Protein AF-A0A0S3U009-F1 (afdb_monomer)

Solvent-accessible surface area (backbone atoms only — not comparable to full-atom values): 26428 Å² total; per-residue (Å²): 134,87,83,77,84,79,81,79,83,76,97,66,89,86,75,82,87,77,79,82,76,87,77,80,81,80,85,79,81,77,74,77,79,78,82,78,74,92,72,88,78,72,97,74,86,83,85,81,88,83,88,76,89,86,84,87,89,85,85,80,85,89,81,85,87,78,87,85,90,81,85,90,81,88,86,85,88,81,83,88,85,88,85,87,84,80,87,86,87,86,85,85,79,84,82,89,85,89,83,80,90,87,85,83,89,84,86,86,88,87,89,86,79,88,84,84,87,82,93,73,82,87,76,81,77,76,80,77,74,74,77,80,78,70,78,81,72,78,80,79,57,70,73,49,73,48,79,48,74,48,66,45,74,34,73,54,71,53,97,80,60,32,34,39,38,35,42,38,38,40,41,38,39,39,39,36,46,79,48,38,40,40,39,39,34,36,27,44,38,38,27,38,25,40,33,56,38,66,56,98,84,41,79,77,48,77,44,54,16,51,46,76,45,39,31,33,35,39,36,36,41,33,42,42,52,75,94,51,94,52,40,39,32,41,37,38,36,34,36,41,60,68,19,52,31,54,35,51,79,47,32,55,51,28,52,55,56,68,92,70,34,91,75,56,69,46,27,54,29,50,29,40,30,48,28,44,34,38,43,41,66,80,47,102,41,31,36,39,36,40,34,43,34,43,34,45,47,30,59,36,47,55,39,74,80,47,88,72,53,38,34,30,51,31,38,34,40,41,39,40,42,35,41,35,42,50,61,96,52,37,36,40,40,39,37,41,38,40,37,44,50,34,63,20,23,46,62,85,39,80,51,38,23,59,30,43,33,46,38,41,39,39,34,43,37,37,39,93,49,91,69,34,39,40,35,42,36,40,38,40,39,41,40,45,49,32,33,37,53,32,92,87,76,68,46,77,36,69,48,94,61,64,86,70,51,69,52,57,44,53,40,60,42,65,49,70,68,67,87,73,94,65,93,80,76,71,80,57,81,64,79,63,132

Mean predicted aligned error: 17.47 Å

Foldseek 3Di:
DDDDPPPDDDDDPDDDDDDDDDDDDDWDWDWDFDDDDDDPDDDDDDDDDDDDDDDDDDPPPPPDDDDDDDDDDDDDDDDDDDDDDDDDDDDDDDDDDDDDDDDDDDDDDDDDDDDDDDDDDDDDDDDDDDPPPDPPDPPFDDKDKDKGWTWTKFWDDDPQGKIKIKIKIKIKIWIDGDFKIKIKIKIWMKFWIKGFDDDVSDGPGIAIAIDTWMAWMKIKIKGWDPDDLKIKMKIKIKTHFRWDQADEDRNLVSQDDCVRDVDRGGYFFIKMKIKMKIWHDPDPFKIKIWMKIKIQFGWDAHYPVDPQFIKTFFIKMKIKIWMWGDDDFKIKIKMKIKMAGGFMDGSNAGAKTWAIKIKIKMWMWGDPDPQKIKIKIKMKMDGAFMWGQDPVPRDTDTDPDRPGDMFMWIWIFMGHRDPDDDDDGDTDTDGDD

pLDDT: mean 71.02, std 30.74, range [20.52, 98.62]

Nearest PDB structures (foldseek):
  4rl8-assembly2_B  TM=5.376E-01  e=9.181E-06  Pseudomonas putida F1
  5o68-assembly3_I  TM=6.155E-01  e=2.902E-05  Pseudomonas sp. UK4
  4d65-assembly1_C  TM=3.825E-01  e=1.792E-02  Providencia stuartii
  4epa-assembly1_A  TM=2.982E-01  e=1.479E-02  Yersinia pestis

Radius of gyration: 32.59 Å; Cα contacts (8 Å, |Δi|>4): 782; chains: 1; bounding box: 104×73×107 Å

Sequence (433 aa):
MNSVENCRSRPSRGGVTQCRKFQYLSAVSILLFGTFGQTTVANSTPTVDLTVPIESSLEQASRKMSSEKVPAILSQPSSPESLATVRMRWSHQNSSAALLAQKPEPSPSIAQSAPETAQLSPVTPGTPEPPKVSPIQPSVTPATQSLTVEQYYYDWSDELGNRGSQYIAPITFTYQKGNVDLGIRTAYINSVFHGVFLLDGVKI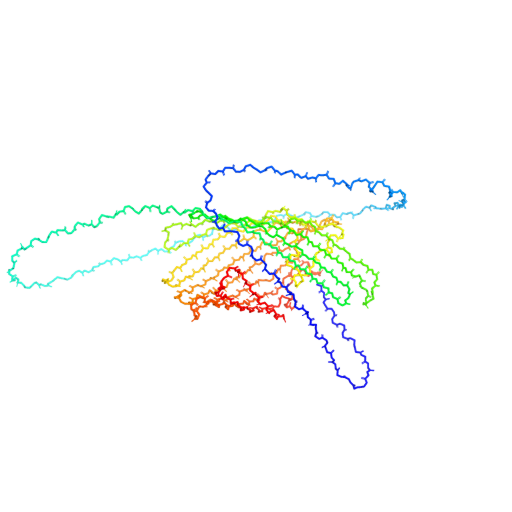GDRKGSVSTLSDTSVSLSYTLGQSRIPIRFNLDANVPTGQATLFGNQKNAIMDGALVQQTRFGEGWNFAPGISVSYPISPKDVLGLGVSHIMRGKFDPNGDVSNDVINPGNETVATLQYQHRDRNWLLIGGLIYTHYGTTRRDGQDYYRSGDRLDANATLVFSPFQGHRVQLSGRYFTQARNDVVNFFTGDFAKESANSNGRSILVSIGGLQPIVNSAELCIYWQIGCM

Structure (mmCIF, N/CA/C/O backbone):
data_AF-A0A0S3U009-F1
#
_entry.id   AF-A0A0S3U009-F1
#
loop_
_atom_site.group_PDB
_atom_site.id
_atom_site.type_symbol
_atom_site.label_atom_id
_atom_site.label_alt_id
_atom_site.label_comp_id
_atom_site.label_asym_id
_atom_site.label_entity_id
_atom_site.label_seq_id
_atom_site.pdbx_PDB_ins_code
_atom_site.Cartn_x
_atom_site.Cartn_y
_atom_site.Cartn_z
_atom_site.occupancy
_atom_site.B_iso_or_equiv
_atom_site.auth_seq_id
_atom_site.auth_comp_id
_atom_site.auth_asym_id
_atom_site.auth_atom_id
_atom_site.pdbx_PDB_model_num
ATOM 1 N N . MET A 1 1 ? 18.024 -6.706 -11.080 1.00 29.38 1 MET A N 1
ATOM 2 C CA . MET A 1 1 ? 19.285 -6.333 -11.764 1.00 29.38 1 MET A CA 1
ATOM 3 C C . MET A 1 1 ? 20.423 -6.560 -10.787 1.00 29.38 1 MET A C 1
ATOM 5 O O . MET A 1 1 ? 20.249 -6.237 -9.621 1.00 29.38 1 MET A O 1
ATOM 9 N N . ASN A 1 2 ? 21.532 -7.152 -11.229 1.00 23.81 2 ASN A N 1
ATOM 10 C CA . ASN A 1 2 ? 22.628 -7.541 -10.336 1.00 23.81 2 ASN A CA 1
ATOM 11 C C . ASN A 1 2 ? 23.441 -6.314 -9.902 1.00 23.81 2 ASN A C 1
ATOM 13 O O . ASN A 1 2 ? 23.952 -5.597 -10.762 1.00 23.81 2 ASN A O 1
ATOM 17 N N . SER A 1 3 ? 23.636 -6.112 -8.597 1.00 22.36 3 SER A N 1
ATOM 18 C CA . SER A 1 3 ? 24.724 -5.265 -8.105 1.00 22.36 3 SER A CA 1
ATOM 19 C C . SER A 1 3 ? 26.031 -6.053 -8.195 1.00 22.36 3 SER A C 1
ATOM 21 O O . SER A 1 3 ? 26.243 -7.006 -7.447 1.00 22.36 3 SER A O 1
ATOM 23 N N . VAL A 1 4 ? 26.908 -5.666 -9.119 1.00 25.30 4 VAL A N 1
ATOM 24 C CA . VAL A 1 4 ? 28.290 -6.159 -9.149 1.00 25.30 4 VAL A CA 1
ATOM 25 C C . VAL A 1 4 ? 29.112 -5.272 -8.217 1.00 25.30 4 VAL A C 1
ATOM 27 O O . VAL A 1 4 ? 29.384 -4.115 -8.542 1.00 25.30 4 VAL A O 1
ATOM 30 N N . GLU A 1 5 ? 29.498 -5.798 -7.054 1.00 28.56 5 GLU A N 1
ATOM 31 C CA . GLU A 1 5 ? 30.401 -5.111 -6.126 1.00 28.56 5 GLU A CA 1
ATOM 32 C C . GLU A 1 5 ? 31.811 -5.019 -6.725 1.00 28.56 5 GLU A C 1
ATOM 34 O O . GLU A 1 5 ? 32.644 -5.916 -6.598 1.00 28.56 5 GLU A O 1
ATOM 39 N N . ASN A 1 6 ? 32.092 -3.907 -7.403 1.00 26.31 6 ASN A N 1
ATOM 40 C CA . ASN A 1 6 ? 33.394 -3.644 -8.008 1.00 26.31 6 ASN A CA 1
ATOM 41 C C . ASN A 1 6 ? 34.382 -3.069 -6.972 1.00 26.31 6 ASN A C 1
ATOM 43 O O . ASN A 1 6 ? 34.744 -1.888 -6.997 1.00 26.31 6 ASN A O 1
ATOM 47 N N . CYS A 1 7 ? 34.843 -3.913 -6.046 1.00 27.61 7 CYS A N 1
ATOM 48 C CA . CYS A 1 7 ? 35.918 -3.571 -5.112 1.00 27.61 7 CYS A CA 1
ATOM 49 C C . CYS A 1 7 ? 37.269 -3.435 -5.841 1.00 27.61 7 CYS A C 1
ATOM 51 O O . CYS A 1 7 ? 38.040 -4.389 -5.949 1.00 27.61 7 CYS A O 1
ATOM 53 N N . ARG A 1 8 ? 37.600 -2.225 -6.313 1.00 30.92 8 ARG A N 1
ATOM 54 C CA . ARG A 1 8 ? 38.943 -1.915 -6.833 1.00 30.92 8 ARG A CA 1
ATOM 55 C C . ARG A 1 8 ? 39.964 -1.822 -5.697 1.00 30.92 8 ARG A C 1
ATOM 57 O O . ARG A 1 8 ? 40.007 -0.826 -4.976 1.00 30.92 8 ARG A O 1
ATOM 64 N N . SER A 1 9 ? 40.857 -2.802 -5.601 1.00 28.20 9 SER A N 1
ATOM 65 C CA . SER A 1 9 ? 42.095 -2.668 -4.834 1.00 28.20 9 SER A CA 1
ATOM 66 C C . SER A 1 9 ? 43.113 -1.811 -5.604 1.00 28.20 9 SER A C 1
ATOM 68 O O . SER A 1 9 ? 43.409 -2.054 -6.773 1.00 28.20 9 SER A O 1
ATOM 70 N N . ARG A 1 10 ? 43.680 -0.792 -4.945 1.00 32.34 10 ARG A N 1
ATOM 71 C CA . ARG A 1 10 ? 44.935 -0.149 -5.372 1.00 32.34 10 ARG A CA 1
ATOM 72 C C . ARG A 1 10 ? 46.049 -0.570 -4.410 1.00 32.34 10 ARG A C 1
ATOM 74 O O . ARG A 1 10 ? 45.838 -0.491 -3.200 1.00 32.34 10 ARG A O 1
ATOM 81 N N . PRO A 1 11 ? 47.231 -0.981 -4.900 1.00 34.75 11 PRO A N 1
ATOM 82 C CA . PRO A 1 11 ? 48.345 -1.329 -4.033 1.00 34.75 11 PRO A CA 1
ATOM 83 C C . PRO A 1 11 ? 49.090 -0.063 -3.585 1.00 34.75 11 PRO A C 1
ATOM 85 O O . PRO A 1 11 ? 49.918 0.478 -4.313 1.00 34.75 11 PRO A O 1
ATOM 88 N N . SER A 1 12 ? 48.838 0.389 -2.359 1.00 34.72 12 SER A N 1
ATOM 89 C CA . SER A 1 12 ? 49.708 1.344 -1.659 1.00 34.72 12 SER A CA 1
ATOM 90 C C . SER A 1 12 ? 49.884 0.917 -0.205 1.00 34.72 12 SER A C 1
ATOM 92 O O . SER A 1 12 ? 48.907 0.628 0.485 1.00 34.72 12 SER A O 1
ATOM 94 N N . ARG A 1 13 ? 51.139 0.848 0.252 1.00 36.09 13 ARG A N 1
ATOM 95 C CA . ARG A 1 13 ? 51.508 0.394 1.602 1.00 36.09 13 ARG A CA 1
ATOM 96 C C . ARG A 1 13 ? 50.876 1.291 2.673 1.00 36.09 13 ARG A C 1
ATOM 98 O O . ARG A 1 13 ? 51.126 2.488 2.665 1.00 36.09 13 ARG A O 1
ATOM 105 N N . GLY A 1 14 ? 50.152 0.686 3.617 1.00 42.34 14 GLY A N 1
ATOM 106 C CA . GLY A 1 14 ? 49.681 1.338 4.845 1.00 42.34 14 GLY A CA 1
ATOM 107 C C . GLY A 1 14 ? 48.539 2.339 4.642 1.00 42.34 14 GLY A C 1
ATOM 108 O O . GLY A 1 14 ? 48.767 3.541 4.593 1.00 42.34 14 GLY A O 1
ATOM 109 N N . GLY A 1 15 ? 47.297 1.853 4.596 1.00 28.88 15 GLY A N 1
ATOM 110 C CA . GLY A 1 15 ? 46.104 2.703 4.576 1.00 28.88 15 GLY A CA 1
ATOM 111 C C . GLY A 1 15 ? 44.841 1.906 4.892 1.00 28.88 15 GLY A C 1
ATOM 112 O O . GLY A 1 15 ? 44.624 0.840 4.322 1.00 28.88 15 GLY A O 1
ATOM 113 N N . VAL A 1 16 ? 44.027 2.406 5.825 1.00 32.38 16 VAL A N 1
ATOM 114 C CA . VAL A 1 16 ? 42.788 1.755 6.282 1.00 32.38 16 VAL A CA 1
ATOM 115 C C . VAL A 1 16 ? 41.758 1.697 5.153 1.00 32.38 16 VAL A C 1
ATOM 117 O O . VAL A 1 16 ? 41.471 2.710 4.515 1.00 32.38 16 VAL A O 1
ATOM 120 N N . THR A 1 17 ? 41.147 0.530 4.944 1.00 28.88 17 THR A N 1
ATOM 121 C CA . THR A 1 17 ? 40.023 0.348 4.016 1.00 28.88 17 THR A CA 1
ATOM 122 C C . THR A 1 17 ? 38.780 1.084 4.526 1.00 28.88 17 THR A C 1
ATOM 124 O O . THR A 1 17 ? 38.005 0.544 5.314 1.00 28.88 17 THR A O 1
ATOM 127 N N . GLN A 1 18 ? 38.561 2.322 4.078 1.00 27.25 18 GLN A N 1
ATOM 128 C CA . GLN A 1 18 ? 37.301 3.027 4.325 1.00 27.25 18 GLN A CA 1
ATOM 129 C C . GLN A 1 18 ? 36.203 2.533 3.375 1.00 27.25 18 GLN A C 1
ATOM 131 O O . GLN A 1 18 ? 36.137 2.935 2.214 1.00 27.25 18 GLN A O 1
ATOM 136 N N . CYS A 1 19 ? 35.285 1.720 3.897 1.00 24.59 19 CYS A N 1
ATOM 137 C CA . CYS A 1 19 ? 33.974 1.558 3.277 1.00 24.59 19 CYS A CA 1
ATOM 138 C C . CYS A 1 19 ? 33.189 2.865 3.470 1.00 24.59 19 CYS A C 1
ATOM 140 O O . CYS A 1 19 ? 32.872 3.232 4.605 1.00 24.59 19 CYS A O 1
ATOM 142 N N . ARG A 1 20 ? 32.878 3.586 2.385 1.00 25.12 20 ARG A N 1
ATOM 143 C CA . ARG A 1 20 ? 31.996 4.759 2.465 1.00 25.12 20 ARG A CA 1
ATOM 144 C C . ARG A 1 20 ? 30.573 4.297 2.764 1.00 25.12 20 ARG A C 1
ATOM 146 O O . ARG A 1 20 ? 29.934 3.652 1.939 1.00 25.12 20 ARG A O 1
ATOM 153 N N . LYS A 1 21 ? 30.083 4.653 3.949 1.00 22.78 21 LYS A N 1
ATOM 154 C CA . LYS A 1 21 ? 28.672 4.540 4.316 1.00 22.78 21 LYS A CA 1
ATOM 155 C C . LYS A 1 21 ? 27.905 5.607 3.530 1.00 22.78 21 LYS A C 1
ATOM 157 O O . LYS A 1 21 ? 28.232 6.784 3.659 1.00 22.78 21 LYS A O 1
ATOM 162 N N . PHE A 1 22 ? 26.904 5.219 2.742 1.00 25.94 22 PHE A N 1
ATOM 163 C CA . PHE A 1 22 ? 25.965 6.188 2.177 1.00 25.94 22 PHE A CA 1
ATOM 164 C C . PHE A 1 22 ? 25.169 6.818 3.328 1.00 25.94 22 PHE A C 1
ATOM 166 O O . PHE A 1 22 ? 24.484 6.115 4.071 1.00 25.94 22 PHE A O 1
ATOM 173 N N . GLN A 1 23 ? 25.294 8.133 3.501 1.00 22.31 23 GLN A N 1
ATOM 174 C CA . GLN A 1 23 ? 24.424 8.916 4.373 1.00 22.31 23 GLN A CA 1
ATOM 175 C C . GLN A 1 23 ? 23.404 9.629 3.492 1.00 22.31 23 GLN A C 1
ATOM 177 O O . GLN A 1 23 ? 23.743 10.580 2.796 1.00 22.31 23 GLN A O 1
ATOM 182 N N . TYR A 1 24 ? 22.155 9.174 3.529 1.00 30.23 24 TYR A N 1
ATOM 183 C CA . TYR A 1 24 ? 21.049 9.944 2.974 1.00 30.23 24 TYR A CA 1
ATOM 184 C C . TYR A 1 24 ? 20.742 11.102 3.926 1.00 30.23 24 TYR A C 1
ATOM 186 O O . TYR A 1 24 ? 20.501 10.871 5.115 1.00 30.23 24 TYR A O 1
ATOM 194 N N . LEU A 1 25 ? 20.751 12.343 3.426 1.00 24.09 25 LEU A N 1
ATOM 195 C CA . LEU A 1 25 ? 20.143 13.443 4.170 1.00 24.09 25 LEU A CA 1
ATOM 196 C C . LEU A 1 25 ? 18.628 13.219 4.237 1.00 24.09 25 LEU A C 1
ATOM 198 O O . LEU A 1 25 ? 17.993 12.796 3.274 1.00 24.09 25 LEU A O 1
ATOM 202 N N . SER A 1 26 ? 18.069 13.486 5.411 1.00 24.06 26 SER A N 1
ATOM 203 C CA . SER A 1 26 ? 16.672 13.242 5.759 1.00 24.06 26 SER A CA 1
ATOM 204 C C . SER A 1 26 ? 15.687 14.017 4.881 1.00 24.06 26 SER A C 1
ATOM 206 O O . SER A 1 26 ? 15.781 15.240 4.779 1.00 24.06 26 SER A O 1
ATOM 208 N N . ALA A 1 27 ? 14.675 13.322 4.357 1.00 26.75 27 ALA A N 1
ATOM 209 C CA . ALA A 1 27 ? 13.502 13.952 3.762 1.00 26.75 27 ALA A CA 1
ATOM 210 C C . ALA A 1 27 ? 12.693 14.701 4.838 1.00 26.75 27 ALA A C 1
ATOM 212 O O . ALA A 1 27 ? 12.256 14.107 5.826 1.00 26.75 27 ALA A O 1
ATOM 213 N N . VAL A 1 28 ? 12.470 16.003 4.642 1.00 27.47 28 VAL A N 1
ATOM 214 C CA . VAL A 1 28 ? 11.620 16.824 5.515 1.00 27.47 28 VAL A CA 1
ATOM 215 C C . VAL A 1 28 ? 10.213 16.866 4.925 1.00 27.47 28 VAL A C 1
ATOM 217 O O . VAL A 1 28 ? 9.974 17.542 3.930 1.00 27.47 28 VAL A O 1
ATOM 220 N N . SER A 1 29 ? 9.272 16.147 5.538 1.00 27.27 29 SER A N 1
ATOM 221 C CA . SER A 1 29 ? 7.851 16.226 5.179 1.00 27.27 29 SER A CA 1
ATOM 222 C C . SER A 1 29 ? 7.157 17.302 6.014 1.00 27.27 29 SER A C 1
ATOM 224 O O . SER A 1 29 ? 6.999 17.137 7.223 1.00 27.27 29 SER A O 1
ATOM 226 N N . ILE A 1 30 ? 6.724 18.394 5.379 1.00 27.19 30 ILE A N 1
ATOM 227 C CA . ILE A 1 30 ? 5.883 19.417 6.017 1.00 27.19 30 ILE A CA 1
ATOM 228 C C . ILE A 1 30 ? 4.417 19.067 5.743 1.00 27.19 30 ILE A C 1
ATOM 230 O O . ILE A 1 30 ? 3.941 19.202 4.620 1.00 27.19 30 ILE A O 1
ATOM 234 N N . LEU A 1 31 ? 3.706 18.616 6.777 1.00 27.09 31 LEU A N 1
ATOM 235 C CA . LEU A 1 31 ? 2.267 18.349 6.736 1.00 27.09 31 LEU A CA 1
ATOM 236 C C . LEU A 1 31 ? 1.494 19.586 7.209 1.00 27.09 31 LEU A C 1
ATOM 238 O O . LEU A 1 31 ? 1.510 19.916 8.394 1.00 27.09 31 LEU A O 1
ATOM 242 N N . LEU A 1 32 ? 0.793 20.248 6.288 1.00 23.41 32 LEU A N 1
ATOM 243 C CA . LEU A 1 32 ? -0.172 21.304 6.601 1.00 23.41 32 LEU A CA 1
ATOM 244 C C . LEU A 1 32 ? -1.587 20.712 6.590 1.00 23.41 32 LEU A C 1
ATOM 246 O O . LEU A 1 32 ? -2.155 20.466 5.528 1.00 23.41 32 LEU A O 1
ATOM 250 N N . PHE A 1 33 ? -2.164 20.494 7.772 1.00 25.69 33 PHE A N 1
ATOM 251 C CA . PHE A 1 33 ? -3.559 20.071 7.903 1.00 25.69 33 PHE A CA 1
ATOM 252 C C . PHE A 1 33 ? -4.486 21.291 7.922 1.00 25.69 33 PHE A C 1
ATOM 254 O O . PHE A 1 33 ? -4.496 22.062 8.878 1.00 25.69 33 PHE A O 1
ATOM 261 N N . GLY A 1 34 ? -5.286 21.451 6.866 1.00 22.38 34 GLY A N 1
ATOM 262 C CA . GLY A 1 34 ? -6.393 22.405 6.815 1.00 22.38 34 GLY A CA 1
ATOM 263 C C . GLY A 1 34 ? -7.727 21.713 7.082 1.00 22.38 34 GLY A C 1
ATOM 264 O O . GLY A 1 34 ? -8.388 21.265 6.147 1.00 22.38 34 GLY A O 1
ATOM 265 N N . THR A 1 35 ? -8.145 21.624 8.344 1.00 23.97 35 THR A N 1
ATOM 266 C CA . THR A 1 35 ? -9.473 21.120 8.723 1.00 23.97 35 THR A CA 1
ATOM 267 C C . THR A 1 35 ? -10.531 22.214 8.560 1.00 23.97 35 THR A C 1
ATOM 269 O O . THR A 1 35 ? -10.822 22.976 9.480 1.00 23.97 35 THR A O 1
ATOM 272 N N . PHE A 1 36 ? -11.162 22.284 7.384 1.00 26.97 36 PHE A N 1
ATOM 273 C CA . PHE A 1 36 ? -12.422 23.021 7.257 1.00 26.97 36 PHE A CA 1
ATOM 274 C C . PHE A 1 36 ? -13.514 22.282 8.043 1.00 26.97 36 PHE A C 1
ATOM 276 O O . PHE A 1 36 ? -13.703 21.076 7.887 1.00 26.97 36 PHE A O 1
ATOM 283 N N . GLY A 1 37 ? -14.177 23.005 8.949 1.00 25.42 37 GLY A N 1
ATOM 284 C CA . GLY A 1 37 ? -15.051 22.417 9.964 1.00 25.42 37 GLY A CA 1
ATOM 285 C C . GLY A 1 37 ? -16.244 21.646 9.395 1.00 25.42 37 GLY A C 1
ATOM 286 O O . GLY A 1 37 ? -16.757 21.960 8.322 1.00 25.42 37 GLY A O 1
ATOM 287 N N . GLN A 1 38 ? -16.719 20.659 10.162 1.00 26.02 38 GLN A N 1
ATOM 288 C CA . GLN A 1 38 ? -17.944 19.918 9.860 1.00 26.02 38 GLN A CA 1
ATOM 289 C C . GLN A 1 38 ? -19.134 20.875 9.707 1.00 26.02 38 GLN A C 1
ATOM 291 O O . GLN A 1 38 ? -19.647 21.407 10.690 1.00 26.02 38 GLN A O 1
ATOM 296 N N . THR A 1 39 ? -19.615 21.049 8.480 1.00 25.52 39 THR A N 1
ATOM 297 C CA . THR A 1 39 ? -20.884 21.717 8.197 1.00 25.52 39 THR A CA 1
ATOM 298 C C . THR A 1 39 ? -21.982 20.677 8.004 1.00 25.52 39 THR A C 1
ATOM 300 O O . THR A 1 39 ? -22.049 19.974 6.996 1.00 25.52 39 THR A O 1
ATOM 303 N N . THR A 1 40 ? -22.900 20.601 8.968 1.00 27.36 40 THR A N 1
ATOM 304 C CA . THR A 1 40 ? -24.219 19.991 8.759 1.00 27.36 40 THR A CA 1
ATOM 305 C C . THR A 1 40 ? -25.017 20.873 7.801 1.00 27.36 40 THR A C 1
ATOM 307 O O . THR A 1 40 ? -25.712 21.796 8.227 1.00 27.36 40 THR A O 1
ATOM 310 N N . VAL A 1 41 ? -24.883 20.619 6.500 1.00 26.95 41 VAL A N 1
ATOM 311 C CA . VAL A 1 41 ? -25.625 21.337 5.458 1.00 26.95 41 VAL A CA 1
ATOM 312 C C . VAL A 1 41 ? -27.052 20.790 5.387 1.00 26.95 41 VAL A C 1
ATOM 314 O O . VAL A 1 41 ? -27.276 19.650 4.984 1.00 26.95 41 VAL A O 1
ATOM 317 N N . ALA A 1 42 ? -28.023 21.612 5.784 1.00 26.58 42 ALA A N 1
ATOM 318 C CA . ALA A 1 42 ? -29.432 21.373 5.490 1.00 26.58 42 ALA A CA 1
ATOM 319 C C . ALA A 1 42 ? -29.715 21.643 4.000 1.00 26.58 42 ALA A C 1
ATOM 321 O O . ALA A 1 42 ? -29.089 22.517 3.408 1.00 26.58 42 ALA A O 1
ATOM 322 N N . ASN A 1 43 ? -30.663 20.901 3.417 1.00 33.19 43 ASN A N 1
ATOM 323 C CA . ASN A 1 43 ? -30.993 20.907 1.986 1.00 33.19 43 ASN A CA 1
ATOM 324 C C . ASN A 1 43 ? -31.030 22.305 1.335 1.00 33.19 43 ASN A C 1
ATOM 326 O O . ASN A 1 43 ? -32.021 23.027 1.446 1.00 33.19 43 ASN A O 1
ATOM 330 N N . SER A 1 44 ? -30.011 22.615 0.537 1.00 26.70 44 SER A N 1
ATOM 331 C CA . SER A 1 44 ? -30.088 23.574 -0.564 1.00 26.70 44 SER A CA 1
ATOM 332 C C . SER A 1 44 ? -29.087 23.176 -1.649 1.00 26.70 44 SER A C 1
ATOM 334 O O . SER A 1 44 ? -27.994 22.693 -1.357 1.00 26.70 44 SER A O 1
ATOM 336 N N . THR A 1 45 ? -29.487 23.310 -2.913 1.00 26.33 45 THR A N 1
ATOM 337 C CA . THR A 1 45 ? -28.677 22.922 -4.074 1.00 26.33 45 THR A CA 1
ATOM 338 C C . THR A 1 45 ? -27.835 24.117 -4.531 1.00 26.33 45 THR A C 1
ATOM 340 O O . THR A 1 45 ? -28.423 25.103 -4.980 1.00 26.33 45 THR A O 1
ATOM 343 N N . PRO A 1 46 ? -26.492 24.076 -4.468 1.00 25.03 46 PRO A N 1
ATOM 344 C CA . PRO A 1 46 ? -25.662 25.109 -5.067 1.00 25.03 46 PRO A CA 1
ATOM 345 C C . PRO A 1 46 ? -25.366 24.760 -6.531 1.00 25.03 46 PRO A C 1
ATOM 347 O O . PRO A 1 46 ? -24.748 23.739 -6.829 1.00 25.03 46 PRO A O 1
ATOM 350 N N . THR A 1 47 ? -25.780 25.635 -7.445 1.00 22.50 47 THR A N 1
ATOM 351 C CA . THR A 1 47 ? -25.241 25.652 -8.814 1.00 22.50 47 THR A CA 1
ATOM 352 C C . THR A 1 47 ? -23.911 26.401 -8.767 1.00 22.50 47 THR A C 1
ATOM 354 O O . THR A 1 47 ? -23.853 27.476 -8.171 1.00 22.50 47 THR A O 1
ATOM 357 N N . VAL A 1 48 ? -22.849 25.849 -9.356 1.00 24.34 48 VAL A N 1
ATOM 358 C CA . VAL A 1 48 ? -21.531 26.498 -9.423 1.00 24.34 48 VAL A CA 1
ATOM 359 C C . VAL A 1 48 ? -21.132 26.637 -10.886 1.00 24.34 48 VAL A C 1
ATOM 361 O O . VAL A 1 48 ? -20.751 25.655 -11.520 1.00 24.34 48 VAL A O 1
ATOM 364 N N . ASP A 1 49 ? -21.211 27.860 -11.408 1.00 21.06 49 ASP A N 1
ATOM 365 C CA . ASP A 1 49 ? -20.651 28.206 -12.713 1.00 21.06 49 ASP A CA 1
ATOM 366 C C . ASP A 1 49 ? -19.127 28.355 -12.608 1.00 21.06 49 ASP A C 1
ATOM 368 O O . ASP A 1 49 ? -18.610 29.134 -11.804 1.00 21.06 49 ASP A O 1
ATOM 372 N N . LEU A 1 50 ? -18.400 27.611 -13.444 1.00 22.62 50 LEU A N 1
ATOM 373 C CA . LEU A 1 50 ? -16.944 27.681 -13.569 1.00 22.62 50 LEU A CA 1
ATOM 374 C C . LEU A 1 50 ? -16.559 28.394 -14.868 1.00 22.62 50 LEU A C 1
ATOM 376 O O . LEU A 1 50 ? -16.375 27.769 -15.912 1.00 22.62 50 LEU A O 1
ATOM 380 N N . THR A 1 51 ? -16.392 29.713 -14.792 1.00 21.69 51 THR A N 1
ATOM 381 C CA . THR A 1 51 ? -15.806 30.502 -15.883 1.00 21.69 51 THR A CA 1
ATOM 382 C C . THR A 1 51 ? -14.286 30.346 -15.871 1.00 21.69 51 THR A C 1
ATOM 384 O O . THR A 1 51 ? -13.614 30.839 -14.965 1.00 21.69 51 THR A O 1
ATOM 387 N N . VAL A 1 52 ? -13.730 29.682 -16.886 1.00 24.67 52 VAL A N 1
ATOM 388 C CA . VAL A 1 52 ? -12.277 29.539 -17.081 1.00 24.67 52 VAL A CA 1
ATOM 389 C C . VAL A 1 52 ? -11.800 30.558 -18.126 1.00 24.67 52 VAL A C 1
ATOM 391 O O . VAL A 1 52 ? -12.343 30.563 -19.232 1.00 24.67 52 VAL A O 1
ATOM 394 N N . PRO A 1 53 ? -10.795 31.408 -17.837 1.00 23.64 53 PRO A N 1
ATOM 395 C CA . PRO A 1 53 ? -10.212 32.287 -18.846 1.00 23.64 53 PRO A CA 1
ATOM 396 C C . PRO A 1 53 ? -9.328 31.485 -19.814 1.00 23.64 53 PRO A C 1
ATOM 398 O O . PRO A 1 53 ? -8.431 30.757 -19.388 1.00 23.64 53 PRO A O 1
ATOM 401 N N . ILE A 1 54 ? -9.569 31.634 -21.120 1.00 25.50 54 ILE A N 1
ATOM 402 C CA . ILE A 1 54 ? -8.754 31.037 -22.188 1.00 25.50 54 ILE A CA 1
ATOM 403 C C . ILE A 1 54 ? -8.008 32.149 -22.933 1.00 25.50 54 ILE A C 1
ATOM 405 O O . ILE A 1 54 ? -8.573 32.802 -23.802 1.00 25.50 54 ILE A O 1
ATOM 409 N N . GLU A 1 55 ? -6.720 32.291 -22.639 1.00 26.75 55 GLU A N 1
ATOM 410 C CA . GLU A 1 55 ? -5.718 32.991 -23.452 1.00 26.75 55 GLU A CA 1
ATOM 411 C C . GLU A 1 55 ? -4.379 32.266 -23.245 1.00 26.75 55 GLU A C 1
ATOM 413 O O . GLU A 1 55 ? -4.075 31.826 -22.142 1.00 26.75 55 GLU A O 1
ATOM 418 N N . SER A 1 56 ? -3.461 32.100 -24.189 1.00 27.52 56 SER A N 1
ATOM 419 C CA . SER A 1 56 ? -3.440 32.180 -25.650 1.00 27.52 56 SER A CA 1
ATOM 420 C C . SER A 1 56 ? -1.978 31.867 -26.013 1.00 27.52 56 SER A C 1
ATOM 422 O O . SER A 1 56 ? -1.121 32.749 -26.004 1.00 27.52 56 SER A O 1
ATOM 424 N N . SER A 1 57 ? -1.640 30.596 -26.243 1.00 27.02 57 SER A N 1
ATOM 425 C CA . SER A 1 57 ? -0.247 30.166 -26.478 1.00 27.02 57 SER A CA 1
ATOM 426 C C . SER A 1 57 ? -0.144 29.034 -27.508 1.00 27.02 57 SER A C 1
ATOM 428 O O . SER A 1 57 ? 0.535 28.031 -27.306 1.00 27.02 57 SER A O 1
ATOM 430 N N . LEU A 1 58 ? -0.814 29.216 -28.652 1.00 28.20 58 LEU A N 1
ATOM 431 C CA . LEU A 1 58 ? -0.881 28.233 -29.746 1.00 28.20 58 LEU A CA 1
ATOM 432 C C . LEU A 1 58 ? -0.292 28.716 -31.090 1.00 28.20 58 LEU A C 1
ATOM 434 O O . LEU A 1 58 ? -0.522 28.086 -32.117 1.00 28.20 58 LEU A O 1
ATOM 438 N N . GLU A 1 59 ? 0.511 29.789 -31.101 1.00 31.53 59 GLU A N 1
ATOM 439 C CA . GLU A 1 59 ? 0.996 30.421 -32.348 1.00 31.53 59 GLU A CA 1
ATOM 440 C C . GLU A 1 59 ? 2.530 30.425 -32.562 1.00 31.53 59 GLU A C 1
ATOM 442 O O . GLU A 1 59 ? 3.045 31.177 -33.384 1.00 31.53 59 GLU A O 1
ATOM 447 N N . GLN A 1 60 ? 3.300 29.568 -31.873 1.00 28.39 60 GLN A N 1
ATOM 448 C CA . GLN A 1 60 ? 4.765 29.470 -32.088 1.00 28.39 60 GLN A CA 1
ATOM 449 C C . GLN A 1 60 ? 5.319 28.071 -32.422 1.00 28.39 60 GLN A C 1
ATOM 451 O O . GLN A 1 60 ? 6.520 27.930 -32.639 1.00 28.39 60 GLN A O 1
ATOM 456 N N . ALA A 1 61 ? 4.472 27.046 -32.573 1.00 28.94 61 ALA A N 1
ATOM 457 C CA . ALA A 1 61 ? 4.908 25.678 -32.900 1.00 28.94 61 ALA A CA 1
ATOM 458 C C . ALA A 1 61 ? 4.748 25.271 -34.387 1.00 28.94 61 ALA A C 1
ATOM 460 O O . ALA A 1 61 ? 4.984 24.119 -34.734 1.00 28.94 61 ALA A O 1
ATOM 461 N N . SER A 1 62 ? 4.380 26.198 -35.285 1.00 28.17 62 SER A N 1
ATOM 462 C CA . SER A 1 62 ? 4.091 25.905 -36.711 1.00 28.17 62 SER A CA 1
ATOM 463 C C . SER A 1 62 ? 5.219 26.296 -37.694 1.00 28.17 62 SER A C 1
ATOM 465 O O . SER A 1 62 ? 5.053 26.253 -38.911 1.00 28.17 62 SER A O 1
ATOM 467 N N . ARG A 1 63 ? 6.402 26.705 -37.204 1.00 29.88 63 ARG A N 1
ATOM 468 C CA . ARG A 1 63 ? 7.536 27.117 -38.063 1.00 29.88 63 ARG A CA 1
ATOM 469 C C . ARG A 1 63 ? 8.901 26.622 -37.574 1.00 29.88 63 ARG A C 1
ATOM 471 O O . ARG A 1 63 ? 9.754 27.439 -37.237 1.00 29.88 63 ARG A O 1
ATOM 478 N N . LYS A 1 64 ? 9.117 25.299 -37.584 1.00 30.11 64 LYS A N 1
ATOM 479 C CA . LYS A 1 64 ? 10.432 24.637 -37.786 1.00 30.11 64 LYS A CA 1
ATOM 480 C C . LYS A 1 64 ? 10.304 23.109 -37.709 1.00 30.11 64 LYS A C 1
ATOM 482 O O . LYS A 1 64 ? 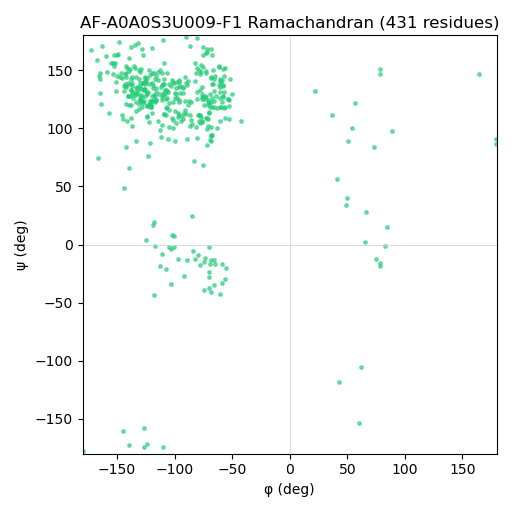10.532 22.526 -36.661 1.00 30.11 64 LYS A O 1
ATOM 487 N N . MET A 1 65 ? 9.977 22.475 -38.835 1.00 26.81 65 MET A N 1
ATOM 488 C CA . MET A 1 65 ? 10.357 21.087 -39.150 1.00 26.81 65 MET A CA 1
ATOM 489 C C . MET A 1 65 ? 10.105 20.831 -40.642 1.00 26.81 65 MET A C 1
ATOM 491 O O . MET A 1 65 ? 9.138 20.194 -41.046 1.00 26.81 65 MET A O 1
ATOM 495 N N . SER A 1 66 ? 10.980 21.385 -41.482 1.00 24.83 66 SER A N 1
ATOM 496 C CA . SER A 1 66 ? 11.140 20.930 -42.863 1.00 24.83 66 SER A CA 1
ATOM 497 C C . SER A 1 66 ? 12.390 20.064 -42.956 1.00 24.83 66 SER A C 1
ATOM 499 O O . SER A 1 66 ? 13.412 20.413 -42.373 1.00 24.83 66 SER A O 1
ATOM 501 N N . SER A 1 67 ? 12.299 19.006 -43.762 1.00 27.52 67 SER A N 1
ATOM 502 C CA . SER A 1 67 ? 13.416 18.227 -44.311 1.00 27.52 67 SER A CA 1
ATOM 503 C C . SER A 1 67 ? 14.447 17.665 -43.325 1.00 27.52 67 SER A C 1
ATOM 505 O O . SER A 1 67 ? 15.471 18.293 -43.075 1.00 27.52 67 SER A O 1
ATOM 507 N N . GLU A 1 68 ? 14.306 16.379 -43.003 1.00 27.30 68 GLU A N 1
ATOM 508 C CA . GLU A 1 68 ? 15.447 15.475 -43.166 1.00 27.30 68 GLU A CA 1
ATOM 509 C C . GLU A 1 68 ? 14.982 14.112 -43.703 1.00 27.30 68 GLU A C 1
ATOM 511 O O . GLU A 1 68 ? 13.900 13.630 -43.368 1.00 27.30 68 GLU A O 1
ATOM 516 N N . LYS A 1 69 ? 15.752 13.540 -44.637 1.00 27.69 69 LYS A N 1
ATOM 517 C CA . LYS A 1 69 ? 15.446 12.265 -45.306 1.00 27.69 69 LYS A CA 1
ATOM 518 C C . LYS A 1 69 ? 16.176 11.134 -44.588 1.00 27.69 69 LYS A C 1
ATOM 520 O O . LYS A 1 69 ? 17.379 11.243 -44.381 1.00 27.69 69 LYS A O 1
ATOM 525 N N . VAL A 1 70 ? 15.502 10.009 -44.359 1.00 28.84 70 VAL A N 1
ATOM 526 C CA . VAL A 1 70 ? 16.146 8.735 -43.995 1.00 28.84 70 VAL A CA 1
ATOM 527 C C . VAL A 1 70 ? 15.716 7.666 -45.010 1.00 28.84 70 VAL A C 1
ATOM 529 O O . VAL A 1 70 ? 14.520 7.569 -45.294 1.00 28.84 70 VAL A O 1
ATOM 532 N N . PRO A 1 71 ? 16.647 6.907 -45.622 1.00 32.75 71 PRO A N 1
ATOM 533 C CA . PRO A 1 71 ? 16.314 5.896 -46.621 1.00 32.75 71 PRO A CA 1
ATOM 534 C C . PRO A 1 71 ? 15.831 4.583 -45.987 1.00 32.75 71 PRO A C 1
ATOM 536 O O . PRO A 1 71 ? 16.234 4.211 -44.888 1.00 32.75 71 PRO A O 1
ATOM 539 N N . ALA A 1 72 ? 14.986 3.860 -46.723 1.00 26.86 72 ALA A N 1
ATOM 540 C CA . ALA A 1 72 ? 14.467 2.554 -46.332 1.00 26.86 72 ALA A CA 1
ATOM 541 C C . ALA A 1 72 ? 15.479 1.420 -46.573 1.00 26.86 72 ALA A C 1
ATOM 543 O O . ALA A 1 72 ? 16.224 1.445 -47.553 1.00 26.86 72 ALA A O 1
ATOM 544 N N . ILE A 1 73 ? 15.413 0.372 -45.746 1.00 27.14 73 ILE A N 1
ATOM 545 C CA . ILE A 1 73 ? 15.963 -0.957 -46.048 1.00 27.14 73 ILE A CA 1
ATOM 546 C C . ILE A 1 73 ? 14.870 -1.997 -45.772 1.00 27.14 73 ILE A C 1
ATOM 548 O O . ILE A 1 73 ? 14.300 -2.036 -44.684 1.00 27.14 73 ILE A O 1
ATOM 552 N N . LEU A 1 74 ? 14.574 -2.826 -46.776 1.00 26.55 74 LEU A N 1
ATOM 553 C CA . LEU A 1 74 ? 13.694 -3.990 -46.657 1.00 26.55 74 LEU A CA 1
ATOM 554 C C . LEU A 1 74 ? 14.454 -5.181 -46.058 1.00 26.55 74 LEU A C 1
ATOM 556 O O . LEU A 1 74 ? 15.601 -5.430 -46.422 1.00 26.55 74 LEU A O 1
ATOM 560 N N . SER A 1 75 ? 13.763 -6.026 -45.297 1.00 27.00 75 SER A N 1
ATOM 561 C CA . SER A 1 75 ? 13.647 -7.463 -45.621 1.00 27.00 75 SER A CA 1
ATOM 562 C C . SER A 1 75 ? 12.566 -8.133 -44.764 1.00 27.00 75 SER A C 1
ATOM 564 O O . SER A 1 75 ? 12.121 -7.585 -43.758 1.00 27.00 75 SER A O 1
ATOM 566 N N . GLN A 1 76 ? 12.066 -9.270 -45.248 1.00 29.27 76 GLN A N 1
ATOM 567 C CA . GLN A 1 76 ? 10.842 -9.942 -44.791 1.00 29.27 76 GLN A CA 1
ATOM 568 C C . GLN A 1 76 ? 11.158 -11.410 -44.360 1.00 29.27 76 GLN A C 1
ATOM 570 O O . GLN A 1 76 ? 12.340 -11.707 -44.185 1.00 29.27 76 GLN A O 1
ATOM 575 N N . PRO A 1 77 ? 10.195 -12.308 -44.047 1.00 37.75 77 PRO A N 1
ATOM 576 C CA . PRO A 1 77 ? 10.267 -13.114 -42.825 1.00 37.75 77 PRO A CA 1
ATOM 577 C C . PRO A 1 77 ? 10.546 -14.614 -43.054 1.00 37.75 77 PRO A C 1
ATOM 579 O O . PRO A 1 77 ? 10.494 -15.105 -44.179 1.00 37.75 77 PRO A O 1
ATOM 582 N N . SER A 1 78 ? 10.697 -15.373 -41.961 1.00 27.42 78 SER A N 1
ATOM 583 C CA . SER A 1 78 ? 10.562 -16.839 -41.976 1.00 27.42 78 SER A CA 1
ATOM 584 C C . SER A 1 78 ? 9.935 -17.403 -40.691 1.00 27.42 78 SER A C 1
ATOM 586 O O . SER A 1 78 ? 10.583 -17.472 -39.649 1.00 27.42 78 SER A O 1
ATOM 588 N N . SER A 1 79 ? 8.684 -17.858 -40.801 1.00 26.95 79 SER A N 1
ATOM 589 C CA . SER A 1 79 ? 8.194 -19.079 -40.131 1.00 26.95 79 SER A CA 1
ATOM 590 C C . SER A 1 79 ? 8.509 -20.286 -41.060 1.00 26.95 79 SER A C 1
ATOM 592 O O . SER A 1 79 ? 8.983 -20.026 -42.173 1.00 26.95 79 SER A O 1
ATOM 594 N N . PRO A 1 80 ? 8.362 -21.579 -40.681 1.00 35.81 80 PRO A N 1
ATOM 595 C CA . PRO A 1 80 ? 7.211 -22.228 -40.027 1.00 35.81 80 PRO A CA 1
ATOM 596 C C . PRO A 1 80 ? 7.671 -22.966 -38.728 1.00 35.81 80 PRO A C 1
ATOM 598 O O . PRO A 1 80 ? 8.658 -22.528 -38.150 1.00 35.81 80 PRO A O 1
ATOM 601 N N . GLU A 1 81 ? 7.044 -23.976 -38.103 1.00 25.98 81 GLU A N 1
ATOM 602 C CA . GLU A 1 81 ? 5.898 -24.863 -38.399 1.00 25.98 81 GLU A CA 1
ATOM 603 C C . GLU A 1 81 ? 4.935 -25.024 -37.200 1.00 25.98 81 GLU A C 1
ATOM 605 O O . GLU A 1 81 ? 5.206 -24.604 -36.077 1.00 25.98 81 GLU A O 1
ATOM 610 N N . SER A 1 82 ? 3.793 -25.670 -37.452 1.00 22.80 82 SER A N 1
ATOM 611 C CA . SER A 1 82 ? 2.807 -26.127 -36.466 1.00 22.80 82 SER A CA 1
ATOM 612 C C . SER A 1 82 ? 3.008 -27.596 -36.075 1.00 22.80 82 SER A C 1
ATOM 614 O O . SER A 1 82 ? 3.152 -28.434 -36.962 1.00 22.80 82 SER A O 1
ATOM 616 N N . LEU A 1 83 ? 2.812 -27.950 -34.800 1.00 23.97 83 LEU A N 1
ATOM 617 C CA . LEU A 1 83 ? 2.459 -29.320 -34.408 1.00 23.97 83 LEU A CA 1
ATOM 618 C C . LEU A 1 83 ? 1.262 -29.320 -33.454 1.00 23.97 83 LEU A C 1
ATOM 620 O O . LEU A 1 83 ? 1.324 -28.811 -32.338 1.00 23.97 83 LEU A O 1
ATOM 624 N N . ALA A 1 84 ? 0.162 -29.917 -33.908 1.00 21.83 84 ALA A N 1
ATOM 625 C CA . ALA A 1 84 ? -0.992 -30.219 -33.076 1.00 21.83 84 ALA A CA 1
ATOM 626 C C . ALA A 1 84 ? -0.819 -31.601 -32.427 1.00 21.83 84 ALA A C 1
ATOM 628 O O . ALA A 1 84 ? -0.380 -32.549 -33.074 1.00 21.83 84 ALA A O 1
ATOM 629 N N . THR A 1 85 ? -1.221 -31.759 -31.166 1.00 22.73 85 THR A N 1
ATOM 630 C CA . THR A 1 85 ? -1.441 -33.080 -30.554 1.00 22.73 85 THR A CA 1
ATOM 631 C C . THR A 1 85 ? -2.644 -33.025 -29.614 1.00 22.73 85 THR A C 1
ATOM 633 O O . THR A 1 85 ? -2.983 -31.989 -29.046 1.00 22.73 85 THR A O 1
ATOM 636 N N . VAL A 1 86 ? -3.365 -34.142 -29.552 1.00 20.52 86 VAL A N 1
ATOM 637 C CA . VAL A 1 86 ? -4.760 -34.238 -29.114 1.00 20.52 86 VAL A CA 1
ATOM 638 C C . VAL A 1 86 ? -4.875 -34.749 -27.672 1.00 20.52 86 VAL A C 1
ATOM 640 O O . VAL A 1 86 ? -4.181 -35.681 -27.292 1.00 20.52 86 VAL A O 1
ATOM 643 N N . ARG A 1 87 ? -5.815 -34.150 -26.921 1.00 21.12 87 ARG A N 1
ATOM 644 C CA . ARG A 1 87 ? -6.521 -34.623 -25.702 1.00 21.12 87 ARG A CA 1
ATOM 645 C C . ARG A 1 87 ? -5.873 -35.736 -24.853 1.00 21.12 87 ARG A C 1
ATOM 647 O O . ARG A 1 87 ? -5.831 -36.883 -25.281 1.00 21.12 87 ARG A O 1
ATOM 654 N N . MET A 1 88 ? -5.833 -35.494 -23.539 1.00 20.53 88 MET A N 1
ATOM 655 C CA . MET A 1 88 ? -6.489 -36.407 -22.586 1.00 20.53 88 MET A CA 1
ATOM 656 C C . MET A 1 88 ? -7.325 -35.626 -21.563 1.00 20.53 88 MET A C 1
ATOM 658 O O . MET A 1 88 ? -6.894 -34.602 -21.040 1.00 20.53 88 MET A O 1
ATOM 662 N N . ARG A 1 89 ? -8.547 -36.106 -21.294 1.00 20.52 89 ARG A N 1
ATOM 663 C CA . ARG A 1 89 ? -9.364 -35.701 -20.138 1.00 20.52 89 ARG A CA 1
ATOM 664 C C . ARG A 1 89 ? -9.026 -36.635 -18.983 1.00 20.52 89 ARG A C 1
ATOM 666 O O . ARG A 1 89 ? -9.031 -37.842 -19.198 1.00 20.52 89 ARG A O 1
ATOM 673 N N . TRP A 1 90 ? -8.911 -36.099 -17.774 1.00 21.34 90 TRP A N 1
ATOM 674 C CA . TRP A 1 90 ? -9.189 -36.860 -16.558 1.00 21.34 90 TRP A CA 1
ATOM 675 C C . TRP A 1 90 ? -10.190 -36.096 -15.701 1.00 21.34 90 TRP A C 1
ATOM 677 O O . TRP A 1 90 ? -9.982 -34.940 -15.342 1.00 21.34 90 TRP A O 1
ATOM 687 N N . SER A 1 91 ? -11.307 -36.754 -15.418 1.00 21.75 91 SER A N 1
ATOM 688 C CA . SER A 1 91 ? -12.315 -36.316 -14.462 1.00 21.75 91 SER A CA 1
ATOM 689 C C . SER A 1 91 ? -12.238 -37.225 -13.247 1.00 21.75 91 SER A C 1
ATOM 691 O O . SER A 1 91 ? -12.299 -38.440 -13.419 1.00 21.75 91 SER A O 1
ATOM 693 N N . HIS A 1 92 ? -12.235 -36.659 -12.044 1.00 24.61 92 HIS A N 1
ATOM 694 C CA . HIS A 1 92 ? -12.713 -37.387 -10.875 1.00 24.61 92 HIS A CA 1
ATOM 695 C C . HIS A 1 92 ? -13.822 -36.601 -10.186 1.00 24.61 92 HIS A C 1
ATOM 697 O O . HIS A 1 92 ? -13.612 -35.543 -9.600 1.00 24.61 92 HIS A O 1
ATOM 703 N N . GLN A 1 93 ? -15.026 -37.148 -10.318 1.00 21.66 93 GLN A N 1
ATOM 704 C CA . GLN A 1 93 ? -16.172 -36.835 -9.482 1.00 21.66 93 GLN A CA 1
ATOM 705 C C . GLN A 1 93 ? -16.038 -37.537 -8.127 1.00 21.66 93 GLN A C 1
ATOM 707 O O . GLN A 1 93 ? -15.480 -38.627 -8.051 1.00 21.66 93 GLN A O 1
ATOM 712 N N . ASN A 1 94 ? -16.688 -36.936 -7.130 1.00 23.56 94 ASN A N 1
ATOM 713 C CA . ASN A 1 94 ? -17.314 -37.568 -5.967 1.00 23.56 94 ASN A CA 1
ATOM 714 C C . ASN A 1 94 ? -16.456 -38.455 -5.047 1.00 23.56 94 ASN A C 1
ATOM 716 O O . ASN A 1 94 ? -16.134 -39.590 -5.377 1.00 23.56 94 ASN A O 1
ATOM 720 N N . SER A 1 95 ? -16.424 -38.064 -3.772 1.00 25.80 95 SER A N 1
ATOM 721 C CA . SER A 1 95 ? -17.174 -38.843 -2.775 1.00 25.80 95 SER A CA 1
ATOM 722 C C . SER A 1 95 ? -17.503 -38.003 -1.540 1.00 25.80 95 SER A C 1
ATOM 724 O O . SER A 1 95 ? -16.616 -37.635 -0.772 1.00 25.80 95 SER A O 1
ATOM 726 N N . SER A 1 96 ? -18.790 -37.730 -1.335 1.00 25.58 96 SER A N 1
ATOM 727 C CA . SER A 1 96 ? -19.322 -37.263 -0.054 1.00 25.58 96 SER A CA 1
ATOM 728 C C . SER A 1 96 ? -19.232 -38.379 0.989 1.00 25.58 96 SER A C 1
ATOM 730 O O . SER A 1 96 ? -19.532 -39.528 0.672 1.00 25.58 96 SER A O 1
ATOM 732 N N . ALA A 1 97 ? -18.932 -38.042 2.243 1.00 27.06 97 ALA A N 1
ATOM 733 C CA . ALA A 1 97 ? -19.140 -38.936 3.380 1.00 27.06 97 ALA A CA 1
ATOM 734 C C . ALA A 1 97 ? -19.746 -38.143 4.545 1.00 27.06 97 ALA A C 1
ATOM 736 O O . ALA A 1 97 ? -19.055 -37.398 5.236 1.00 27.06 97 ALA A O 1
ATOM 737 N N . ALA A 1 98 ? -21.057 -38.290 4.732 1.00 26.98 98 ALA A N 1
ATOM 738 C CA . ALA A 1 98 ? -21.781 -37.785 5.892 1.00 26.98 98 ALA A CA 1
ATOM 739 C C . ALA A 1 98 ? -22.122 -38.963 6.812 1.00 26.98 98 ALA A C 1
ATOM 741 O O . ALA A 1 98 ? -22.792 -39.897 6.382 1.00 26.98 98 ALA A O 1
ATOM 742 N N . LEU A 1 99 ? -21.670 -38.912 8.063 1.00 27.92 99 LEU A N 1
ATOM 743 C CA . LEU A 1 99 ? -21.998 -39.847 9.144 1.00 27.92 99 LEU A CA 1
ATOM 744 C C . LEU A 1 99 ? -21.562 -39.186 10.465 1.00 27.92 99 LEU A C 1
ATOM 746 O O . LEU A 1 99 ? -20.509 -38.561 10.499 1.00 27.92 99 LEU A O 1
ATOM 750 N N . LEU A 1 100 ? -22.262 -39.300 11.591 1.00 27.64 100 LEU A N 1
ATOM 751 C CA . LEU A 1 100 ? -23.688 -39.548 11.842 1.00 27.64 100 LEU A CA 1
ATOM 752 C C . LEU A 1 100 ? -23.944 -39.032 13.275 1.00 27.64 100 LEU A C 1
ATOM 754 O O . LEU A 1 100 ? -23.044 -39.070 14.113 1.00 27.64 100 LEU A O 1
ATOM 758 N N . ALA A 1 101 ? -25.139 -38.527 13.575 1.00 29.62 101 ALA A N 1
ATOM 759 C CA . ALA A 1 101 ? -25.469 -38.081 14.928 1.00 29.62 101 ALA A CA 1
ATOM 760 C C . ALA A 1 101 ? -25.662 -39.269 15.884 1.00 29.62 101 ALA A C 1
ATOM 762 O O . ALA A 1 101 ? -26.213 -40.291 15.477 1.00 29.62 101 ALA A O 1
ATOM 763 N N . GLN A 1 102 ? -25.345 -39.093 17.172 1.00 29.56 102 GLN A N 1
ATOM 764 C CA . GLN A 1 102 ? -26.000 -39.855 18.239 1.00 29.56 102 GLN A CA 1
ATOM 765 C C . GLN A 1 102 ? -26.049 -39.084 19.566 1.00 29.56 102 GLN A C 1
ATOM 767 O O . GLN A 1 102 ? -25.066 -38.506 20.022 1.00 29.56 102 GLN A O 1
ATOM 772 N N . LYS A 1 103 ? -27.244 -39.088 20.162 1.00 34.66 103 LYS A N 1
ATOM 773 C CA . LYS A 1 103 ? -27.626 -38.506 21.453 1.00 34.66 103 LYS A CA 1
ATOM 774 C C . LYS A 1 103 ? -28.543 -39.523 22.144 1.00 34.66 103 LYS A C 1
ATOM 776 O O . LYS A 1 103 ? -29.503 -39.949 21.508 1.00 34.66 103 LYS A O 1
ATOM 781 N N . PRO A 1 104 ? -28.316 -39.832 23.425 1.00 35.16 104 PRO A N 1
ATOM 782 C CA . PRO A 1 104 ? -29.366 -40.198 24.381 1.00 35.16 104 PRO A CA 1
ATOM 783 C C . PRO A 1 104 ? -29.397 -39.151 25.520 1.00 35.16 104 PRO A C 1
ATOM 785 O O . PRO A 1 104 ? -28.352 -38.668 25.941 1.00 35.16 104 PRO A O 1
ATOM 788 N N . GLU A 1 105 ? -30.518 -38.535 25.904 1.00 33.75 105 GLU A N 1
ATOM 789 C CA . GLU A 1 105 ? -31.738 -39.065 26.561 1.00 33.75 105 GLU A CA 1
ATOM 790 C C . GLU A 1 105 ? -31.588 -39.316 28.086 1.00 33.75 105 GLU A C 1
ATOM 792 O O . GLU A 1 105 ? -30.466 -39.528 28.542 1.00 33.75 105 GLU A O 1
ATOM 797 N N . PRO A 1 106 ? -32.661 -39.141 28.900 1.00 43.34 106 PRO A N 1
ATOM 798 C CA . PRO A 1 106 ? -32.519 -38.583 30.257 1.00 43.34 106 PRO A CA 1
ATOM 799 C C . PRO A 1 106 ? -33.137 -39.422 31.404 1.00 43.34 106 PRO A C 1
ATOM 801 O O . PRO A 1 106 ? -33.743 -40.462 31.168 1.00 43.34 106 PRO A O 1
ATOM 804 N N . SER A 1 107 ? -33.113 -38.847 32.625 1.00 33.47 107 SER A N 1
ATOM 805 C CA . SER A 1 107 ? -33.920 -39.219 33.817 1.00 33.47 107 SER A CA 1
ATOM 806 C C . SER A 1 107 ? -33.434 -40.466 34.600 1.00 33.47 107 SER A C 1
ATOM 808 O O . SER A 1 107 ? -32.781 -41.317 34.001 1.00 33.47 107 SER A O 1
ATOM 810 N N . PRO A 1 108 ? -33.660 -40.574 35.941 1.00 43.78 108 PRO A N 1
ATOM 811 C CA . PRO A 1 108 ? -34.918 -40.259 36.635 1.00 43.78 108 PRO A CA 1
ATOM 812 C C . PRO A 1 108 ? -34.853 -39.384 37.907 1.00 43.78 108 PRO A C 1
ATOM 814 O O . PRO A 1 108 ? -33.803 -39.043 38.442 1.00 43.78 108 PRO A O 1
ATOM 817 N N . SER A 1 109 ? -36.053 -39.040 38.380 1.00 31.73 109 SER A N 1
ATOM 818 C CA . SER A 1 109 ? -36.378 -38.303 39.606 1.00 31.73 109 SER A CA 1
ATOM 819 C C . SER A 1 109 ? -36.246 -39.129 40.890 1.00 31.73 109 SER A C 1
ATOM 821 O O . SER A 1 109 ? -36.567 -40.316 40.887 1.00 31.73 109 SER A O 1
ATOM 823 N N . ILE A 1 110 ? -35.977 -38.462 42.018 1.00 35.62 110 ILE A N 1
ATOM 824 C CA . ILE A 1 110 ? -36.294 -38.960 43.368 1.00 35.62 110 ILE A CA 1
ATOM 825 C C . ILE A 1 110 ? -37.092 -37.880 44.112 1.00 35.62 110 ILE A C 1
ATOM 827 O O . ILE A 1 110 ? -36.789 -36.694 44.000 1.00 35.62 110 ILE A O 1
ATOM 831 N N . ALA A 1 111 ? -38.120 -38.299 44.851 1.00 33.97 111 ALA A N 1
ATOM 832 C CA . ALA A 1 111 ? -38.992 -37.446 45.654 1.00 33.97 111 ALA A CA 1
ATOM 833 C C . ALA A 1 111 ? -39.015 -37.919 47.116 1.00 33.97 111 ALA A C 1
ATOM 835 O O . ALA A 1 111 ? -39.050 -39.124 47.347 1.00 33.97 111 ALA A O 1
ATOM 836 N N . GLN A 1 112 ? -39.014 -36.965 48.055 1.00 32.50 112 GLN A N 1
ATOM 837 C CA . GLN A 1 112 ? -39.312 -37.026 49.506 1.00 32.50 112 GLN A CA 1
ATOM 838 C C . GLN A 1 112 ? -38.758 -35.717 50.118 1.00 32.50 112 GLN A C 1
ATOM 840 O O . GLN A 1 112 ? -37.748 -35.217 49.634 1.00 32.50 112 GLN A O 1
ATOM 845 N N . SER A 1 113 ? -39.307 -35.083 51.154 1.00 34.16 113 SER A N 1
ATOM 846 C CA . SER A 1 113 ? -40.620 -35.150 51.821 1.00 34.16 113 SER A CA 1
ATOM 847 C C . SER A 1 113 ? -40.749 -33.887 52.697 1.00 34.16 113 SER A C 1
ATOM 849 O O . SER A 1 113 ? -39.738 -33.397 53.197 1.00 34.16 113 SER A O 1
ATOM 851 N N . ALA A 1 114 ? -41.956 -33.344 52.890 1.00 37.09 114 ALA A N 1
ATOM 852 C CA . ALA A 1 114 ? -42.172 -32.154 53.730 1.00 37.09 114 ALA A CA 1
ATOM 853 C C . ALA A 1 114 ? -42.036 -32.454 55.240 1.00 37.09 114 ALA A C 1
ATOM 855 O O . ALA A 1 114 ? -42.118 -33.616 55.644 1.00 37.09 114 ALA A O 1
ATOM 856 N N . PRO A 1 115 ? -41.910 -31.405 56.075 1.00 42.78 115 PRO A N 1
ATOM 857 C CA . PRO A 1 115 ? -42.958 -31.235 57.086 1.00 42.78 115 PRO A CA 1
ATOM 858 C C . PRO A 1 115 ? -43.507 -29.799 57.236 1.00 42.78 115 PRO A C 1
ATOM 860 O O . PRO A 1 115 ? -42.778 -28.817 57.310 1.00 42.78 115 PRO A O 1
ATOM 863 N N . GLU A 1 116 ? -44.837 -29.745 57.310 1.00 33.47 116 GLU A N 1
ATOM 864 C CA . GLU A 1 116 ? -45.652 -29.029 58.307 1.00 33.47 116 GLU A CA 1
ATOM 865 C C . GLU A 1 116 ? -45.403 -27.534 58.631 1.00 33.47 116 GLU A C 1
ATOM 867 O O . GLU A 1 116 ? -44.731 -27.147 59.581 1.00 33.47 116 GLU A O 1
ATOM 872 N N . THR A 1 117 ? -46.099 -26.699 57.857 1.00 33.12 117 THR A N 1
ATOM 873 C CA . THR A 1 117 ? -47.042 -25.652 58.306 1.00 33.12 117 THR A CA 1
ATOM 874 C C . THR A 1 117 ? -46.761 -24.844 59.590 1.00 33.12 117 THR A C 1
ATOM 876 O O . THR A 1 117 ? -47.069 -25.269 60.699 1.00 33.12 117 THR A O 1
ATOM 879 N N . ALA A 1 118 ? -46.460 -23.553 59.408 1.00 38.66 118 ALA A N 1
ATOM 880 C CA . ALA A 1 118 ? -46.920 -22.488 60.306 1.00 38.66 118 ALA A CA 1
ATOM 881 C C . ALA A 1 118 ? -47.740 -21.474 59.487 1.00 38.66 118 ALA A C 1
ATOM 883 O O . ALA A 1 118 ? -47.264 -20.961 58.474 1.00 38.66 118 ALA A O 1
ATOM 884 N N . GLN A 1 119 ? -48.992 -21.224 59.881 1.00 39.34 119 GLN A N 1
ATOM 885 C CA . GLN A 1 119 ? -49.898 -20.338 59.142 1.00 39.34 119 GLN A CA 1
ATOM 886 C C . GLN A 1 119 ? -49.555 -18.860 59.377 1.00 39.34 119 GLN A C 1
ATOM 888 O O . GLN A 1 119 ? -49.555 -18.390 60.513 1.00 39.34 119 GLN A O 1
ATOM 893 N N . LEU A 1 120 ? -49.362 -18.111 58.290 1.00 39.94 120 LEU A N 1
ATOM 894 C CA . LEU A 1 120 ? -49.411 -16.649 58.270 1.00 39.94 120 LEU A CA 1
ATOM 895 C C . LEU A 1 120 ? -50.371 -16.198 57.165 1.00 39.94 120 LEU A C 1
ATOM 897 O O . LEU A 1 120 ? -50.416 -16.789 56.086 1.00 39.94 120 LEU A O 1
ATOM 901 N N . SER A 1 121 ? -51.171 -15.177 57.468 1.00 40.09 121 SER A N 1
ATOM 902 C CA . SER A 1 121 ? -52.267 -14.699 56.621 1.00 40.09 121 SER A CA 1
ATOM 903 C C . SER A 1 121 ? -51.788 -14.227 55.239 1.00 40.09 121 SER A C 1
ATOM 905 O O . SER A 1 121 ? -50.746 -13.573 55.154 1.00 40.09 121 SER A O 1
ATOM 907 N N . PRO A 1 122 ? -52.554 -14.470 54.157 1.00 42.31 122 PRO A N 1
ATOM 908 C CA . PRO A 1 122 ? -52.181 -14.014 52.825 1.00 42.31 122 PRO A CA 1
ATOM 909 C C . PRO A 1 122 ? -52.346 -12.493 52.703 1.00 42.31 122 PRO A C 1
ATOM 911 O O . PRO A 1 122 ? -53.435 -11.979 52.453 1.00 42.31 122 PRO A O 1
ATOM 914 N N . VAL A 1 123 ? -51.236 -11.767 52.829 1.00 47.81 123 VAL A N 1
ATOM 915 C CA . VAL A 1 123 ? -51.091 -10.463 52.175 1.00 47.81 123 VAL A CA 1
ATOM 916 C C . VAL A 1 123 ? -50.962 -10.742 50.682 1.00 47.81 123 VAL A C 1
ATOM 918 O O . VAL A 1 123 ? -50.078 -11.494 50.288 1.00 47.81 123 VAL A O 1
ATOM 921 N N . THR A 1 124 ? -51.820 -10.156 49.850 1.00 51.38 124 THR A N 1
ATOM 922 C CA . THR A 1 124 ? -51.705 -10.249 48.387 1.00 51.38 124 THR A CA 1
ATOM 923 C C . THR A 1 124 ? -50.624 -9.280 47.898 1.00 51.38 124 THR A C 1
ATOM 925 O O . THR A 1 124 ? -50.890 -8.075 47.871 1.00 51.38 124 THR A O 1
ATOM 928 N N . PRO A 1 125 ? -49.421 -9.727 47.480 1.00 47.09 125 PRO A N 1
ATOM 929 C CA . PRO A 1 125 ? -48.537 -8.862 46.718 1.00 47.09 125 PRO A CA 1
ATOM 930 C C . PRO A 1 125 ? -49.156 -8.676 45.331 1.00 47.09 125 PRO A C 1
ATOM 932 O O . PRO A 1 125 ? -49.404 -9.647 44.616 1.00 47.09 125 PRO A O 1
ATOM 935 N N . GLY A 1 126 ? -49.427 -7.429 44.946 1.00 50.03 126 GLY A N 1
ATOM 936 C CA . GLY A 1 126 ? -49.838 -7.132 43.578 1.00 50.03 126 GLY A CA 1
ATOM 937 C C . GLY A 1 126 ? -48.764 -7.617 42.606 1.00 50.03 126 GLY A C 1
ATOM 938 O O . GLY A 1 126 ? -47.592 -7.279 42.774 1.00 50.03 126 GLY A O 1
ATOM 939 N N . THR A 1 127 ? -49.157 -8.417 41.613 1.00 47.81 127 THR A N 1
ATOM 940 C CA . THR A 1 127 ? -48.260 -8.880 40.551 1.00 47.81 127 THR A CA 1
ATOM 941 C C . THR A 1 127 ? -47.570 -7.666 39.926 1.00 47.81 127 THR A C 1
ATOM 943 O O . THR A 1 127 ? -48.278 -6.811 39.387 1.00 47.81 127 THR A O 1
ATOM 946 N N . PRO A 1 128 ? -46.229 -7.548 39.972 1.00 52.22 128 PRO A N 1
ATOM 947 C CA . PRO A 1 128 ? -45.554 -6.476 39.260 1.00 52.22 128 PRO A CA 1
ATOM 948 C C . PRO A 1 128 ? -45.819 -6.671 37.766 1.00 52.22 128 PRO A C 1
ATOM 950 O O . PRO A 1 128 ? -45.456 -7.703 37.197 1.00 52.22 128 PRO A O 1
ATOM 953 N N . GLU A 1 129 ? -46.502 -5.701 37.149 1.00 54.81 129 GLU A N 1
ATOM 954 C CA . GLU A 1 129 ? -46.756 -5.694 35.707 1.00 54.81 129 GLU A CA 1
ATOM 955 C C . GLU A 1 129 ? -45.399 -5.856 34.998 1.00 54.81 129 GLU A C 1
ATOM 957 O O . GLU A 1 129 ? -44.470 -5.100 35.310 1.00 54.81 129 GLU A O 1
ATOM 962 N N . PRO A 1 130 ? -45.226 -6.851 34.103 1.00 55.69 130 PRO A N 1
ATOM 963 C CA . PRO A 1 130 ? -43.953 -7.039 33.425 1.00 55.69 130 PRO A CA 1
ATOM 964 C C . PRO A 1 130 ? -43.605 -5.734 32.702 1.00 55.69 130 PRO A C 1
ATOM 966 O O . PRO A 1 130 ? -44.478 -5.178 32.027 1.00 55.69 130 PRO A O 1
ATOM 969 N N . PRO A 1 131 ? -42.371 -5.212 32.848 1.00 49.41 131 PRO A N 1
ATOM 970 C CA . PRO A 1 131 ? -42.028 -3.900 32.325 1.00 49.41 131 PRO A CA 1
ATOM 971 C C . PRO A 1 131 ? -42.322 -3.880 30.830 1.00 49.41 131 PRO A C 1
ATOM 973 O O . PRO A 1 131 ? -41.747 -4.665 30.073 1.00 49.41 131 PRO A O 1
ATOM 976 N N . LYS A 1 132 ? -43.245 -2.999 30.419 1.00 43.38 132 LYS A N 1
ATOM 977 C CA . LYS A 1 132 ? -43.591 -2.795 29.011 1.00 43.38 132 LYS A CA 1
ATOM 978 C C . LYS A 1 132 ? -42.298 -2.523 28.255 1.00 43.38 132 LYS A C 1
ATOM 980 O O . LYS A 1 132 ? -41.694 -1.464 28.414 1.00 43.38 132 LYS A O 1
ATOM 985 N N . VAL A 1 133 ? -41.869 -3.502 27.460 1.00 44.69 133 VAL A N 1
ATOM 986 C CA . VAL A 1 133 ? -40.692 -3.381 26.605 1.00 44.69 133 VAL A CA 1
ATOM 987 C C . VAL A 1 133 ? -41.046 -2.362 25.534 1.00 44.69 133 VAL A C 1
ATOM 989 O O . VAL A 1 133 ? -41.679 -2.693 24.532 1.00 44.69 133 VAL A O 1
ATOM 992 N N . SER A 1 134 ? -40.689 -1.101 25.785 1.00 40.50 134 SER A N 1
ATOM 993 C CA . SER A 1 134 ? -40.802 -0.033 24.800 1.00 40.50 134 SER A CA 1
ATOM 994 C C . SER A 1 134 ? -40.147 -0.504 23.502 1.00 40.50 134 SER A C 1
ATOM 996 O O . SER A 1 134 ? -39.009 -0.986 23.558 1.00 40.50 134 SER A O 1
ATOM 998 N N . PRO A 1 135 ? -40.821 -0.387 22.343 1.00 43.84 135 PRO A N 1
ATOM 999 C CA . PRO A 1 135 ? -40.206 -0.718 21.070 1.00 43.84 135 PRO A CA 1
ATOM 1000 C C . PRO A 1 135 ? -38.893 0.048 20.943 1.00 43.84 135 PRO A C 1
ATOM 1002 O O . PRO A 1 135 ? -38.877 1.273 21.079 1.00 43.84 135 PRO A O 1
ATOM 1005 N N . ILE A 1 136 ? -37.794 -0.672 20.710 1.00 46.28 136 ILE A N 1
ATOM 1006 C CA . ILE A 1 136 ? -36.495 -0.056 20.450 1.00 46.28 136 ILE A CA 1
ATOM 1007 C C . ILE A 1 136 ? -36.659 0.733 19.151 1.00 46.28 136 ILE A C 1
ATOM 1009 O O . ILE A 1 136 ? -36.665 0.150 18.066 1.00 46.28 136 ILE A O 1
ATOM 1013 N N . GLN A 1 137 ? -36.846 2.051 19.261 1.00 39.03 137 GLN A N 1
ATOM 1014 C CA . GLN A 1 137 ? -36.862 2.917 18.091 1.00 39.03 137 GLN A CA 1
ATOM 1015 C C . GLN A 1 137 ? -35.522 2.735 17.371 1.00 39.03 137 GLN A C 1
ATOM 1017 O O . GLN A 1 137 ? -34.476 2.835 18.021 1.00 39.03 137 GLN A O 1
ATOM 1022 N N . PRO A 1 138 ? -35.517 2.444 16.058 1.00 45.44 138 PRO A N 1
ATOM 1023 C CA . PRO A 1 138 ? -34.273 2.324 15.322 1.00 45.44 138 PRO A CA 1
ATOM 1024 C C . PRO A 1 138 ? -33.548 3.665 15.407 1.00 45.44 138 PRO A C 1
ATOM 1026 O O . PRO A 1 138 ? -34.065 4.689 14.958 1.00 45.44 138 PRO A O 1
ATOM 1029 N N . SER A 1 139 ? -32.359 3.662 16.007 1.00 49.34 139 SER A N 1
ATOM 1030 C CA . SER A 1 139 ? -31.509 4.843 16.078 1.00 49.34 139 SER A CA 1
ATOM 1031 C C . SER A 1 139 ? -31.175 5.281 14.655 1.00 49.34 139 SER A C 1
ATOM 1033 O O . SER A 1 139 ? -30.393 4.621 13.966 1.00 49.34 139 SER A O 1
ATOM 1035 N N . VAL A 1 140 ? -31.788 6.374 14.202 1.00 57.09 140 VAL A N 1
ATOM 1036 C CA . VAL A 1 140 ? -31.497 6.969 12.897 1.00 57.09 140 VAL A CA 1
ATOM 1037 C C . VAL A 1 140 ? -30.125 7.625 12.993 1.00 57.09 140 VAL A C 1
ATOM 1039 O O . VAL A 1 140 ? -30.009 8.805 13.314 1.00 57.09 140 VAL A O 1
ATOM 1042 N N . THR A 1 141 ? -29.073 6.840 12.761 1.00 68.44 141 THR A N 1
ATOM 1043 C CA . THR A 1 141 ? -27.706 7.353 12.683 1.00 68.44 141 THR A CA 1
ATOM 1044 C C . THR A 1 141 ? -27.651 8.371 11.540 1.00 68.44 141 THR A C 1
ATOM 1046 O O . THR A 1 141 ? -27.935 7.992 10.396 1.00 68.44 141 THR A O 1
ATOM 1049 N N . PRO A 1 142 ? -27.337 9.652 11.812 1.00 80.69 142 PRO A N 1
ATOM 1050 C CA . PRO A 1 142 ? -27.221 10.653 10.761 1.00 80.69 142 PRO A CA 1
ATOM 1051 C C . PRO A 1 142 ? -26.100 10.265 9.793 1.00 80.69 142 PRO A C 1
ATOM 1053 O O . PRO A 1 142 ? -25.165 9.553 10.157 1.00 80.69 142 PRO A O 1
ATOM 1056 N N . ALA A 1 143 ? -26.207 10.720 8.546 1.00 90.00 143 ALA A N 1
ATOM 1057 C CA . ALA A 1 143 ? -25.143 10.508 7.578 1.00 90.00 143 ALA A CA 1
ATOM 1058 C C . ALA A 1 143 ? -23.951 11.415 7.912 1.00 90.00 143 ALA A C 1
ATOM 1060 O O . ALA A 1 143 ? -24.115 12.631 8.025 1.00 90.00 143 ALA A O 1
ATOM 1061 N N . THR A 1 144 ? -22.764 10.829 8.030 1.00 94.69 144 THR A N 1
ATOM 1062 C CA . THR A 1 144 ? -21.498 11.559 8.139 1.00 94.69 144 THR A CA 1
ATOM 1063 C C . THR A 1 144 ? -20.878 11.644 6.753 1.00 94.69 144 THR A C 1
ATOM 1065 O O . THR A 1 144 ? -20.832 10.646 6.038 1.00 94.69 144 THR A O 1
ATOM 1068 N N . GLN A 1 145 ? -20.380 12.817 6.374 1.00 95.50 145 GLN A N 1
ATOM 1069 C CA . GLN A 1 145 ? -19.644 13.014 5.128 1.00 95.50 145 GLN A CA 1
ATOM 1070 C C . GLN A 1 145 ? -18.379 13.831 5.390 1.00 95.50 145 GLN A C 1
ATOM 1072 O O . GLN A 1 145 ? -18.394 14.739 6.224 1.00 95.50 145 GLN A O 1
ATOM 1077 N N . SER A 1 146 ? -17.294 13.521 4.685 1.00 95.75 146 SER A N 1
ATOM 1078 C CA . SER A 1 146 ? -16.045 14.281 4.754 1.00 95.75 146 SER A CA 1
ATOM 1079 C C . SER A 1 146 ? -15.448 14.473 3.367 1.00 95.75 146 SER A C 1
ATOM 1081 O O . SER A 1 146 ? -15.461 13.557 2.548 1.00 95.75 146 SER A O 1
ATOM 1083 N N . LEU A 1 147 ? -14.864 15.645 3.135 1.00 96.56 147 LEU A N 1
ATOM 1084 C CA . LEU A 1 147 ? -13.967 15.902 2.017 1.00 96.56 147 LEU A CA 1
ATOM 1085 C C . LEU A 1 147 ? -12.618 16.327 2.596 1.00 96.56 147 LEU A C 1
ATOM 1087 O O . LEU A 1 147 ? -12.545 17.284 3.365 1.00 96.56 147 LEU A O 1
ATOM 1091 N N . THR A 1 148 ? -11.566 15.607 2.237 1.00 97.00 148 THR A N 1
ATOM 1092 C CA . THR A 1 148 ? -10.193 15.874 2.662 1.00 97.00 148 THR A CA 1
ATOM 1093 C C . THR A 1 148 ? -9.352 16.129 1.423 1.00 97.00 148 THR A C 1
ATOM 1095 O O . THR A 1 148 ? -9.363 15.324 0.492 1.00 97.00 148 THR A O 1
ATOM 1098 N N . VAL A 1 149 ? -8.624 17.244 1.419 1.00 95.56 149 VAL A N 1
ATOM 1099 C CA . VAL A 1 149 ? -7.617 17.558 0.404 1.00 95.56 149 VAL A CA 1
ATOM 1100 C C . VAL A 1 149 ? -6.275 17.646 1.112 1.00 95.56 149 VAL A C 1
ATOM 1102 O O . VAL A 1 149 ? -6.120 18.419 2.055 1.00 95.56 149 VAL A O 1
ATOM 1105 N N . GLU A 1 150 ? -5.323 16.837 0.669 1.00 95.31 150 GLU A N 1
ATOM 1106 C CA . GLU A 1 150 ? -3.952 16.817 1.177 1.00 95.31 150 GLU A CA 1
ATOM 1107 C C . GLU A 1 150 ? -3.018 17.392 0.105 1.00 95.31 150 GLU A C 1
ATOM 1109 O O . GLU A 1 150 ? -3.348 17.385 -1.081 1.00 95.31 150 GLU A O 1
ATOM 1114 N N . GLN A 1 151 ? -1.854 17.902 0.506 1.00 95.81 151 GLN A N 1
ATOM 1115 C CA . GLN A 1 151 ? -0.824 18.379 -0.418 1.00 95.81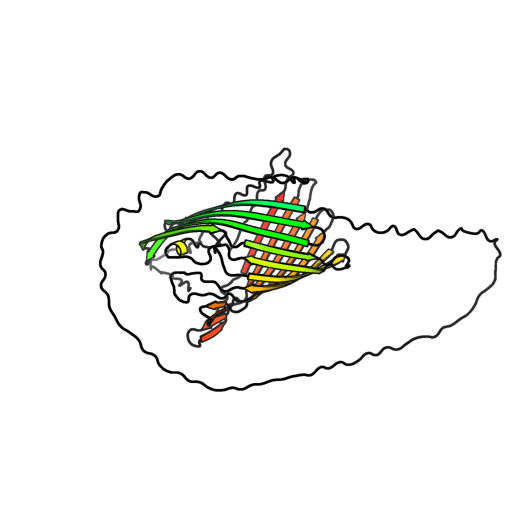 151 GLN A CA 1
ATOM 1116 C C . GLN A 1 151 ? 0.546 17.932 0.081 1.00 95.81 151 GLN A C 1
ATOM 1118 O O . GLN A 1 151 ? 0.904 18.178 1.232 1.00 95.81 151 GLN A O 1
ATOM 1123 N N . TYR A 1 152 ? 1.311 17.298 -0.802 1.00 95.94 152 TYR A N 1
ATOM 1124 C CA . TYR A 1 152 ? 2.665 16.827 -0.545 1.00 95.94 152 TYR A CA 1
ATOM 1125 C C . TYR A 1 152 ? 3.603 17.380 -1.610 1.00 95.94 152 TYR A C 1
ATOM 1127 O O . TYR A 1 152 ? 3.269 17.386 -2.796 1.00 95.94 152 TYR A O 1
ATOM 1135 N N . TYR A 1 153 ? 4.788 17.810 -1.188 1.00 97.19 153 TYR A N 1
ATOM 1136 C CA . TYR A 1 153 ? 5.868 18.213 -2.078 1.00 97.19 153 TYR A CA 1
ATOM 1137 C C . TYR A 1 153 ? 7.153 17.494 -1.671 1.00 97.19 153 TYR A C 1
ATOM 1139 O O . TYR A 1 153 ? 7.594 17.590 -0.526 1.00 97.19 153 TYR A O 1
ATOM 1147 N N . TYR A 1 154 ? 7.731 16.773 -2.624 1.00 96.69 154 TYR A N 1
ATOM 1148 C CA . TYR A 1 154 ? 9.012 16.086 -2.522 1.00 96.69 154 TYR A CA 1
ATOM 1149 C C . TYR A 1 154 ? 10.016 16.791 -3.429 1.00 96.69 154 TYR A C 1
ATOM 1151 O O . TYR A 1 154 ? 9.684 17.118 -4.567 1.00 96.69 154 TYR A O 1
ATOM 1159 N N . ASP A 1 155 ? 11.240 16.979 -2.948 1.00 97.12 155 ASP A N 1
ATOM 1160 C CA . ASP A 1 155 ? 12.363 17.545 -3.698 1.00 97.12 155 ASP A CA 1
ATOM 1161 C C . ASP A 1 155 ? 13.644 16.840 -3.258 1.00 97.12 155 ASP A C 1
ATOM 1163 O O . ASP A 1 155 ? 13.832 16.580 -2.065 1.00 97.12 155 ASP A O 1
ATOM 1167 N N . TRP A 1 156 ? 14.495 16.473 -4.210 1.00 96.25 156 TRP A N 1
ATOM 1168 C CA . TRP A 1 156 ? 15.722 15.737 -3.930 1.00 96.25 156 TRP A CA 1
ATOM 1169 C C . TRP A 1 156 ? 16.793 15.987 -4.994 1.00 96.25 156 TRP A C 1
ATOM 1171 O O . TRP A 1 156 ? 16.506 16.300 -6.152 1.00 96.25 156 TRP A O 1
ATOM 1181 N N . SER A 1 157 ? 18.054 15.796 -4.604 1.00 96.25 157 SER A N 1
ATOM 1182 C CA . SER A 1 157 ? 19.207 15.770 -5.509 1.00 96.25 157 SER A CA 1
ATOM 1183 C C . SER A 1 157 ? 20.316 14.854 -4.982 1.00 96.25 157 SER A C 1
ATOM 1185 O O . SER A 1 157 ? 20.306 14.490 -3.805 1.00 96.25 157 SER A O 1
ATOM 1187 N N . ASP A 1 158 ? 21.251 14.462 -5.850 1.00 91.81 158 ASP A N 1
ATOM 1188 C CA . ASP A 1 158 ? 22.429 13.661 -5.500 1.00 91.81 158 ASP A CA 1
ATOM 1189 C C . ASP A 1 158 ? 23.756 14.281 -5.990 1.00 91.81 158 ASP A C 1
ATOM 1191 O O . ASP A 1 158 ? 23.790 15.210 -6.800 1.00 91.81 158 ASP A O 1
ATOM 1195 N N . GLU A 1 159 ? 24.879 13.741 -5.499 1.00 90.81 159 GLU A N 1
ATOM 1196 C CA . GLU A 1 159 ? 26.238 14.163 -5.884 1.00 90.81 159 GLU A CA 1
ATOM 1197 C C . GLU A 1 159 ? 26.571 13.892 -7.364 1.00 90.81 159 GLU A C 1
ATOM 1199 O O . GLU A 1 159 ? 27.527 14.455 -7.897 1.00 90.81 159 GLU A O 1
ATOM 1204 N N . LEU A 1 160 ? 25.796 13.038 -8.042 1.00 88.19 160 LEU A N 1
ATOM 1205 C CA . LEU A 1 160 ? 25.969 12.714 -9.460 1.00 88.19 160 LEU A CA 1
ATOM 1206 C C . LEU A 1 160 ? 25.290 13.752 -10.372 1.00 88.19 160 LEU A C 1
ATOM 1208 O O . LEU A 1 160 ? 25.449 13.695 -11.593 1.00 88.19 160 LEU A O 1
ATOM 1212 N N . GLY A 1 161 ? 24.564 14.716 -9.798 1.00 89.19 161 GLY A N 1
ATOM 1213 C CA . GLY A 1 161 ? 23.838 15.750 -10.530 1.00 89.19 161 GLY A CA 1
ATOM 1214 C C . GLY A 1 161 ? 22.447 15.316 -10.990 1.00 89.19 161 GLY A C 1
ATOM 1215 O O . GLY A 1 161 ? 21.854 15.995 -11.834 1.00 89.19 161 GLY A O 1
ATOM 1216 N N . ASN A 1 162 ? 21.913 14.214 -10.452 1.00 93.88 162 ASN A N 1
ATOM 1217 C CA . ASN A 1 162 ? 20.493 13.913 -10.567 1.00 93.88 162 ASN A CA 1
ATOM 1218 C C . ASN A 1 162 ? 19.700 14.754 -9.567 1.00 93.88 162 ASN A C 1
ATOM 1220 O O . ASN A 1 162 ? 20.159 15.055 -8.466 1.00 93.88 162 ASN A O 1
ATOM 1224 N N . ARG A 1 163 ? 18.491 15.132 -9.965 1.00 96.50 163 ARG A N 1
ATOM 1225 C CA . ARG A 1 163 ? 17.513 15.834 -9.141 1.00 96.50 163 ARG A CA 1
ATOM 1226 C C . ARG A 1 163 ? 16.104 15.529 -9.618 1.00 96.50 163 ARG A C 1
ATOM 1228 O O . ARG A 1 163 ? 15.877 15.276 -10.807 1.00 96.50 163 ARG A O 1
ATOM 1235 N N . GLY A 1 164 ? 15.148 15.619 -8.716 1.00 97.19 164 GLY A N 1
ATOM 1236 C CA . GLY A 1 164 ? 13.748 15.456 -9.055 1.00 97.19 164 GLY A CA 1
ATOM 1237 C C . GLY A 1 164 ? 12.843 16.068 -8.009 1.00 97.19 164 GLY A C 1
ATOM 1238 O O . GLY A 1 164 ? 13.255 16.332 -6.881 1.00 97.19 164 GLY A O 1
ATOM 1239 N N . SER A 1 165 ? 11.599 16.283 -8.404 1.00 98.00 165 SER A N 1
ATOM 1240 C CA . SER A 1 165 ? 10.550 16.730 -7.504 1.00 98.00 165 SER A CA 1
ATOM 1241 C C . SER A 1 165 ? 9.227 16.064 -7.845 1.00 98.00 165 SER A C 1
ATOM 1243 O O . SER A 1 165 ? 8.991 15.629 -8.978 1.00 98.00 165 SER A O 1
ATOM 1245 N N . GLN A 1 166 ? 8.366 15.943 -6.841 1.00 98.12 166 GLN A N 1
ATOM 1246 C CA . GLN A 1 166 ? 7.026 15.410 -7.014 1.00 98.12 166 GLN A CA 1
ATOM 1247 C C . GLN A 1 166 ? 6.038 16.170 -6.136 1.00 98.12 166 GLN A C 1
ATOM 1249 O O . GLN A 1 166 ? 6.164 16.187 -4.914 1.00 98.12 166 GLN A O 1
ATOM 1254 N N . TYR A 1 167 ? 5.037 16.770 -6.769 1.00 98.19 167 TYR A N 1
ATOM 1255 C CA . TYR A 1 167 ? 3.865 17.321 -6.105 1.00 98.19 167 TYR A CA 1
ATOM 1256 C C . TYR A 1 167 ? 2.711 16.323 -6.202 1.00 98.19 167 TYR A C 1
ATOM 1258 O O . TYR A 1 167 ? 2.451 15.775 -7.277 1.00 98.19 167 TYR A O 1
ATOM 1266 N N . ILE A 1 168 ? 2.010 16.104 -5.092 1.00 97.56 168 ILE A N 1
ATOM 1267 C CA . ILE A 1 168 ? 0.822 15.250 -5.032 1.00 97.56 168 ILE A CA 1
ATOM 1268 C C . ILE A 1 168 ? -0.275 15.992 -4.276 1.00 97.56 168 ILE A C 1
ATOM 1270 O O . ILE A 1 168 ? -0.048 16.451 -3.159 1.00 97.56 168 ILE A O 1
ATOM 1274 N N . ALA A 1 169 ? -1.477 16.042 -4.846 1.00 98.00 169 ALA A N 1
ATOM 1275 C CA . ALA A 1 169 ? -2.673 16.550 -4.185 1.00 98.00 169 ALA A CA 1
ATOM 1276 C C . ALA A 1 169 ? -3.775 15.477 -4.138 1.00 98.00 169 ALA A C 1
ATOM 1278 O O . ALA A 1 169 ? -4.591 15.397 -5.064 1.00 98.00 169 ALA A O 1
ATOM 1279 N N . PRO A 1 170 ? -3.797 14.609 -3.107 1.00 97.19 170 PRO A N 1
ATOM 1280 C CA . PRO A 1 170 ? -4.889 13.673 -2.883 1.00 97.19 170 PRO A CA 1
ATOM 1281 C C . PRO A 1 170 ? -6.190 14.372 -2.500 1.00 97.19 170 PRO A C 1
ATOM 1283 O O . PRO A 1 170 ? -6.211 15.269 -1.660 1.00 97.19 170 PRO A O 1
ATOM 1286 N N . ILE A 1 171 ? -7.286 13.892 -3.076 1.00 97.56 171 ILE A N 1
ATOM 1287 C CA . ILE A 1 171 ? -8.655 14.284 -2.762 1.00 97.56 171 ILE A CA 1
ATOM 1288 C C . ILE A 1 171 ? -9.379 13.016 -2.318 1.00 97.56 171 ILE A C 1
ATOM 1290 O O . ILE A 1 171 ? -9.495 12.061 -3.090 1.00 97.56 171 ILE A O 1
ATOM 1294 N N . THR A 1 172 ? -9.854 13.002 -1.074 1.00 98.12 172 THR A N 1
ATOM 1295 C CA . THR A 1 172 ? -10.582 11.877 -0.476 1.00 98.12 172 THR A CA 1
ATOM 1296 C C . THR A 1 172 ? -11.963 12.338 -0.030 1.00 98.12 172 THR A C 1
ATOM 1298 O O . THR A 1 172 ? -12.084 13.219 0.818 1.00 98.12 172 THR A O 1
ATOM 1301 N N . PHE A 1 173 ? -13.007 11.719 -0.568 1.00 98.12 173 PHE A N 1
ATOM 1302 C CA . PHE A 1 173 ? -14.378 11.845 -0.092 1.00 98.12 173 PHE A CA 1
ATOM 1303 C C . PHE A 1 173 ? -14.759 10.592 0.698 1.00 98.12 173 PHE A C 1
ATOM 1305 O O . PHE A 1 173 ? -14.479 9.477 0.255 1.00 98.12 173 PHE A O 1
ATOM 1312 N N . THR A 1 174 ? -15.422 10.755 1.844 1.00 97.75 174 THR A N 1
ATOM 1313 C CA . THR A 1 174 ? -16.055 9.635 2.556 1.00 97.75 174 THR A CA 1
ATOM 1314 C C . THR A 1 174 ? -17.501 9.952 2.910 1.00 97.75 174 THR A C 1
ATOM 1316 O O . THR A 1 174 ? -17.861 11.106 3.149 1.00 97.75 174 THR A O 1
ATOM 1319 N N . TYR A 1 175 ? -18.327 8.911 2.942 1.00 97.19 175 TYR A N 1
ATOM 1320 C CA . TYR A 1 175 ? -19.732 8.955 3.311 1.00 97.19 175 TYR A CA 1
ATOM 1321 C C . TYR A 1 175 ? -20.077 7.720 4.143 1.00 97.19 175 TYR A C 1
ATOM 1323 O O . TYR A 1 175 ? -19.823 6.594 3.721 1.00 97.19 175 TYR A O 1
ATOM 1331 N N . GLN A 1 176 ? -20.678 7.917 5.310 1.00 95.44 176 GLN A N 1
ATOM 1332 C CA . GLN A 1 176 ? -21.079 6.847 6.221 1.00 95.44 176 GLN A CA 1
ATOM 1333 C C . GLN A 1 176 ? -22.535 7.049 6.627 1.00 95.44 176 GLN A C 1
ATOM 1335 O O . GLN A 1 176 ? -22.907 8.127 7.094 1.00 95.44 176 GLN A O 1
ATOM 1340 N N . LYS A 1 177 ? -23.375 6.022 6.473 1.00 94.19 177 LYS A N 1
ATOM 1341 C CA . LYS A 1 177 ? -24.780 6.067 6.902 1.00 94.19 177 LYS A CA 1
ATOM 1342 C C . LYS A 1 177 ? -25.248 4.702 7.394 1.00 94.19 177 LYS A C 1
ATOM 1344 O O . LYS A 1 177 ? -25.442 3.767 6.614 1.00 94.19 177 LYS A O 1
ATOM 1349 N N . GLY A 1 178 ? -25.502 4.613 8.698 1.00 90.81 178 GLY A N 1
ATOM 1350 C CA . GLY A 1 178 ? -25.950 3.383 9.350 1.00 90.81 178 GLY A CA 1
ATOM 1351 C C . GLY A 1 178 ? -24.912 2.270 9.213 1.00 90.81 178 GLY A C 1
ATOM 1352 O O . GLY A 1 178 ? -23.885 2.305 9.877 1.00 90.81 178 GLY A O 1
ATOM 1353 N N . ASN A 1 179 ? -25.193 1.301 8.343 1.00 92.94 179 ASN A N 1
ATOM 1354 C CA . ASN A 1 179 ? -24.351 0.126 8.109 1.00 92.94 179 ASN A CA 1
ATOM 1355 C C . ASN A 1 179 ? -23.471 0.227 6.848 1.00 92.94 179 ASN A C 1
ATOM 1357 O O . ASN A 1 179 ? -22.755 -0.730 6.552 1.00 92.94 179 ASN A O 1
ATOM 1361 N N . VAL A 1 180 ? -23.579 1.314 6.076 1.00 94.50 180 VAL A N 1
ATOM 1362 C CA . VAL A 1 180 ? -22.871 1.508 4.801 1.00 94.50 180 VAL A CA 1
ATOM 1363 C C . VAL A 1 180 ? -21.777 2.556 4.961 1.00 94.50 180 VAL A C 1
ATOM 1365 O O . VAL A 1 180 ? -22.066 3.676 5.387 1.00 94.50 180 VAL A O 1
ATOM 1368 N N . ASP A 1 181 ? -20.569 2.206 4.525 1.00 96.00 181 ASP A N 1
ATOM 1369 C CA . ASP A 1 181 ? -19.447 3.125 4.340 1.00 96.00 181 ASP A CA 1
ATOM 1370 C C . ASP A 1 181 ? -19.076 3.182 2.850 1.00 96.00 181 ASP A C 1
ATOM 1372 O O . ASP A 1 181 ? -18.961 2.143 2.197 1.00 96.00 181 ASP A O 1
ATOM 1376 N N . LEU A 1 182 ? -18.863 4.383 2.320 1.00 97.81 182 LEU A N 1
ATOM 1377 C CA . LEU A 1 182 ? -18.370 4.657 0.972 1.00 97.81 182 LEU A CA 1
ATOM 1378 C C . LEU A 1 182 ? -17.154 5.585 1.071 1.00 97.81 182 LEU A C 1
ATOM 1380 O O . LEU A 1 182 ? -17.209 6.611 1.750 1.00 97.81 182 LEU A O 1
ATOM 1384 N N . GLY A 1 183 ? -16.080 5.256 0.365 1.00 98.00 183 GLY A N 1
ATOM 1385 C CA . GLY A 1 183 ? -14.923 6.116 0.152 1.00 98.00 183 GLY A CA 1
ATOM 1386 C C . GLY A 1 183 ? -14.619 6.263 -1.335 1.00 98.00 183 GLY A C 1
ATOM 1387 O O . GLY A 1 183 ? -14.788 5.325 -2.112 1.00 98.00 183 GLY A O 1
ATOM 1388 N N . ILE A 1 184 ? -14.167 7.445 -1.740 1.00 98.31 184 ILE A N 1
ATOM 1389 C CA . ILE A 1 184 ? -13.654 7.723 -3.084 1.00 98.31 184 ILE A CA 1
ATOM 1390 C C . ILE A 1 184 ? -12.368 8.527 -2.914 1.00 98.31 184 ILE A C 1
ATOM 1392 O O . ILE A 1 184 ? -12.363 9.537 -2.211 1.00 98.31 184 ILE A O 1
ATOM 1396 N N . ARG A 1 185 ? -11.278 8.098 -3.550 1.00 97.88 185 ARG A N 1
ATOM 1397 C CA . ARG A 1 185 ? -9.981 8.775 -3.496 1.00 97.88 185 ARG A CA 1
ATOM 1398 C C . ARG A 1 185 ? -9.326 8.818 -4.868 1.00 97.88 185 ARG A C 1
ATOM 1400 O O . ARG A 1 185 ? -9.204 7.796 -5.530 1.00 97.88 185 ARG A O 1
ATOM 1407 N N . THR A 1 186 ? -8.829 9.984 -5.248 1.00 97.69 186 THR A N 1
ATOM 1408 C CA . THR A 1 186 ? -7.912 10.179 -6.381 1.00 97.69 186 THR A CA 1
ATOM 1409 C C . THR A 1 186 ? -6.829 11.171 -5.954 1.00 97.69 186 THR A C 1
ATOM 1411 O O . THR A 1 186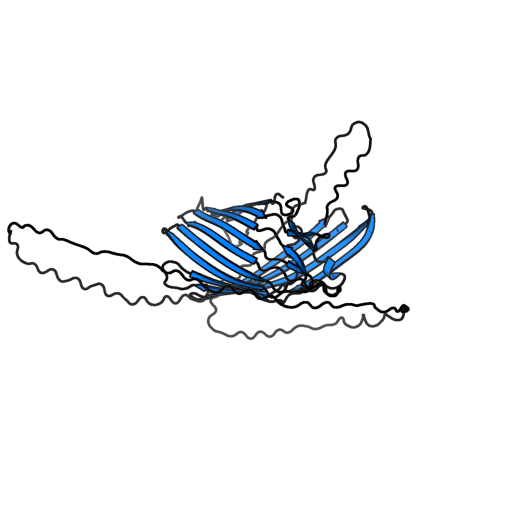 ? -6.926 11.766 -4.879 1.00 97.69 186 THR A O 1
ATOM 1414 N N . ALA A 1 187 ? -5.778 11.351 -6.742 1.00 97.31 187 ALA A N 1
ATOM 1415 C CA . ALA A 1 187 ? -4.757 12.357 -6.495 1.00 97.31 187 ALA A CA 1
ATOM 1416 C C . ALA A 1 187 ? -4.288 12.979 -7.805 1.00 97.31 187 ALA A C 1
ATOM 1418 O O . ALA A 1 187 ? -3.994 12.262 -8.753 1.00 97.31 187 ALA A O 1
ATOM 1419 N N . TYR A 1 188 ? -4.143 14.300 -7.851 1.00 97.75 188 TYR A N 1
ATOM 1420 C CA . TYR A 1 188 ? -3.341 14.915 -8.906 1.00 97.75 188 TYR A CA 1
ATOM 1421 C C . TYR A 1 188 ? -1.855 14.730 -8.587 1.00 97.75 188 TYR A C 1
ATOM 1423 O O . TYR A 1 188 ? -1.445 14.918 -7.442 1.00 97.75 188 TYR A O 1
ATOM 1431 N N . ILE A 1 189 ? -1.056 14.357 -9.584 1.00 98.06 189 ILE A N 1
ATOM 1432 C CA . ILE A 1 189 ? 0.377 14.087 -9.465 1.00 98.06 189 ILE A CA 1
ATOM 1433 C C . ILE A 1 189 ? 1.116 14.878 -10.543 1.00 98.06 189 ILE A C 1
ATOM 1435 O O . ILE A 1 189 ? 0.820 14.759 -11.734 1.00 98.06 189 ILE A O 1
ATOM 1439 N N . ASN A 1 190 ? 2.136 15.624 -10.134 1.00 98.12 190 ASN A N 1
ATOM 1440 C CA . ASN A 1 190 ? 3.134 16.198 -11.027 1.00 98.12 190 ASN A CA 1
ATOM 1441 C C . ASN A 1 190 ? 4.512 15.683 -10.599 1.00 98.12 190 ASN A C 1
ATOM 1443 O O . ASN A 1 190 ? 4.910 15.880 -9.456 1.00 98.12 190 ASN A O 1
ATOM 1447 N N . SER A 1 191 ? 5.211 14.984 -11.489 1.00 98.00 191 SER A N 1
ATOM 1448 C CA . SER A 1 191 ? 6.486 14.312 -11.219 1.00 98.00 191 SER A CA 1
ATOM 1449 C C . SER A 1 191 ? 7.510 14.765 -12.252 1.00 98.00 191 SER A C 1
ATOM 1451 O O . SER A 1 191 ? 7.265 14.621 -13.453 1.00 98.00 191 SER A O 1
ATOM 1453 N N . VAL A 1 192 ? 8.644 15.311 -11.814 1.00 98.06 192 VAL A N 1
ATOM 1454 C CA . VAL A 1 192 ? 9.698 15.852 -12.685 1.00 98.06 192 VAL A CA 1
ATOM 1455 C C . VAL A 1 192 ? 11.048 15.264 -12.296 1.00 98.06 192 VAL A C 1
ATOM 1457 O O . VAL A 1 192 ? 11.418 15.233 -11.126 1.00 98.06 192 VAL A O 1
ATOM 1460 N N . PHE A 1 193 ? 11.808 14.832 -13.298 1.00 97.44 193 PHE A N 1
ATOM 1461 C CA . PHE A 1 193 ? 13.150 14.287 -13.145 1.00 97.44 193 PHE A CA 1
ATOM 1462 C C . PHE A 1 193 ? 14.131 14.942 -14.123 1.00 97.44 193 PHE A C 1
ATOM 1464 O O . PHE A 1 193 ? 13.875 15.069 -15.331 1.00 97.44 193 PHE A O 1
ATOM 1471 N N . HIS A 1 194 ? 15.301 15.300 -13.605 1.00 96.81 194 HIS A N 1
ATOM 1472 C CA . HIS A 1 194 ? 16.458 15.746 -14.366 1.00 96.81 194 HIS A CA 1
ATOM 1473 C C . HIS A 1 194 ? 17.692 15.013 -13.852 1.00 96.81 194 HIS A C 1
ATOM 1475 O O . HIS A 1 194 ? 18.120 15.230 -12.726 1.00 96.81 194 HIS A O 1
ATOM 1481 N N . GLY A 1 195 ? 18.289 14.178 -14.686 1.00 93.44 195 GLY A N 1
ATOM 1482 C CA . GLY A 1 195 ? 19.493 13.446 -14.338 1.00 93.44 195 GLY A CA 1
ATOM 1483 C C . GLY A 1 195 ? 20.485 13.365 -15.472 1.00 93.44 195 GLY A C 1
ATOM 1484 O O . GLY A 1 195 ? 20.323 13.988 -16.523 1.00 93.44 195 GLY A O 1
ATOM 1485 N N . VAL A 1 196 ? 21.517 12.571 -15.242 1.00 91.88 196 VAL A N 1
ATOM 1486 C CA . VAL A 1 196 ? 22.635 12.400 -16.164 1.00 91.88 196 VAL A CA 1
ATOM 1487 C C . VAL A 1 196 ? 22.769 10.938 -16.571 1.00 91.88 196 VAL A C 1
ATOM 1489 O O . VAL A 1 196 ? 22.505 10.027 -15.788 1.00 91.88 196 VAL A O 1
ATOM 1492 N N . PHE A 1 197 ? 23.190 10.703 -17.809 1.00 88.00 197 PHE A N 1
ATOM 1493 C CA . PHE A 1 197 ? 23.676 9.391 -18.217 1.00 88.00 197 PHE A CA 1
ATOM 1494 C C . PHE A 1 197 ? 25.157 9.296 -17.864 1.00 88.00 197 PHE A C 1
ATOM 1496 O O . PHE A 1 197 ? 25.957 10.117 -18.320 1.00 88.00 197 PHE A O 1
ATOM 1503 N N . LEU A 1 198 ? 25.511 8.292 -17.061 1.00 87.75 198 LEU A N 1
ATOM 1504 C CA . LEU A 1 198 ? 26.890 7.964 -16.716 1.00 87.75 198 LEU A CA 1
ATOM 1505 C C . LEU A 1 198 ? 27.306 6.660 -17.402 1.00 87.75 198 LEU A C 1
ATOM 1507 O O . LEU A 1 198 ? 26.554 5.686 -17.383 1.00 87.75 198 LEU A O 1
ATOM 1511 N N . LEU A 1 199 ? 28.524 6.629 -17.935 1.00 87.06 199 LEU A N 1
ATOM 1512 C CA . LEU A 1 199 ? 29.218 5.413 -18.357 1.00 87.06 199 LEU A CA 1
ATOM 1513 C C . LEU A 1 199 ? 30.545 5.360 -17.598 1.00 87.06 199 LEU A C 1
ATOM 1515 O O . LEU A 1 199 ? 31.325 6.306 -17.663 1.00 87.06 199 LEU A O 1
ATOM 1519 N N . ASP A 1 200 ? 30.757 4.312 -16.799 1.00 85.62 200 ASP A N 1
ATOM 1520 C CA . ASP A 1 200 ? 31.912 4.159 -15.895 1.00 85.62 200 ASP A CA 1
ATOM 1521 C C . ASP A 1 200 ? 32.210 5.391 -15.007 1.00 85.62 200 ASP A C 1
ATOM 1523 O O . ASP A 1 200 ? 33.357 5.702 -14.685 1.00 85.62 200 ASP A O 1
ATOM 1527 N N . GLY A 1 201 ? 31.154 6.100 -14.590 1.00 81.50 201 GLY A N 1
ATOM 1528 C CA . GLY A 1 201 ? 31.235 7.317 -13.770 1.00 81.50 201 GLY A CA 1
ATOM 1529 C C . GLY A 1 201 ? 31.505 8.610 -14.551 1.00 81.50 201 GLY A C 1
ATOM 1530 O O . GLY A 1 201 ? 31.522 9.683 -13.953 1.00 81.50 201 GLY A O 1
ATOM 1531 N N . VAL A 1 202 ? 31.672 8.543 -15.874 1.00 85.06 202 VAL A N 1
ATOM 1532 C CA . VAL A 1 202 ? 31.814 9.714 -16.751 1.00 85.06 202 VAL A CA 1
ATOM 1533 C C . VAL A 1 202 ? 30.445 10.123 -17.287 1.00 85.06 202 VAL A C 1
ATOM 1535 O O . VAL A 1 202 ? 29.709 9.292 -17.818 1.00 85.06 202 VAL A O 1
ATOM 1538 N N . LYS A 1 203 ? 30.099 11.412 -17.187 1.00 88.75 203 LYS A N 1
ATOM 1539 C CA . LYS A 1 203 ? 28.874 11.955 -17.788 1.00 88.75 203 LYS A CA 1
ATOM 1540 C C . LYS A 1 203 ? 28.965 11.923 -19.315 1.00 88.75 203 LYS A C 1
ATOM 1542 O O . LYS A 1 203 ? 29.798 12.611 -19.897 1.00 88.75 203 LYS A O 1
ATOM 1547 N N . ILE A 1 204 ? 28.059 11.176 -19.941 1.00 91.25 204 ILE A N 1
ATOM 1548 C CA . ILE A 1 204 ? 27.934 11.039 -21.402 1.00 91.25 204 ILE A CA 1
ATOM 1549 C C . ILE A 1 204 ? 26.661 11.683 -21.973 1.00 91.25 204 ILE A C 1
ATOM 1551 O O . ILE A 1 204 ? 26.518 11.785 -23.187 1.00 91.25 204 ILE A O 1
ATOM 1555 N N . GLY A 1 205 ? 25.734 12.139 -21.125 1.00 91.12 205 GLY A N 1
ATOM 1556 C CA . GLY A 1 205 ? 24.519 12.823 -21.571 1.00 91.12 205 GLY A CA 1
ATOM 1557 C C . GLY A 1 205 ? 23.613 13.274 -20.428 1.00 91.12 205 GLY A C 1
ATOM 1558 O O . GLY A 1 205 ? 23.926 13.077 -19.253 1.00 91.12 205 GLY A O 1
ATOM 1559 N N . ASP A 1 206 ? 22.470 13.855 -20.788 1.00 92.31 206 ASP A N 1
ATOM 1560 C CA . ASP A 1 206 ? 21.393 14.239 -19.872 1.00 92.31 206 ASP A CA 1
ATOM 1561 C C . ASP A 1 206 ? 20.156 13.360 -20.093 1.00 92.31 206 ASP A C 1
ATOM 1563 O O . ASP A 1 206 ? 19.844 12.968 -21.218 1.00 92.31 206 ASP A O 1
ATOM 1567 N N . ARG A 1 207 ? 19.412 13.101 -19.018 1.00 93.25 207 ARG A N 1
ATOM 1568 C CA . ARG A 1 207 ? 18.134 12.385 -19.024 1.00 93.25 207 ARG A CA 1
ATOM 1569 C C . ARG A 1 207 ? 17.078 13.264 -18.370 1.00 93.25 207 ARG A C 1
ATOM 1571 O O . ARG A 1 207 ? 17.289 13.785 -17.279 1.00 93.25 207 ARG A O 1
ATOM 1578 N N . LYS A 1 208 ? 15.926 13.438 -19.012 1.00 95.69 208 LYS A N 1
ATOM 1579 C CA . LYS A 1 208 ? 14.807 14.215 -18.458 1.00 95.69 208 LYS A CA 1
ATOM 1580 C C . LYS A 1 208 ? 13.526 13.402 -18.541 1.00 95.69 208 LYS A C 1
ATOM 1582 O O . LYS A 1 208 ? 13.382 12.581 -19.446 1.00 95.69 208 LYS A O 1
ATOM 1587 N N . GLY A 1 209 ? 12.612 13.645 -17.613 1.00 96.44 209 GLY A N 1
ATOM 1588 C CA . GLY A 1 209 ? 11.253 13.125 -17.658 1.00 96.44 209 GLY A CA 1
ATOM 1589 C C . GLY A 1 209 ? 10.310 14.032 -16.892 1.00 96.44 209 GLY A C 1
ATOM 1590 O O . GLY A 1 209 ? 10.700 14.641 -15.900 1.00 96.44 209 GLY A O 1
ATOM 1591 N N . SER A 1 210 ? 9.074 14.124 -17.360 1.00 97.00 210 SER A N 1
ATOM 1592 C CA . SER A 1 210 ? 7.988 14.753 -16.621 1.00 97.00 210 SER A CA 1
ATOM 1593 C C . SER A 1 210 ? 6.675 14.035 -16.910 1.00 97.00 210 SER A C 1
ATOM 1595 O O . SER A 1 210 ? 6.438 13.582 -18.032 1.00 97.00 210 SER A O 1
ATOM 1597 N N . VAL A 1 211 ? 5.834 13.923 -15.885 1.00 97.25 211 VAL A N 1
ATOM 1598 C CA . VAL A 1 211 ? 4.463 13.407 -15.962 1.00 97.25 211 VAL A CA 1
ATOM 1599 C C . VAL A 1 211 ? 3.576 14.317 -15.120 1.00 97.25 211 VAL A C 1
ATOM 1601 O O . VAL A 1 211 ? 3.954 14.717 -14.021 1.00 97.25 211 VAL A O 1
ATOM 1604 N N . SER A 1 212 ? 2.404 14.655 -15.649 1.00 97.31 212 SER A N 1
ATOM 1605 C CA . SER A 1 212 ? 1.400 15.488 -14.993 1.00 97.31 212 SER A CA 1
ATOM 1606 C C . SER A 1 212 ? 0.044 14.861 -15.270 1.00 97.31 212 SER A C 1
ATOM 1608 O O . SER A 1 212 ? -0.386 14.846 -16.422 1.00 97.31 212 SER A O 1
ATOM 1610 N N . THR A 1 213 ? -0.581 14.262 -14.261 1.00 97.25 213 THR A N 1
ATOM 1611 C CA . THR A 1 213 ? -1.742 13.383 -14.458 1.00 97.25 213 THR A CA 1
ATOM 1612 C C . THR A 1 213 ? -2.518 13.171 -13.158 1.00 97.25 213 THR A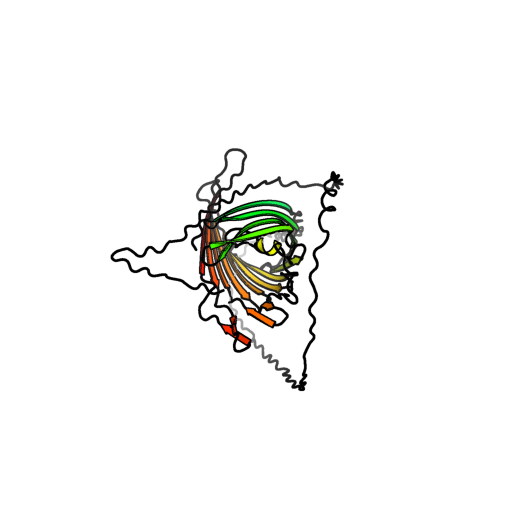 C 1
ATOM 1614 O O . THR A 1 213 ? -2.071 13.574 -12.084 1.00 97.25 213 THR A O 1
ATOM 1617 N N . LEU A 1 214 ? -3.686 12.542 -13.245 1.00 96.50 214 LEU A N 1
ATOM 1618 C CA . LEU A 1 214 ? -4.367 11.980 -12.083 1.00 96.50 214 LEU A CA 1
ATOM 1619 C C . LEU A 1 214 ? -3.790 10.598 -11.757 1.00 96.50 214 LEU A C 1
ATOM 1621 O O . LEU A 1 214 ? -3.268 9.906 -12.629 1.00 96.50 214 LEU A O 1
ATOM 1625 N N . SER A 1 215 ? -3.921 10.177 -10.505 1.00 95.94 215 SER A N 1
ATOM 1626 C CA . SER A 1 215 ? -3.860 8.770 -10.143 1.00 95.94 215 SER A CA 1
ATOM 1627 C C . SER A 1 215 ? -5.122 8.058 -10.617 1.00 95.94 215 SER A C 1
ATOM 1629 O O . SER A 1 215 ? -6.159 8.666 -10.909 1.00 95.94 215 SER A O 1
ATOM 1631 N N . ASP A 1 216 ? -5.072 6.736 -10.566 1.00 96.62 216 ASP A N 1
ATOM 1632 C CA . ASP A 1 216 ? -6.286 5.937 -10.545 1.00 96.62 216 ASP A CA 1
ATOM 1633 C C . ASP A 1 216 ? -7.196 6.341 -9.380 1.00 96.62 216 ASP A C 1
ATOM 1635 O O . ASP A 1 216 ? -6.744 6.851 -8.345 1.00 96.62 216 ASP A O 1
ATOM 1639 N N . THR A 1 217 ? -8.495 6.139 -9.575 1.00 97.94 217 THR A N 1
ATOM 1640 C CA . THR A 1 217 ? -9.516 6.467 -8.585 1.00 97.94 217 THR A CA 1
ATOM 1641 C C . THR A 1 217 ? -9.837 5.212 -7.790 1.00 97.94 217 THR A C 1
ATOM 1643 O O . THR A 1 217 ? -10.426 4.265 -8.309 1.00 97.94 217 THR A O 1
ATOM 1646 N N . SER A 1 218 ? -9.455 5.202 -6.518 1.00 97.44 218 SER A N 1
ATOM 1647 C CA . SER A 1 218 ? -9.828 4.154 -5.574 1.00 97.44 218 SER A CA 1
ATOM 1648 C C . SER A 1 218 ? -11.244 4.411 -5.057 1.00 97.44 218 SER A C 1
ATOM 1650 O O . SER A 1 218 ? -11.521 5.480 -4.516 1.00 97.44 218 SER A O 1
ATOM 1652 N N . VAL A 1 219 ? -12.135 3.434 -5.188 1.00 98.25 219 VAL A N 1
ATOM 1653 C CA . VAL A 1 219 ? -13.486 3.453 -4.614 1.00 98.25 219 VAL A CA 1
ATOM 1654 C C . VAL A 1 219 ? -13.585 2.320 -3.605 1.00 98.25 219 VAL A C 1
ATOM 1656 O O . VAL A 1 219 ? -13.341 1.172 -3.959 1.00 98.25 219 VAL A O 1
ATOM 1659 N N . SER A 1 220 ? -13.954 2.623 -2.366 1.00 98.12 220 SER A N 1
ATOM 1660 C CA . SER A 1 220 ? -14.190 1.629 -1.321 1.00 98.12 220 SER A CA 1
ATOM 1661 C C . SER A 1 220 ? -15.663 1.615 -0.937 1.00 98.12 220 SER A C 1
ATOM 1663 O O . SER A 1 220 ? -16.259 2.651 -0.657 1.00 98.12 220 SER A O 1
ATOM 1665 N N . LEU A 1 221 ? -16.271 0.436 -0.924 1.00 98.06 221 LEU A N 1
ATOM 1666 C CA . LEU A 1 221 ? -17.612 0.213 -0.397 1.00 98.06 221 LEU A CA 1
ATOM 1667 C C . LEU A 1 221 ? -17.514 -0.790 0.745 1.00 98.06 221 LEU A C 1
ATOM 1669 O O . LEU A 1 221 ? -16.780 -1.777 0.675 1.00 98.06 221 LEU A O 1
ATOM 1673 N N . SER A 1 222 ? -18.255 -0.566 1.819 1.00 97.19 222 SER A N 1
ATOM 1674 C CA . SER A 1 222 ? -18.369 -1.546 2.891 1.00 97.19 222 SER A CA 1
ATOM 1675 C C . SER A 1 222 ? -19.777 -1.595 3.455 1.00 97.19 222 SER A C 1
ATOM 1677 O O . SER A 1 222 ? -20.458 -0.576 3.564 1.00 97.19 222 SER A O 1
ATOM 1679 N N . TYR A 1 223 ? -20.204 -2.797 3.827 1.00 96.12 223 TYR A N 1
ATOM 1680 C CA . TYR A 1 223 ? -21.506 -3.045 4.426 1.00 96.12 223 TYR A CA 1
ATOM 1681 C C . TYR A 1 223 ? -21.374 -3.949 5.647 1.00 96.12 223 TYR A C 1
ATOM 1683 O O . TYR A 1 223 ? -20.882 -5.075 5.550 1.00 96.12 223 TYR A O 1
ATOM 1691 N N . THR A 1 224 ? -21.836 -3.461 6.796 1.00 94.50 224 THR A N 1
ATOM 1692 C CA . THR A 1 224 ? -21.846 -4.215 8.054 1.00 94.50 224 THR A CA 1
ATOM 1693 C C . THR A 1 224 ? -23.210 -4.871 8.273 1.00 94.50 224 THR A C 1
ATOM 1695 O O . THR A 1 224 ? -24.239 -4.197 8.316 1.00 94.50 224 THR A O 1
ATOM 1698 N N . LEU A 1 225 ? -23.241 -6.189 8.469 1.00 91.69 225 LEU A N 1
ATOM 1699 C CA . LEU A 1 225 ? -24.440 -6.906 8.900 1.00 91.69 225 LEU A CA 1
ATOM 1700 C C . LEU A 1 225 ? -24.788 -6.522 10.346 1.00 91.69 225 LEU A C 1
ATOM 1702 O O . LEU A 1 225 ? -24.180 -6.999 11.308 1.00 91.69 225 LEU A O 1
ATOM 1706 N N . GLY A 1 226 ? -25.776 -5.638 10.486 1.00 70.88 226 GLY A N 1
ATOM 1707 C CA . GLY A 1 226 ? -26.253 -5.145 11.777 1.00 70.88 226 GLY A CA 1
ATOM 1708 C C . GLY A 1 226 ? -26.957 -6.208 12.629 1.00 70.88 226 GLY A C 1
ATOM 1709 O O . GLY A 1 226 ? -27.399 -7.240 12.134 1.00 70.88 226 GLY A O 1
ATOM 1710 N N . GLN A 1 227 ? -27.087 -5.912 13.926 1.00 63.81 227 GLN A N 1
ATOM 1711 C CA . GLN A 1 227 ? -27.798 -6.704 14.951 1.00 63.81 227 GLN A CA 1
ATOM 1712 C C . GLN A 1 227 ? -27.231 -8.096 15.300 1.00 63.81 227 GLN A C 1
ATOM 1714 O O . GLN A 1 227 ? -27.763 -8.764 16.186 1.00 63.81 227 GLN A O 1
ATOM 1719 N N . SER A 1 228 ? -26.116 -8.523 14.708 1.00 65.75 228 SER A N 1
ATOM 1720 C CA . SER A 1 228 ? -25.362 -9.680 15.206 1.00 65.75 228 SER A CA 1
ATOM 1721 C C . SER A 1 228 ? -24.538 -9.312 16.454 1.00 65.75 228 SER A C 1
ATOM 1723 O O . SER A 1 228 ? -24.037 -8.197 16.579 1.00 65.75 228 SER A O 1
ATOM 1725 N N . ARG A 1 229 ? -24.339 -10.266 17.381 1.00 80.62 229 ARG A N 1
ATOM 1726 C CA . ARG A 1 229 ? -23.385 -10.108 18.509 1.00 80.62 229 ARG A CA 1
ATOM 1727 C C . ARG A 1 229 ? -21.920 -10.030 18.053 1.00 80.62 229 ARG A C 1
ATOM 1729 O O . ARG A 1 229 ? -21.049 -9.703 18.850 1.00 80.62 229 ARG A O 1
ATOM 1736 N N . ILE A 1 230 ? -21.665 -10.388 16.798 1.00 86.94 230 ILE A N 1
ATOM 1737 C CA . ILE A 1 230 ? -20.350 -10.482 16.176 1.00 86.94 230 ILE A CA 1
ATOM 1738 C C . ILE A 1 230 ? -20.473 -9.788 14.810 1.00 86.94 230 ILE A C 1
ATOM 1740 O O . ILE A 1 230 ? -20.853 -10.453 13.845 1.00 86.94 230 ILE A O 1
ATOM 1744 N N . PRO A 1 231 ? -20.235 -8.465 14.718 1.00 89.25 231 PRO A N 1
ATOM 1745 C CA . PRO A 1 231 ? -20.358 -7.730 13.466 1.00 89.25 231 PRO A CA 1
ATOM 1746 C C . PRO A 1 231 ? -19.535 -8.357 12.337 1.00 89.25 231 PRO A C 1
ATOM 1748 O O . PRO A 1 231 ? -18.323 -8.542 12.464 1.00 89.25 231 PRO A O 1
ATOM 1751 N N . ILE A 1 232 ? -20.209 -8.651 11.224 1.00 94.12 232 ILE A N 1
ATOM 1752 C CA . ILE A 1 232 ? -19.606 -9.124 9.974 1.00 94.12 232 ILE A CA 1
ATOM 1753 C C . ILE A 1 232 ? -19.674 -7.974 8.972 1.00 94.12 232 ILE A C 1
ATOM 1755 O O . ILE A 1 232 ? -20.757 -7.441 8.724 1.00 94.12 232 ILE A O 1
ATOM 1759 N N . ARG A 1 233 ? -18.539 -7.592 8.391 1.00 95.75 233 ARG A N 1
ATOM 1760 C CA . ARG A 1 233 ? -18.417 -6.518 7.402 1.00 95.75 233 ARG A CA 1
ATOM 1761 C C . ARG A 1 233 ? -17.941 -7.100 6.078 1.00 95.75 233 ARG A C 1
ATOM 1763 O O . ARG A 1 233 ? -16.898 -7.748 6.016 1.00 95.75 233 ARG A O 1
ATOM 1770 N N . PHE A 1 234 ? -18.702 -6.857 5.021 1.00 97.75 234 PHE A N 1
ATOM 1771 C CA . PHE A 1 234 ? -18.248 -7.070 3.651 1.00 97.75 234 PHE A CA 1
ATOM 1772 C C . PHE A 1 234 ? -17.581 -5.794 3.159 1.00 97.75 234 PHE A C 1
ATOM 1774 O O . PHE A 1 234 ? -18.091 -4.700 3.398 1.00 97.75 234 PHE A O 1
ATOM 1781 N N . ASN A 1 235 ? -16.460 -5.946 2.468 1.00 97.19 235 ASN A N 1
ATOM 1782 C CA . ASN A 1 235 ? -15.675 -4.862 1.898 1.00 97.19 235 ASN A CA 1
ATOM 1783 C C . ASN A 1 235 ? -15.522 -5.126 0.396 1.00 97.19 235 ASN A C 1
ATOM 1785 O O . ASN A 1 235 ? -15.390 -6.279 -0.020 1.00 97.19 235 ASN A O 1
ATOM 1789 N N . LEU A 1 236 ? -15.547 -4.074 -0.411 1.00 98.19 236 LEU A N 1
ATOM 1790 C CA . LEU A 1 236 ? -15.209 -4.112 -1.825 1.00 98.19 236 LEU A CA 1
ATOM 1791 C C . LEU A 1 236 ? -14.446 -2.836 -2.156 1.00 98.19 236 LEU A C 1
ATOM 1793 O O . LEU A 1 236 ? -15.045 -1.767 -2.259 1.00 98.19 236 LEU A O 1
ATOM 1797 N N . ASP A 1 237 ? -13.140 -2.965 -2.343 1.00 97.94 237 ASP A N 1
ATOM 1798 C CA . ASP A 1 237 ? -12.309 -1.889 -2.872 1.00 97.94 237 ASP A CA 1
ATOM 1799 C C . ASP A 1 237 ? -12.103 -2.097 -4.379 1.00 97.94 237 ASP A C 1
ATOM 1801 O O . ASP A 1 237 ? -11.921 -3.224 -4.843 1.00 97.94 237 ASP A O 1
ATOM 1805 N N . ALA A 1 238 ? -12.144 -1.023 -5.159 1.00 97.81 238 ALA A N 1
ATOM 1806 C CA . ALA A 1 238 ? -11.945 -1.036 -6.601 1.00 97.81 238 ALA A CA 1
ATOM 1807 C C . ALA A 1 238 ? -10.968 0.068 -7.013 1.00 97.81 238 ALA A C 1
ATOM 1809 O O . ALA A 1 238 ? -11.120 1.220 -6.611 1.00 97.81 238 ALA A O 1
ATOM 1810 N N . ASN A 1 239 ? -9.986 -0.272 -7.844 1.00 97.06 239 ASN A N 1
ATOM 1811 C CA . ASN A 1 239 ? -9.122 0.688 -8.519 1.00 97.06 239 ASN A CA 1
ATOM 1812 C C . ASN A 1 239 ? -9.660 0.918 -9.933 1.00 97.06 239 ASN A C 1
ATOM 1814 O O . ASN A 1 239 ? -9.645 -0.003 -10.753 1.00 97.06 239 ASN A O 1
ATOM 1818 N N . VAL A 1 240 ? -10.152 2.126 -10.200 1.00 97.19 240 VAL A N 1
ATOM 1819 C CA . VAL A 1 240 ? -10.633 2.555 -11.517 1.00 97.19 240 VAL A CA 1
ATOM 1820 C C . VAL A 1 240 ? -9.459 3.196 -12.268 1.00 97.19 240 VAL A C 1
ATOM 1822 O O . VAL A 1 240 ? -8.905 4.166 -11.744 1.00 97.19 240 VAL A O 1
ATOM 1825 N N . PRO A 1 241 ? -9.094 2.725 -13.477 1.00 96.06 241 PRO A N 1
ATOM 1826 C CA . PRO A 1 241 ? -7.926 3.197 -14.224 1.00 96.06 241 PRO A CA 1
ATOM 1827 C C . PRO A 1 241 ? -8.171 4.577 -14.863 1.00 96.06 241 PRO A C 1
ATOM 1829 O O . PRO A 1 241 ? -8.323 4.710 -16.077 1.00 96.06 241 PRO A O 1
ATOM 1832 N N . THR A 1 242 ? -8.290 5.606 -14.023 1.00 95.56 242 THR A N 1
ATOM 1833 C CA . THR A 1 242 ? -8.418 7.019 -14.418 1.00 95.56 242 THR A CA 1
ATOM 1834 C C . THR A 1 242 ? -7.069 7.717 -14.556 1.00 95.56 242 THR A C 1
ATOM 1836 O O . THR A 1 242 ? -7.024 8.832 -15.075 1.00 95.56 242 THR A O 1
ATOM 1839 N N . GLY A 1 243 ? -5.993 7.106 -14.055 1.00 93.44 243 GLY A N 1
ATOM 1840 C CA . GLY A 1 243 ? -4.648 7.650 -14.121 1.00 93.44 243 GLY A CA 1
ATOM 1841 C C . GLY A 1 243 ? -3.887 7.231 -15.372 1.00 93.44 243 GLY A C 1
ATOM 1842 O O . GLY A 1 243 ? -4.365 6.475 -16.220 1.00 93.44 243 GLY A O 1
ATOM 1843 N N . GLN A 1 244 ? -2.658 7.731 -15.501 1.00 94.69 244 GLN A N 1
ATOM 1844 C CA . GLN A 1 244 ? -1.815 7.411 -16.653 1.00 94.69 244 GLN A CA 1
ATOM 1845 C C . GLN A 1 244 ? -0.980 6.150 -16.389 1.00 94.69 244 GLN A C 1
ATOM 1847 O O . GLN A 1 244 ? 0.148 6.229 -15.904 1.00 94.69 244 GLN A O 1
ATOM 1852 N N . ALA A 1 245 ? -1.519 4.983 -16.749 1.00 91.94 245 ALA A N 1
ATOM 1853 C CA . ALA A 1 245 ? -0.781 3.719 -16.682 1.00 91.94 245 ALA A CA 1
ATOM 1854 C C . ALA A 1 245 ? 0.364 3.638 -17.716 1.00 91.94 245 ALA A C 1
ATOM 1856 O O . ALA A 1 245 ? 1.457 3.178 -17.393 1.00 91.94 245 ALA A O 1
ATOM 1857 N N . THR A 1 246 ? 0.132 4.117 -18.944 1.00 93.69 246 THR A N 1
ATOM 1858 C CA . THR A 1 246 ? 1.073 4.004 -20.073 1.00 93.69 246 THR A CA 1
ATOM 1859 C C . THR A 1 246 ? 1.923 5.263 -20.241 1.00 93.69 246 THR A C 1
ATOM 1861 O O . THR A 1 246 ? 1.389 6.356 -20.449 1.00 93.69 246 THR A O 1
ATOM 1864 N N . LEU A 1 247 ? 3.251 5.118 -20.201 1.00 94.00 247 LEU A N 1
ATOM 1865 C CA . LEU A 1 247 ? 4.201 6.219 -20.400 1.00 94.00 247 LEU A CA 1
ATOM 1866 C C . LEU A 1 247 ? 4.948 6.099 -21.735 1.00 94.00 247 LEU A C 1
ATOM 1868 O O . LEU A 1 247 ? 5.364 5.005 -22.123 1.00 94.00 247 LEU A O 1
ATOM 1872 N N . PHE A 1 248 ? 5.182 7.242 -22.386 1.00 94.25 248 PHE A N 1
ATOM 1873 C CA . PHE A 1 248 ? 5.850 7.341 -23.691 1.00 94.25 248 PHE A CA 1
ATOM 1874 C C . PHE A 1 248 ? 7.173 8.118 -23.612 1.00 94.25 248 PHE A C 1
ATOM 1876 O O . PHE A 1 248 ? 7.303 9.115 -22.893 1.00 94.25 248 PHE A O 1
ATOM 1883 N N . GLY A 1 249 ? 8.168 7.667 -24.372 1.00 94.00 249 GLY A N 1
ATOM 1884 C CA . GLY A 1 249 ? 9.508 8.233 -24.481 1.00 94.00 249 GLY A CA 1
ATOM 1885 C C . GLY A 1 249 ? 10.109 8.640 -23.133 1.00 94.00 249 GLY A C 1
ATOM 1886 O O . GLY A 1 249 ? 10.304 7.832 -22.224 1.00 94.00 249 GLY A O 1
ATOM 1887 N N . ASN A 1 250 ? 10.385 9.937 -23.001 1.00 93.56 250 ASN A N 1
ATOM 1888 C CA . ASN A 1 250 ? 11.017 10.521 -21.821 1.00 93.56 250 ASN A CA 1
ATOM 1889 C C . ASN A 1 250 ? 10.133 10.531 -20.559 1.00 93.56 250 ASN A C 1
ATOM 1891 O O . ASN A 1 250 ? 10.677 10.660 -19.462 1.00 93.56 250 ASN A O 1
ATOM 1895 N N . GLN A 1 251 ? 8.809 10.355 -20.663 1.00 95.00 251 GLN A N 1
ATOM 1896 C CA . GLN A 1 251 ? 7.909 10.322 -19.496 1.00 95.00 251 GLN A CA 1
ATOM 1897 C C . GLN A 1 251 ? 8.284 9.207 -18.511 1.00 95.00 251 GLN A C 1
ATOM 1899 O O . GLN A 1 251 ? 8.207 9.397 -17.300 1.00 95.00 251 GLN A O 1
ATOM 1904 N N . LYS A 1 252 ? 8.791 8.076 -19.018 1.00 93.06 252 LYS A N 1
ATOM 1905 C CA . LYS A 1 252 ? 9.286 6.942 -18.218 1.00 93.06 252 LYS A CA 1
ATOM 1906 C C . LYS A 1 252 ? 10.372 7.342 -17.218 1.00 93.06 252 LYS A C 1
ATOM 1908 O O . LYS A 1 252 ? 10.473 6.748 -16.151 1.00 93.06 252 LYS A O 1
ATOM 1913 N N . ASN A 1 253 ? 11.161 8.371 -17.532 1.00 93.62 253 ASN A N 1
ATOM 1914 C CA . ASN A 1 253 ? 12.204 8.874 -16.641 1.00 93.62 253 ASN A CA 1
ATOM 1915 C C . ASN A 1 253 ? 11.642 9.653 -15.437 1.00 93.62 253 ASN A C 1
ATOM 1917 O O . ASN A 1 253 ? 12.406 9.940 -14.525 1.00 93.62 253 ASN A O 1
ATOM 1921 N N . ALA A 1 254 ? 10.347 10.000 -15.422 1.00 94.50 254 ALA A N 1
ATOM 1922 C CA . ALA A 1 254 ? 9.679 10.622 -14.275 1.00 94.50 254 ALA A CA 1
ATOM 1923 C C . ALA A 1 254 ? 9.284 9.614 -13.178 1.00 94.50 254 ALA A C 1
ATOM 1925 O O . ALA A 1 254 ? 8.863 10.035 -12.098 1.00 94.50 254 ALA A O 1
ATOM 1926 N N . ILE A 1 255 ? 9.411 8.305 -13.446 1.00 93.62 255 ILE A N 1
ATOM 1927 C CA . ILE A 1 255 ? 9.375 7.263 -12.416 1.00 93.62 255 ILE A CA 1
ATOM 1928 C C . ILE A 1 255 ? 10.673 7.368 -11.610 1.00 93.62 255 ILE A C 1
ATOM 1930 O O . ILE A 1 255 ? 11.770 7.227 -12.152 1.00 93.62 255 ILE A O 1
ATOM 1934 N N . MET A 1 256 ? 10.529 7.616 -10.312 1.00 94.12 256 MET A N 1
ATOM 1935 C CA . MET A 1 256 ? 11.621 7.760 -9.350 1.00 94.12 256 MET A CA 1
ATOM 1936 C C . MET A 1 256 ? 11.502 6.694 -8.252 1.00 94.12 256 MET A C 1
ATOM 1938 O O . MET A 1 256 ? 10.497 5.987 -8.170 1.00 94.12 256 MET A O 1
ATOM 1942 N N . ASP A 1 257 ? 12.544 6.549 -7.433 1.00 91.12 257 ASP A N 1
ATOM 1943 C CA . ASP A 1 257 ? 12.564 5.580 -6.335 1.00 91.12 257 ASP A CA 1
ATOM 1944 C C . ASP A 1 257 ? 11.566 5.961 -5.222 1.00 91.12 257 ASP A C 1
ATOM 1946 O O . ASP A 1 257 ? 11.391 7.141 -4.908 1.00 91.12 257 ASP A O 1
ATOM 1950 N N . GLY A 1 258 ? 10.938 4.960 -4.598 1.00 89.69 258 GLY A N 1
ATOM 1951 C CA . GLY A 1 258 ? 9.980 5.146 -3.502 1.00 89.69 258 GLY A CA 1
ATOM 1952 C C . GLY A 1 258 ? 10.596 5.672 -2.200 1.00 89.69 258 GLY A C 1
ATOM 1953 O O . GLY A 1 258 ? 9.867 6.112 -1.314 1.00 89.69 258 GLY A O 1
ATOM 1954 N N . ALA A 1 259 ? 11.926 5.648 -2.074 1.00 87.38 259 ALA A N 1
ATOM 1955 C CA . ALA A 1 259 ? 12.655 6.329 -1.007 1.00 87.38 259 ALA A CA 1
ATOM 1956 C C . ALA A 1 259 ? 12.806 7.846 -1.248 1.00 87.38 259 ALA A C 1
ATOM 1958 O O . ALA A 1 259 ? 13.109 8.581 -0.310 1.00 87.38 259 ALA A O 1
ATOM 1959 N N . LEU A 1 260 ? 12.612 8.313 -2.489 1.00 91.75 260 LEU A N 1
ATOM 1960 C CA . LEU A 1 260 ? 12.785 9.714 -2.896 1.00 91.75 260 LEU A CA 1
ATOM 1961 C C . LEU A 1 260 ? 11.445 10.441 -3.065 1.00 91.75 260 LEU A C 1
ATOM 1963 O O . LEU A 1 260 ? 11.353 11.636 -2.786 1.00 91.75 260 LEU A O 1
ATOM 1967 N N . VAL A 1 261 ? 10.411 9.731 -3.526 1.00 94.25 261 VAL A N 1
ATOM 1968 C CA . VAL A 1 261 ? 9.063 10.273 -3.754 1.00 94.25 261 VAL A CA 1
ATOM 1969 C C . VAL A 1 261 ? 7.986 9.260 -3.360 1.00 94.25 261 VAL A C 1
ATOM 1971 O O . VAL A 1 261 ? 8.196 8.052 -3.446 1.00 94.25 261 VAL A O 1
ATOM 1974 N N . GLN A 1 262 ? 6.807 9.736 -2.960 1.00 91.75 262 GLN A N 1
ATOM 1975 C CA . GLN A 1 262 ? 5.718 8.864 -2.502 1.00 91.75 262 GLN A CA 1
ATOM 1976 C C . GLN A 1 262 ? 5.081 8.034 -3.630 1.00 91.75 262 GLN A C 1
ATOM 1978 O O . GLN A 1 262 ? 4.723 6.877 -3.403 1.00 91.75 262 GLN A O 1
ATOM 1983 N N . GLN A 1 263 ? 4.923 8.595 -4.833 1.00 92.88 263 GLN A N 1
ATOM 1984 C CA . GLN A 1 263 ? 4.220 7.941 -5.936 1.00 92.88 263 GLN A CA 1
ATOM 1985 C C . GLN A 1 263 ? 5.191 7.462 -7.023 1.00 92.88 263 GLN A C 1
ATOM 1987 O O . GLN A 1 263 ? 5.769 8.251 -7.769 1.00 92.88 263 GLN A O 1
ATOM 1992 N N . THR A 1 264 ? 5.326 6.142 -7.156 1.00 91.75 264 THR A N 1
ATOM 1993 C CA . THR A 1 264 ? 6.242 5.491 -8.117 1.00 91.75 264 THR A CA 1
ATOM 1994 C C . THR A 1 264 ? 5.543 4.921 -9.360 1.00 91.75 264 THR A C 1
ATOM 1996 O O . THR A 1 264 ? 6.201 4.419 -10.270 1.00 91.75 264 THR A O 1
ATOM 1999 N N . ARG A 1 265 ? 4.207 4.994 -9.423 1.00 89.62 265 ARG A N 1
ATOM 2000 C CA . ARG A 1 265 ? 3.367 4.584 -10.565 1.00 89.62 265 ARG A CA 1
ATOM 2001 C C . ARG A 1 265 ? 2.209 5.563 -10.726 1.00 89.62 265 ARG A C 1
ATOM 2003 O O . ARG A 1 265 ? 1.589 5.911 -9.728 1.00 89.62 265 ARG A O 1
ATOM 2010 N N . PHE A 1 266 ? 1.897 5.987 -11.947 1.00 92.12 266 PHE A N 1
ATOM 2011 C CA . PHE A 1 266 ? 0.874 7.020 -12.185 1.00 92.12 266 PHE A CA 1
ATOM 2012 C C . PHE A 1 266 ? -0.514 6.462 -12.543 1.00 92.12 266 PHE A C 1
ATOM 2014 O O . PHE A 1 266 ? -1.501 7.185 -12.480 1.00 92.12 266 PHE A O 1
ATOM 2021 N N . GLY A 1 267 ? -0.588 5.167 -12.844 1.00 92.12 267 GLY A N 1
ATOM 2022 C CA . GLY A 1 267 ? -1.808 4.383 -12.998 1.00 92.12 267 GLY A CA 1
ATOM 2023 C C . GLY A 1 267 ? -1.455 2.904 -13.159 1.00 92.12 267 GLY A C 1
ATOM 2024 O O . GLY A 1 267 ? -0.286 2.550 -13.358 1.00 92.12 267 GLY A O 1
ATOM 2025 N N . GLU A 1 268 ? -2.451 2.040 -13.057 1.00 90.44 268 GLU A N 1
ATOM 2026 C CA . GLU A 1 268 ? -2.382 0.611 -13.338 1.00 90.44 268 GLU A CA 1
ATOM 2027 C C . GLU A 1 268 ? -3.708 0.125 -13.958 1.00 90.44 268 GLU A C 1
ATOM 2029 O O . GLU A 1 268 ? -4.453 0.898 -14.559 1.00 90.44 268 GLU A O 1
ATOM 2034 N N . GLY A 1 269 ? -3.976 -1.180 -13.912 1.00 91.19 269 GLY A N 1
ATOM 2035 C CA . GLY A 1 269 ? -5.219 -1.750 -14.423 1.00 91.19 269 GLY A CA 1
ATOM 2036 C C . GLY A 1 269 ? -6.396 -1.622 -13.449 1.00 91.19 269 GLY A C 1
ATOM 2037 O O . GLY A 1 269 ? -6.268 -1.194 -12.300 1.00 91.19 269 GLY A O 1
ATOM 2038 N N . TRP A 1 270 ? -7.558 -2.091 -13.906 1.00 96.00 270 TRP A N 1
ATOM 2039 C CA . TRP A 1 270 ? -8.699 -2.372 -13.034 1.00 96.00 270 TRP A CA 1
ATOM 2040 C C . TRP A 1 270 ? -8.320 -3.379 -11.947 1.00 96.00 270 TRP A C 1
ATOM 2042 O O . TRP A 1 270 ? -8.046 -4.531 -12.270 1.00 96.00 270 TRP A O 1
ATOM 2052 N N . ASN A 1 271 ? -8.384 -2.993 -10.675 1.00 96.81 271 ASN A N 1
ATOM 2053 C CA . ASN A 1 271 ? -8.223 -3.933 -9.562 1.00 96.81 271 ASN A CA 1
ATOM 2054 C C . ASN A 1 271 ? -9.515 -4.005 -8.748 1.00 96.81 271 ASN A C 1
ATOM 2056 O O . ASN A 1 271 ? -10.183 -2.989 -8.573 1.00 96.81 271 ASN A O 1
ATOM 2060 N N . PHE A 1 272 ? -9.850 -5.182 -8.222 1.00 97.50 272 PHE A N 1
ATOM 2061 C CA . PHE A 1 272 ? -11.025 -5.393 -7.373 1.00 97.50 272 PHE A CA 1
ATOM 2062 C C . PHE A 1 272 ? -10.658 -6.271 -6.179 1.00 97.50 272 PHE A C 1
ATOM 2064 O O . PHE A 1 272 ? -10.151 -7.374 -6.363 1.00 97.50 272 PHE A O 1
ATOM 2071 N N . ALA A 1 273 ? -10.948 -5.809 -4.968 1.00 98.00 273 ALA A N 1
ATOM 2072 C CA . ALA A 1 273 ? -10.651 -6.490 -3.716 1.00 98.00 273 ALA A CA 1
ATOM 2073 C C . ALA A 1 273 ? -11.931 -6.703 -2.888 1.00 98.00 273 ALA A C 1
ATOM 2075 O O . ALA A 1 273 ? -12.172 -5.984 -1.916 1.00 98.00 273 ALA A O 1
ATOM 2076 N N . PRO A 1 274 ? -12.784 -7.682 -3.246 1.00 98.38 274 PRO A N 1
ATOM 2077 C CA . PRO A 1 274 ? -13.774 -8.199 -2.315 1.00 98.38 274 PRO A CA 1
ATOM 2078 C C . PRO A 1 274 ? -13.087 -8.779 -1.073 1.00 98.38 274 PRO A C 1
ATOM 2080 O O . PRO A 1 274 ? -12.075 -9.483 -1.158 1.00 98.38 274 PRO A O 1
ATOM 2083 N N . GLY A 1 275 ? -13.680 -8.529 0.087 1.00 98.25 275 GLY A N 1
ATOM 2084 C CA . GLY A 1 275 ? -13.237 -9.082 1.355 1.00 98.25 275 GLY A CA 1
ATOM 2085 C C . GLY A 1 275 ? -14.361 -9.211 2.370 1.00 98.25 275 GLY A C 1
ATOM 2086 O O . GLY A 1 275 ? -15.418 -8.589 2.260 1.00 98.25 275 GLY A O 1
ATOM 2087 N N . ILE A 1 276 ? -14.105 -10.018 3.388 1.00 98.00 276 ILE A N 1
ATOM 2088 C CA . ILE A 1 276 ? -14.968 -10.195 4.550 1.00 98.00 276 ILE A CA 1
ATOM 2089 C C . ILE A 1 276 ? -14.121 -10.039 5.809 1.00 98.00 276 ILE A C 1
ATOM 2091 O O . ILE A 1 276 ? -13.005 -10.556 5.890 1.00 98.00 276 ILE A O 1
ATOM 2095 N N . SER A 1 277 ? -14.643 -9.316 6.789 1.00 96.88 277 SER A N 1
ATOM 2096 C CA . SER A 1 277 ? -14.039 -9.181 8.108 1.00 96.88 277 SER A CA 1
ATOM 2097 C C . SER A 1 277 ? -15.075 -9.342 9.213 1.00 96.88 277 SER A C 1
ATOM 2099 O O . SER A 1 277 ? -16.267 -9.103 9.027 1.00 96.88 277 SER A O 1
ATOM 2101 N N . VAL A 1 278 ? -14.612 -9.803 10.368 1.00 95.62 278 VAL A N 1
ATOM 2102 C CA . VAL A 1 278 ? -15.425 -10.135 11.533 1.00 95.62 278 VAL A CA 1
ATOM 2103 C C . VAL A 1 278 ? -14.766 -9.520 12.759 1.00 95.62 278 VAL A C 1
ATOM 2105 O O . VAL A 1 278 ? -13.573 -9.728 12.983 1.00 95.62 278 VAL A O 1
ATOM 2108 N N . SER A 1 279 ? -15.542 -8.793 13.560 1.00 93.56 279 SER A N 1
ATOM 2109 C CA . SER A 1 279 ? -15.082 -8.218 14.828 1.00 93.56 279 SER A CA 1
ATOM 2110 C C . SER A 1 279 ? -15.740 -8.950 15.992 1.00 93.56 279 SER A C 1
ATOM 2112 O O . SER A 1 279 ? -16.948 -8.850 16.199 1.00 93.56 279 SER A O 1
ATOM 2114 N N . TYR A 1 280 ? -14.948 -9.691 16.761 1.00 93.62 280 TYR A N 1
ATOM 2115 C CA . TYR A 1 280 ? -15.399 -10.455 17.918 1.00 93.62 280 TYR A CA 1
ATOM 2116 C C . TYR A 1 280 ? -15.051 -9.719 19.224 1.00 93.62 280 TYR A C 1
ATOM 2118 O O . TYR A 1 280 ? -13.871 -9.647 19.580 1.00 93.62 280 TYR A O 1
ATOM 2126 N N . PRO A 1 281 ? -16.034 -9.163 19.957 1.00 93.25 281 PRO A N 1
ATOM 2127 C CA . PRO A 1 281 ? -15.789 -8.606 21.282 1.00 93.25 281 PRO A CA 1
ATOM 2128 C C . PRO A 1 281 ? -15.536 -9.747 22.279 1.00 93.25 281 PRO A C 1
ATOM 2130 O O . PRO A 1 281 ? -16.452 -10.488 22.634 1.00 93.25 281 PRO A O 1
ATOM 2133 N N . ILE A 1 282 ? -14.289 -9.889 22.732 1.00 94.69 282 ILE A N 1
ATOM 2134 C CA . ILE A 1 282 ? -13.900 -10.856 23.772 1.00 94.69 282 ILE A CA 1
ATOM 2135 C C . ILE A 1 282 ? -14.374 -10.356 25.144 1.00 94.69 282 ILE A C 1
ATOM 2137 O O . ILE A 1 282 ? -14.837 -11.136 25.975 1.00 94.69 282 ILE A O 1
ATOM 2141 N N . SER A 1 283 ? -14.266 -9.047 25.380 1.00 94.44 283 SER A N 1
ATOM 2142 C CA . SER A 1 283 ? -14.669 -8.385 26.623 1.00 94.44 283 SER A CA 1
ATOM 2143 C C . SER A 1 283 ? -15.163 -6.956 26.330 1.00 94.44 283 SER A C 1
ATOM 2145 O O . SER A 1 283 ? -15.018 -6.478 25.204 1.00 94.44 283 SER A O 1
ATOM 2147 N N . PRO A 1 284 ? -15.688 -6.212 27.323 1.00 93.94 284 PRO A N 1
ATOM 2148 C CA . PRO A 1 284 ? -15.997 -4.786 27.169 1.00 93.94 284 PRO A CA 1
ATOM 2149 C C . PRO A 1 284 ? -14.794 -3.897 26.795 1.00 93.94 284 PRO A C 1
ATOM 2151 O O . PRO A 1 284 ? -14.995 -2.755 26.383 1.00 93.94 284 PRO A O 1
ATOM 2154 N N . LYS A 1 285 ? -13.559 -4.390 26.968 1.00 96.69 285 LYS A N 1
ATOM 2155 C CA . LYS A 1 285 ? -12.304 -3.703 26.616 1.00 96.69 285 LYS A CA 1
ATOM 2156 C C . LYS A 1 285 ? -11.603 -4.298 25.392 1.00 96.69 285 LYS A C 1
ATOM 2158 O O . LYS A 1 285 ? -10.787 -3.605 24.789 1.00 96.69 285 LYS A O 1
ATOM 2163 N N . ASP A 1 286 ? -11.905 -5.550 25.048 1.00 97.31 286 ASP A N 1
ATOM 2164 C CA . ASP A 1 286 ? -11.102 -6.385 24.151 1.00 97.31 286 ASP A CA 1
ATOM 2165 C C . ASP A 1 286 ? -11.878 -6.781 22.894 1.00 97.31 286 ASP A C 1
ATOM 2167 O O . ASP A 1 286 ? -12.933 -7.416 22.980 1.00 97.31 286 ASP A O 1
ATOM 2171 N N . VAL A 1 287 ? -11.329 -6.466 21.721 1.00 96.62 287 VAL A N 1
ATOM 2172 C CA . VAL A 1 287 ? -11.894 -6.840 20.417 1.00 96.62 287 VAL A CA 1
ATOM 2173 C C . VAL A 1 287 ? -10.843 -7.565 19.584 1.00 96.62 287 VAL A C 1
ATOM 2175 O O . VAL A 1 287 ? -9.712 -7.097 19.451 1.00 96.62 287 VAL A O 1
ATOM 2178 N N . LEU A 1 288 ? -11.236 -8.692 18.993 1.00 97.50 288 LEU A N 1
ATOM 2179 C CA . LEU A 1 288 ? -10.446 -9.447 18.027 1.00 97.50 288 LEU A CA 1
ATOM 2180 C C . LEU A 1 288 ? -11.047 -9.275 16.628 1.00 97.50 288 LEU A C 1
ATOM 2182 O O . LEU A 1 288 ? -12.187 -9.667 16.390 1.00 97.50 288 LEU A O 1
ATOM 2186 N N . GLY A 1 289 ? -10.288 -8.691 15.711 1.00 96.94 289 GLY A N 1
ATOM 2187 C CA . GLY A 1 289 ? -10.614 -8.617 14.292 1.00 96.94 289 GLY A CA 1
ATOM 2188 C C . GLY A 1 289 ? -9.994 -9.782 13.523 1.00 96.94 289 GLY A C 1
ATOM 2189 O O . GLY A 1 289 ? -8.816 -10.092 13.700 1.00 96.94 289 GLY A O 1
ATOM 2190 N N . LEU A 1 290 ? -10.770 -10.397 12.639 1.00 98.06 290 LEU A N 1
ATOM 2191 C CA . LEU A 1 290 ? -10.301 -11.348 11.631 1.00 98.06 290 LEU A CA 1
ATOM 2192 C C . LEU A 1 290 ? -10.767 -10.873 10.258 1.00 98.06 290 LEU A C 1
ATOM 2194 O O . LEU A 1 290 ? -11.886 -10.375 10.134 1.00 98.06 290 LEU A O 1
ATOM 2198 N N . GLY A 1 291 ? -9.956 -11.041 9.219 1.00 98.06 291 GLY A N 1
ATOM 2199 C CA . GLY A 1 291 ? -10.360 -10.678 7.865 1.00 98.06 291 GLY A CA 1
ATOM 2200 C C . GLY A 1 291 ? -9.632 -11.446 6.776 1.00 98.06 291 GLY A C 1
ATOM 2201 O O . GLY A 1 291 ? -8.520 -11.937 6.968 1.00 98.06 291 GLY A O 1
ATOM 2202 N N . VAL A 1 292 ? -10.275 -11.536 5.616 1.00 98.56 292 VAL A N 1
ATOM 2203 C CA . VAL A 1 292 ? -9.663 -12.017 4.378 1.00 98.56 292 VAL A CA 1
ATOM 2204 C C . VAL A 1 292 ? -10.197 -11.225 3.187 1.00 98.56 292 VAL A C 1
ATOM 2206 O O . VAL A 1 292 ? -11.397 -10.956 3.102 1.00 98.56 292 VAL A O 1
ATOM 2209 N N . SER A 1 293 ? -9.318 -10.856 2.261 1.00 98.31 293 SER A N 1
ATOM 2210 C CA . SER A 1 293 ? -9.675 -10.277 0.964 1.00 98.31 293 SER A CA 1
ATOM 2211 C C . SER A 1 293 ? -8.872 -10.918 -0.165 1.00 98.31 293 SER A C 1
ATOM 2213 O O . SER A 1 293 ? -7.772 -11.436 0.048 1.00 98.31 293 SER A O 1
ATOM 2215 N N . HIS A 1 294 ? -9.437 -10.903 -1.372 1.00 98.44 294 HIS A N 1
ATOM 2216 C CA . HIS A 1 294 ? -8.771 -11.387 -2.578 1.00 98.44 294 HIS A CA 1
ATOM 2217 C C . HIS A 1 294 ? -8.746 -10.279 -3.628 1.00 98.44 294 HIS A C 1
ATOM 2219 O O . HIS A 1 294 ? -9.786 -9.901 -4.161 1.00 98.44 294 HIS A O 1
ATOM 2225 N N . ILE A 1 295 ? -7.556 -9.754 -3.908 1.00 98.19 295 ILE A N 1
ATOM 2226 C CA . ILE A 1 295 ? -7.318 -8.673 -4.860 1.00 98.19 295 ILE A CA 1
ATOM 2227 C C . ILE A 1 295 ? -7.139 -9.292 -6.246 1.00 98.19 295 ILE A C 1
ATOM 2229 O O . ILE A 1 295 ? -6.078 -9.822 -6.577 1.00 98.19 295 ILE A O 1
ATOM 2233 N N . MET A 1 296 ? -8.179 -9.214 -7.067 1.00 98.06 296 MET A N 1
ATOM 2234 C CA . MET A 1 296 ? -8.106 -9.494 -8.497 1.00 98.06 296 MET A CA 1
ATOM 2235 C C . MET A 1 296 ? -7.416 -8.319 -9.179 1.00 98.06 296 MET A C 1
ATOM 2237 O O . MET A 1 296 ? -7.908 -7.192 -9.078 1.00 98.06 296 MET A O 1
ATOM 2241 N N . ARG A 1 297 ? -6.280 -8.564 -9.841 1.00 96.56 297 ARG A N 1
ATOM 2242 C CA . ARG A 1 297 ? -5.489 -7.501 -10.472 1.00 96.56 297 ARG A CA 1
ATOM 2243 C C . ARG A 1 297 ? -5.657 -7.493 -11.986 1.00 96.56 297 ARG A C 1
ATOM 2245 O O . ARG A 1 297 ? -5.702 -8.539 -12.630 1.00 96.56 297 ARG A O 1
ATOM 2252 N N . GLY A 1 298 ? -5.789 -6.298 -12.547 1.00 95.06 298 GLY A N 1
ATOM 2253 C CA . GLY A 1 298 ? -6.034 -6.091 -13.968 1.00 95.06 298 GLY A CA 1
ATOM 2254 C C . GLY A 1 298 ? -4.743 -5.938 -14.756 1.00 95.06 298 GLY A C 1
ATOM 2255 O O . GLY A 1 298 ? -3.787 -5.309 -14.301 1.00 95.06 298 GLY A O 1
ATOM 2256 N N . LYS A 1 299 ? -4.741 -6.458 -15.985 1.00 94.62 299 LYS A N 1
ATOM 2257 C CA . LYS A 1 299 ? -3.658 -6.196 -16.934 1.00 94.62 299 LYS A CA 1
ATOM 2258 C C . LYS A 1 299 ? -3.603 -4.717 -17.333 1.00 94.62 299 LYS A C 1
ATOM 2260 O O . LYS A 1 299 ? -4.647 -4.085 -17.498 1.00 94.62 299 LYS A O 1
ATOM 2265 N N . PHE A 1 300 ? -2.399 -4.205 -17.556 1.00 94.19 300 PHE A N 1
ATOM 2266 C CA . PHE A 1 300 ? -2.147 -2.867 -18.089 1.00 94.19 300 PHE A CA 1
ATOM 2267 C C . PHE A 1 300 ? -0.854 -2.846 -18.912 1.00 94.19 300 PHE A C 1
ATOM 2269 O O . PHE A 1 300 ? -0.034 -3.760 -18.823 1.00 94.19 300 PHE A O 1
ATOM 2276 N N . ASP A 1 301 ? -0.677 -1.802 -19.715 1.00 93.38 301 ASP A N 1
ATOM 2277 C CA . ASP A 1 301 ? 0.547 -1.564 -20.478 1.00 93.38 301 ASP A CA 1
ATOM 2278 C C . ASP A 1 301 ? 1.300 -0.363 -19.869 1.00 93.38 301 ASP A C 1
ATOM 2280 O O . ASP A 1 301 ? 0.784 0.758 -19.927 1.00 93.38 301 ASP A O 1
ATOM 2284 N N . PRO A 1 302 ? 2.481 -0.556 -19.250 1.00 90.69 302 PRO A N 1
ATOM 2285 C CA . PRO A 1 302 ? 3.283 0.538 -18.705 1.00 90.69 302 PRO A CA 1
ATOM 2286 C C . PRO A 1 302 ? 4.012 1.363 -19.782 1.00 90.69 302 PRO A C 1
ATOM 2288 O O . PRO A 1 302 ? 4.551 2.431 -19.476 1.00 90.69 302 PRO A O 1
ATOM 2291 N N . ASN A 1 303 ? 4.113 0.866 -21.018 1.00 90.06 303 ASN A N 1
ATOM 2292 C CA . ASN A 1 303 ? 5.198 1.198 -21.934 1.00 90.06 303 ASN A CA 1
ATOM 2293 C C . ASN A 1 303 ? 4.718 1.319 -23.390 1.00 90.06 303 ASN A C 1
ATOM 2295 O O . ASN A 1 303 ? 4.916 0.432 -24.216 1.00 90.06 303 ASN A O 1
ATOM 2299 N N . GLY A 1 304 ? 4.198 2.494 -23.738 1.00 88.88 304 GLY A N 1
ATOM 2300 C CA . GLY A 1 304 ? 3.577 2.728 -25.044 1.00 88.88 304 GLY A CA 1
ATOM 2301 C C . GLY A 1 304 ? 4.522 2.751 -26.255 1.00 88.88 304 GLY A C 1
ATOM 2302 O O . GLY A 1 304 ? 4.046 2.896 -27.377 1.00 88.88 304 GLY A O 1
ATOM 2303 N N . ASP A 1 305 ? 5.839 2.602 -26.055 1.00 90.50 305 ASP A N 1
ATOM 2304 C CA . ASP A 1 305 ? 6.826 2.522 -27.147 1.00 90.50 305 ASP A CA 1
ATOM 2305 C C . ASP A 1 305 ? 7.352 1.092 -27.388 1.00 90.50 305 ASP A C 1
ATOM 2307 O O . ASP A 1 305 ? 8.194 0.895 -28.265 1.00 90.50 305 ASP A O 1
ATOM 2311 N N . VAL A 1 306 ? 6.922 0.096 -26.600 1.00 87.62 306 VAL A N 1
ATOM 2312 C CA . VAL A 1 306 ? 7.349 -1.305 -26.757 1.00 87.62 306 VAL A CA 1
ATOM 2313 C C . VAL A 1 306 ? 6.130 -2.169 -27.037 1.00 87.62 306 VAL A C 1
ATOM 2315 O O . VAL A 1 306 ? 5.269 -2.361 -26.186 1.00 87.62 306 VAL A O 1
ATOM 2318 N N . SER A 1 307 ? 6.073 -2.729 -28.245 1.00 84.19 307 SER A N 1
ATOM 2319 C CA . SER A 1 307 ? 5.037 -3.690 -28.615 1.00 84.19 307 SER A CA 1
ATOM 2320 C C . SER A 1 307 ? 5.052 -4.894 -27.674 1.00 84.19 307 SER A C 1
ATOM 2322 O O . SER A 1 307 ? 6.116 -5.460 -27.420 1.00 84.19 307 SER A O 1
ATOM 2324 N N . ASN A 1 308 ? 3.863 -5.319 -27.249 1.00 83.62 308 ASN A N 1
ATOM 2325 C CA . ASN A 1 308 ? 3.632 -6.495 -26.410 1.00 83.62 308 ASN A CA 1
ATOM 2326 C C . ASN A 1 308 ? 4.199 -6.388 -24.976 1.00 83.62 308 ASN A C 1
ATOM 2328 O O . ASN A 1 308 ? 4.471 -7.402 -24.342 1.00 83.62 308 ASN A O 1
ATOM 2332 N N . ASP A 1 309 ? 4.326 -5.183 -24.406 1.00 87.94 309 ASP A N 1
ATOM 2333 C CA . ASP A 1 309 ? 4.773 -5.006 -23.011 1.00 87.94 309 ASP A CA 1
ATOM 2334 C C . ASP A 1 309 ? 3.642 -5.121 -21.959 1.00 87.94 309 ASP A C 1
ATOM 2336 O O . ASP A 1 309 ? 3.718 -4.579 -20.856 1.00 87.94 309 ASP A O 1
ATOM 2340 N N . VAL A 1 310 ? 2.555 -5.832 -22.279 1.00 92.69 310 VAL A N 1
ATOM 2341 C CA . VAL A 1 310 ? 1.382 -5.936 -21.398 1.00 92.69 310 VAL A CA 1
ATOM 2342 C C . VAL A 1 310 ? 1.723 -6.748 -20.148 1.00 92.69 310 VAL A C 1
ATOM 2344 O O . VAL A 1 310 ? 2.006 -7.949 -20.222 1.00 92.69 310 VAL A O 1
ATOM 2347 N N . ILE A 1 311 ? 1.621 -6.110 -18.982 1.00 94.25 311 ILE A N 1
ATOM 2348 C CA . ILE A 1 311 ? 1.798 -6.742 -17.675 1.00 94.25 311 ILE A CA 1
ATOM 2349 C C . ILE A 1 311 ? 0.430 -7.135 -17.122 1.00 94.25 311 ILE A C 1
ATOM 2351 O O . ILE A 1 311 ? -0.488 -6.321 -17.054 1.00 94.25 311 ILE A O 1
ATOM 2355 N N . ASN A 1 312 ? 0.305 -8.379 -16.672 1.00 95.62 312 ASN A N 1
ATOM 2356 C CA . ASN A 1 312 ? -0.813 -8.859 -15.868 1.00 95.62 312 ASN A CA 1
ATOM 2357 C C . ASN A 1 312 ? -0.289 -9.190 -14.459 1.00 95.62 312 ASN A C 1
ATOM 2359 O O . ASN A 1 312 ? 0.323 -10.250 -14.288 1.00 95.62 312 ASN A O 1
ATOM 2363 N N . PRO A 1 313 ? -0.445 -8.294 -13.466 1.00 94.25 313 PRO A N 1
ATOM 2364 C CA . PRO A 1 313 ? -0.038 -8.565 -12.093 1.00 94.25 313 PRO A CA 1
ATOM 2365 C C . PRO A 1 313 ? -0.796 -9.771 -11.537 1.00 94.25 313 PRO A C 1
ATOM 2367 O O . PRO A 1 313 ? -1.989 -9.930 -11.780 1.00 94.25 313 PRO A O 1
ATOM 2370 N N . GLY A 1 314 ? -0.118 -10.621 -10.772 1.00 95.31 314 GLY A N 1
ATOM 2371 C CA . GLY A 1 314 ? -0.787 -11.742 -10.118 1.00 95.31 314 GLY A CA 1
ATOM 2372 C C . GLY A 1 314 ? -1.785 -11.270 -9.061 1.00 95.31 314 GLY A C 1
ATOM 2373 O O . GLY A 1 314 ? -1.506 -10.317 -8.336 1.00 95.31 314 GLY A O 1
ATOM 2374 N N . ASN A 1 315 ? -2.927 -11.954 -8.947 1.00 97.62 315 ASN A N 1
ATOM 2375 C CA . ASN A 1 315 ? -3.886 -11.706 -7.867 1.00 97.62 315 ASN A CA 1
ATOM 2376 C C . ASN A 1 315 ? -3.232 -11.887 -6.493 1.00 97.62 315 ASN A C 1
ATOM 2378 O O . ASN A 1 315 ? -2.342 -12.721 -6.332 1.00 97.62 315 ASN A O 1
ATOM 2382 N N . GLU A 1 316 ? -3.725 -11.177 -5.486 1.00 98.19 316 GLU A N 1
ATOM 2383 C CA . GLU A 1 316 ? -3.210 -11.256 -4.116 1.00 98.19 316 GLU A CA 1
ATOM 2384 C C . GLU A 1 316 ? -4.295 -11.764 -3.168 1.00 98.19 316 GLU A C 1
ATOM 2386 O O . GLU A 1 316 ? -5.476 -11.474 -3.353 1.00 98.19 316 GLU A O 1
ATOM 2391 N N . THR A 1 317 ? -3.914 -12.500 -2.129 1.00 98.62 317 THR A N 1
ATOM 2392 C CA . THR A 1 317 ? -4.827 -12.855 -1.033 1.00 98.62 317 THR A CA 1
ATOM 2393 C C . THR A 1 317 ? -4.247 -12.320 0.260 1.00 98.62 317 THR A C 1
ATOM 2395 O O . THR A 1 317 ? -3.127 -12.678 0.625 1.00 98.62 317 THR A O 1
ATOM 2398 N N . VAL A 1 318 ? -5.007 -11.475 0.951 1.00 98.56 318 VAL A N 1
ATOM 2399 C CA . VAL A 1 318 ? -4.596 -10.838 2.204 1.00 98.56 318 VAL A CA 1
ATOM 2400 C C . VAL A 1 318 ? -5.433 -11.412 3.338 1.00 98.56 318 VAL A C 1
ATOM 2402 O O . VAL A 1 318 ? -6.658 -11.347 3.291 1.00 98.56 318 VAL A O 1
ATOM 2405 N N . ALA A 1 319 ? -4.782 -11.957 4.361 1.00 98.62 319 ALA A N 1
ATOM 2406 C CA . ALA A 1 319 ? -5.409 -12.390 5.604 1.00 98.62 319 ALA A CA 1
ATOM 2407 C C . ALA A 1 319 ? -4.959 -11.477 6.750 1.00 98.62 319 ALA A C 1
ATOM 2409 O O . ALA A 1 319 ? -3.772 -11.165 6.871 1.00 98.62 319 ALA A O 1
ATOM 2410 N N . THR A 1 320 ? -5.896 -11.054 7.597 1.00 98.44 320 THR A N 1
ATOM 2411 C CA . THR A 1 320 ? -5.640 -10.135 8.710 1.00 98.44 320 THR A CA 1
ATOM 2412 C C . THR A 1 320 ? -6.113 -10.712 10.040 1.00 98.44 320 THR A C 1
ATOM 2414 O O . THR A 1 320 ? -7.180 -11.320 10.150 1.00 98.44 320 THR A O 1
ATOM 2417 N N . LEU A 1 321 ? -5.304 -10.480 11.069 1.00 98.50 321 LEU A N 1
ATOM 2418 C CA . LEU A 1 321 ? -5.633 -10.676 12.475 1.00 98.50 321 LEU A CA 1
ATOM 2419 C C . LEU A 1 321 ? -5.342 -9.354 13.182 1.00 98.50 321 LEU A C 1
ATOM 2421 O O . LEU A 1 321 ? -4.241 -8.825 13.056 1.00 98.50 321 LEU A O 1
ATOM 2425 N N . GLN A 1 322 ? -6.298 -8.827 13.935 1.00 98.25 322 GLN A N 1
ATOM 2426 C CA . GLN A 1 322 ? -6.129 -7.611 14.723 1.00 98.25 322 GLN A CA 1
ATOM 2427 C C . GLN A 1 322 ? -6.615 -7.850 16.149 1.00 98.25 322 GLN A C 1
ATOM 2429 O O . GLN A 1 322 ? -7.613 -8.528 16.369 1.00 98.25 322 GLN A O 1
ATOM 2434 N N . TYR A 1 323 ? -5.930 -7.272 17.123 1.00 98.44 323 TYR A N 1
ATOM 2435 C CA . TYR A 1 323 ? -6.347 -7.237 18.515 1.00 98.44 323 TYR A CA 1
ATOM 2436 C C . TYR A 1 323 ? -6.365 -5.791 18.989 1.00 98.44 323 TYR A C 1
ATOM 2438 O O . TYR A 1 323 ? -5.411 -5.048 18.754 1.00 98.44 323 TYR A O 1
ATOM 2446 N N . GLN A 1 324 ? -7.430 -5.397 19.675 1.00 98.31 324 GLN A N 1
ATOM 2447 C CA . GLN A 1 324 ? -7.567 -4.079 20.270 1.00 98.31 324 GLN A CA 1
ATOM 2448 C C . GLN A 1 324 ? -7.947 -4.210 21.745 1.00 98.31 324 GLN A C 1
ATOM 2450 O O . GLN A 1 324 ? -8.990 -4.779 22.056 1.00 98.31 324 GLN A O 1
ATOM 2455 N N . HIS A 1 325 ? -7.145 -3.610 22.627 1.00 97.75 325 HIS A N 1
ATOM 2456 C CA . HIS A 1 325 ? -7.476 -3.401 24.037 1.00 97.75 325 HIS A CA 1
ATOM 2457 C C . HIS A 1 325 ? -7.679 -1.912 24.305 1.00 97.75 325 HIS A C 1
ATOM 2459 O O . HIS A 1 325 ? -6.784 -1.109 24.031 1.00 97.75 325 HIS A O 1
ATOM 2465 N N . ARG A 1 326 ? -8.818 -1.534 24.887 1.00 96.81 326 ARG A N 1
ATOM 2466 C CA . ARG A 1 326 ? -9.117 -0.158 25.301 1.00 96.81 326 ARG A CA 1
ATOM 2467 C C . ARG A 1 326 ? -9.387 -0.087 26.800 1.00 96.81 326 ARG A C 1
ATOM 2469 O O . ARG A 1 326 ? -10.389 -0.611 27.278 1.00 96.81 326 ARG A O 1
ATOM 2476 N N . ASP A 1 327 ? -8.562 0.671 27.513 1.00 94.75 327 ASP A N 1
ATOM 2477 C CA . ASP A 1 327 ? -8.836 1.096 28.886 1.00 94.75 327 ASP A CA 1
ATOM 2478 C C . ASP A 1 327 ? -9.134 2.607 28.949 1.00 94.75 327 ASP A C 1
ATOM 2480 O O . ASP A 1 327 ? -9.248 3.285 27.925 1.00 94.75 327 ASP A O 1
ATOM 2484 N N . ARG A 1 328 ? -9.287 3.153 30.160 1.00 89.50 328 ARG A N 1
ATOM 2485 C CA . ARG A 1 328 ? -9.607 4.572 30.395 1.00 89.50 328 ARG A CA 1
ATOM 2486 C C . ARG A 1 328 ? -8.548 5.532 29.843 1.00 89.50 328 ARG A C 1
ATOM 2488 O O . ARG A 1 328 ? -8.906 6.546 29.253 1.00 89.50 328 ARG A O 1
ATOM 2495 N N . ASN A 1 329 ? -7.268 5.204 30.031 1.00 92.38 329 ASN A N 1
ATOM 2496 C CA . ASN A 1 329 ? -6.144 6.110 29.758 1.00 92.38 329 ASN A CA 1
ATOM 2497 C C . ASN A 1 329 ? -5.209 5.601 28.646 1.00 92.38 329 ASN A C 1
ATOM 2499 O O . ASN A 1 329 ? -4.231 6.276 28.322 1.00 92.38 329 ASN A O 1
ATOM 2503 N N . TRP A 1 330 ? -5.467 4.420 28.077 1.00 95.25 330 TRP A N 1
ATOM 2504 C CA . TRP A 1 330 ? -4.642 3.839 27.018 1.00 95.25 330 TRP A CA 1
ATOM 2505 C C . TRP A 1 330 ? -5.435 2.917 26.085 1.00 95.25 330 TRP A C 1
ATOM 2507 O O . TRP A 1 330 ? -6.488 2.382 26.435 1.00 95.25 330 TRP A O 1
ATOM 2517 N N . LEU A 1 331 ? -4.906 2.760 24.878 1.00 96.81 331 LEU A N 1
ATOM 2518 C CA . LEU A 1 331 ? -5.435 1.958 23.784 1.00 96.81 331 LEU A CA 1
ATOM 2519 C C . LEU A 1 331 ? -4.253 1.255 23.112 1.00 96.81 331 LEU A C 1
ATOM 2521 O O . LEU A 1 331 ? -3.349 1.917 22.606 1.00 96.81 331 LEU A O 1
ATOM 2525 N N . LEU A 1 332 ? -4.268 -0.074 23.093 1.00 97.94 332 LEU A N 1
ATOM 2526 C CA . LEU A 1 332 ? -3.327 -0.893 22.334 1.00 97.94 332 LEU A CA 1
ATOM 2527 C C . LEU A 1 332 ? -4.050 -1.487 21.129 1.00 97.94 332 LEU A C 1
ATOM 2529 O O . LEU A 1 332 ? -5.127 -2.060 21.276 1.00 97.94 332 LEU A O 1
ATOM 2533 N N . ILE A 1 333 ? -3.430 -1.385 19.960 1.00 98.19 333 ILE A N 1
ATOM 2534 C CA . ILE A 1 333 ? -3.843 -2.061 18.731 1.00 98.19 333 ILE A CA 1
ATOM 2535 C C . ILE A 1 333 ? -2.646 -2.880 18.253 1.00 98.19 333 ILE A C 1
ATOM 2537 O O . ILE A 1 333 ? -1.589 -2.314 17.991 1.00 98.19 333 ILE A O 1
ATOM 2541 N N . GLY A 1 334 ? -2.792 -4.197 18.153 1.00 98.38 334 GLY A N 1
ATOM 2542 C CA . GLY A 1 334 ? -1.820 -5.100 17.537 1.00 98.38 334 GLY A CA 1
ATOM 2543 C C . GLY A 1 334 ? -2.406 -5.739 16.283 1.00 98.38 334 GLY A C 1
ATOM 2544 O O . GLY A 1 334 ? -3.612 -5.971 16.223 1.00 98.38 334 GLY A O 1
ATOM 2545 N N . GLY A 1 335 ? -1.580 -6.042 15.287 1.00 98.31 335 GLY A N 1
ATOM 2546 C CA . GLY A 1 335 ? -2.034 -6.655 14.044 1.00 98.31 335 GLY A CA 1
ATOM 2547 C C . GLY A 1 335 ? -0.987 -7.544 13.385 1.00 98.31 335 GLY A C 1
ATOM 2548 O O . GLY A 1 335 ? 0.204 -7.242 13.417 1.00 98.31 335 GLY A O 1
ATOM 2549 N N . LEU A 1 336 ? -1.454 -8.619 12.753 1.00 98.50 336 LEU A N 1
ATOM 2550 C CA . LEU A 1 336 ? -0.709 -9.435 11.799 1.00 98.50 336 LEU A CA 1
ATOM 2551 C C . LEU A 1 336 ? -1.424 -9.392 10.446 1.00 98.50 336 LEU A C 1
ATOM 2553 O O . LEU A 1 336 ? -2.651 -9.495 10.380 1.00 98.50 336 LEU A O 1
ATOM 2557 N N . ILE A 1 337 ? -0.655 -9.260 9.370 1.00 98.56 337 ILE A N 1
ATOM 2558 C CA . ILE A 1 337 ? -1.143 -9.301 7.989 1.00 98.56 337 ILE A CA 1
ATOM 2559 C C . ILE A 1 337 ? -0.271 -10.288 7.220 1.00 98.56 337 ILE A C 1
ATOM 2561 O O . ILE A 1 337 ? 0.949 -10.133 7.180 1.00 98.56 337 ILE A O 1
ATOM 2565 N N . TYR A 1 338 ? -0.889 -11.290 6.606 1.00 98.50 338 TYR A N 1
ATOM 2566 C CA . TYR A 1 338 ? -0.233 -12.201 5.673 1.00 98.50 338 TYR A CA 1
ATOM 2567 C C . TYR A 1 338 ? -0.747 -11.927 4.261 1.00 98.50 338 TYR A C 1
ATOM 2569 O O . TYR A 1 338 ? -1.959 -11.881 4.051 1.00 98.50 338 TYR A O 1
ATOM 2577 N N . THR A 1 339 ? 0.167 -11.771 3.304 1.00 9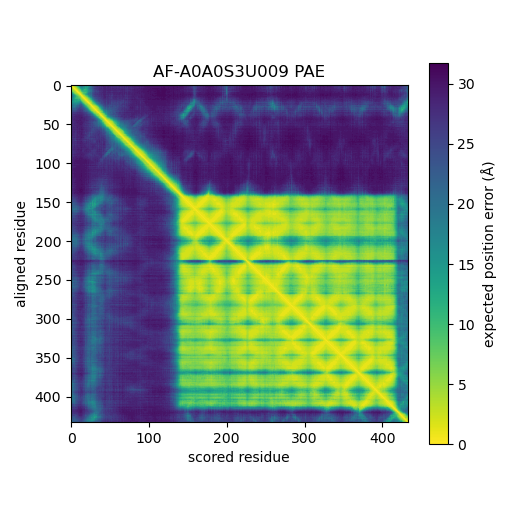8.56 339 THR A N 1
ATOM 2578 C CA . THR A 1 339 ? -0.159 -11.592 1.886 1.00 98.56 339 THR A CA 1
ATOM 2579 C C . THR A 1 339 ? 0.479 -12.702 1.065 1.00 98.56 339 THR A C 1
ATOM 2581 O O . THR A 1 339 ? 1.706 -12.825 1.030 1.00 98.56 339 THR A O 1
ATOM 2584 N N . HIS A 1 340 ? -0.359 -13.470 0.372 1.00 98.38 340 HIS A N 1
ATOM 2585 C CA . HIS A 1 340 ? 0.055 -14.387 -0.684 1.00 98.38 340 HIS A CA 1
ATOM 2586 C C . HIS A 1 340 ? -0.022 -13.684 -2.043 1.00 98.38 340 HIS A C 1
ATOM 2588 O O . HIS A 1 340 ? -1.031 -13.040 -2.344 1.00 98.38 340 HIS A O 1
ATOM 2594 N N . TYR A 1 341 ? 1.014 -13.836 -2.869 1.00 97.69 341 TYR A N 1
ATOM 2595 C CA . TYR A 1 341 ? 1.101 -13.217 -4.193 1.00 97.69 341 TYR A CA 1
ATOM 2596 C C . TYR A 1 341 ? 0.995 -14.257 -5.311 1.00 97.69 341 TYR A C 1
ATOM 2598 O O . TYR A 1 341 ? 1.740 -15.237 -5.355 1.00 97.69 341 TYR A O 1
ATOM 2606 N N . GLY A 1 342 ? 0.101 -14.008 -6.262 1.00 97.06 342 GLY A N 1
ATOM 2607 C CA . GLY A 1 342 ? -0.007 -14.768 -7.498 1.00 97.06 342 GLY A CA 1
ATOM 2608 C C . GLY A 1 342 ? 1.101 -14.438 -8.501 1.00 97.06 342 GLY A C 1
ATOM 2609 O O . GLY A 1 342 ? 1.856 -13.474 -8.366 1.00 97.06 342 GLY A O 1
ATOM 2610 N N . THR A 1 343 ? 1.174 -15.240 -9.559 1.00 96.50 343 THR A N 1
ATOM 2611 C CA . THR A 1 343 ? 2.130 -15.035 -10.649 1.00 96.50 343 THR A CA 1
ATOM 2612 C C . THR A 1 343 ? 1.812 -13.785 -11.465 1.00 96.50 343 THR A C 1
ATOM 2614 O O . THR A 1 343 ? 0.744 -13.691 -12.069 1.00 96.50 343 THR A O 1
ATOM 2617 N N . THR A 1 344 ? 2.780 -12.873 -11.554 1.00 95.75 344 THR A N 1
ATOM 2618 C CA . THR A 1 344 ? 2.794 -11.795 -12.547 1.00 95.75 344 THR A CA 1
ATOM 2619 C C . THR A 1 344 ? 3.230 -12.344 -13.899 1.00 95.75 344 THR A C 1
ATOM 2621 O O . THR A 1 344 ? 4.242 -13.048 -14.003 1.00 95.75 344 THR A O 1
ATOM 2624 N N . ARG A 1 345 ? 2.479 -11.985 -14.940 1.00 94.12 345 ARG A N 1
ATOM 2625 C CA . ARG A 1 345 ? 2.754 -12.337 -16.334 1.00 94.12 345 ARG A CA 1
ATOM 2626 C C . ARG A 1 345 ? 3.116 -11.111 -17.156 1.00 94.12 345 ARG A C 1
ATOM 2628 O O . ARG A 1 345 ? 2.616 -10.019 -16.883 1.00 94.12 345 ARG A O 1
ATOM 2635 N N . ARG A 1 346 ? 3.939 -11.307 -18.180 1.00 91.88 346 ARG A N 1
ATOM 2636 C CA . ARG A 1 346 ? 4.310 -10.301 -19.183 1.00 91.88 346 ARG A CA 1
ATOM 2637 C C . ARG A 1 346 ? 4.107 -10.924 -20.560 1.00 91.88 346 ARG A C 1
ATOM 2639 O O . ARG A 1 346 ? 4.582 -12.029 -20.792 1.00 91.88 346 ARG A O 1
ATOM 2646 N N . ASP A 1 347 ? 3.318 -10.274 -21.410 1.00 89.56 347 ASP A N 1
ATOM 2647 C CA . ASP A 1 347 ? 2.830 -10.831 -22.686 1.00 89.56 347 ASP A CA 1
ATOM 2648 C C . ASP A 1 347 ? 2.212 -12.244 -22.561 1.00 89.56 347 ASP A C 1
ATOM 2650 O O . ASP A 1 347 ? 2.458 -13.158 -23.343 1.00 89.56 347 ASP A O 1
ATOM 2654 N N . GLY A 1 348 ? 1.454 -12.469 -21.483 1.00 87.62 348 GLY A N 1
ATOM 2655 C CA . GLY A 1 348 ? 0.848 -13.769 -21.174 1.00 87.62 348 GLY A CA 1
ATOM 2656 C C . GLY A 1 348 ? 1.808 -14.839 -20.635 1.00 87.62 348 GLY A C 1
ATOM 2657 O O . GLY A 1 348 ? 1.323 -15.818 -20.070 1.00 87.62 348 GLY A O 1
ATOM 2658 N N . GLN A 1 349 ? 3.126 -14.642 -20.718 1.00 89.56 349 GLN A N 1
ATOM 2659 C CA . GLN A 1 349 ? 4.126 -15.553 -20.154 1.00 89.56 349 GLN A CA 1
ATOM 2660 C C . GLN A 1 349 ? 4.339 -15.297 -18.661 1.00 89.56 349 GLN A C 1
ATOM 2662 O O . GLN A 1 349 ? 4.367 -14.150 -18.212 1.00 89.56 349 GLN A O 1
ATOM 2667 N N . ASP A 1 350 ? 4.511 -16.367 -17.888 1.00 92.00 350 ASP A N 1
ATOM 2668 C CA . ASP A 1 350 ? 4.902 -16.302 -16.479 1.00 92.00 350 ASP A CA 1
ATOM 2669 C C . ASP A 1 350 ? 6.264 -15.582 -16.361 1.00 92.00 350 ASP A C 1
ATOM 2671 O O . ASP A 1 350 ? 7.230 -15.962 -17.012 1.00 92.00 350 ASP A O 1
ATOM 2675 N N . TYR A 1 351 ? 6.325 -14.494 -15.580 1.00 90.88 351 TYR A N 1
ATOM 2676 C CA . TYR A 1 351 ? 7.490 -13.592 -15.524 1.00 90.88 351 TYR A CA 1
ATOM 2677 C C . TYR A 1 351 ? 8.129 -13.539 -14.132 1.00 90.88 351 TYR A C 1
ATOM 2679 O O . TYR A 1 351 ? 9.352 -13.561 -13.993 1.00 90.88 351 TYR A O 1
ATOM 2687 N N . TYR A 1 352 ? 7.303 -13.452 -13.087 1.00 93.44 352 TYR A N 1
ATOM 2688 C CA . TYR A 1 352 ? 7.763 -13.270 -11.710 1.00 93.44 352 TYR A CA 1
ATOM 2689 C C . TYR A 1 352 ? 6.637 -13.568 -10.711 1.00 93.44 352 TYR A C 1
ATOM 2691 O O . TYR A 1 352 ? 5.481 -13.219 -10.959 1.00 93.44 352 TYR A O 1
ATOM 2699 N N . ARG A 1 353 ? 6.960 -14.133 -9.545 1.00 95.94 353 ARG A N 1
ATOM 2700 C CA . ARG A 1 353 ? 6.040 -14.211 -8.398 1.00 95.94 353 ARG A CA 1
ATOM 2701 C C . ARG A 1 353 ? 6.745 -13.737 -7.132 1.00 95.94 353 ARG A C 1
ATOM 2703 O O . ARG A 1 353 ? 7.746 -14.327 -6.731 1.00 95.94 353 ARG A O 1
ATOM 2710 N N . SER A 1 354 ? 6.207 -12.704 -6.482 1.00 95.88 354 SER A N 1
ATOM 2711 C CA . SER A 1 354 ? 6.695 -12.280 -5.165 1.00 95.88 354 SER A CA 1
ATOM 2712 C C . SER A 1 354 ? 6.578 -13.422 -4.160 1.00 95.88 354 SER A C 1
ATOM 2714 O O . SER A 1 354 ? 5.590 -14.153 -4.154 1.00 95.88 354 SER A O 1
ATOM 2716 N N . GLY A 1 355 ? 7.566 -13.565 -3.281 1.00 96.38 355 GLY A N 1
ATOM 2717 C CA . GLY A 1 355 ? 7.412 -14.416 -2.107 1.00 96.38 355 GLY A CA 1
ATOM 2718 C C . GLY A 1 355 ? 6.364 -13.842 -1.155 1.00 96.38 355 GLY A C 1
ATOM 2719 O O . GLY A 1 355 ? 6.190 -12.627 -1.080 1.00 96.38 355 GLY A O 1
ATOM 2720 N N . ASP A 1 356 ? 5.680 -14.710 -0.413 1.00 97.19 356 ASP A N 1
ATOM 2721 C CA . ASP A 1 356 ? 4.670 -14.296 0.564 1.00 97.19 356 ASP A CA 1
ATOM 2722 C C . ASP A 1 356 ? 5.238 -13.336 1.615 1.00 97.19 356 ASP A C 1
ATOM 2724 O O . ASP A 1 356 ? 6.384 -13.477 2.062 1.00 97.19 356 ASP A O 1
ATOM 2728 N N . ARG A 1 357 ? 4.415 -12.383 2.052 1.00 97.62 357 ARG A N 1
ATOM 2729 C CA . ARG A 1 357 ? 4.781 -11.368 3.044 1.00 97.62 357 ARG A CA 1
ATOM 2730 C C . ARG A 1 357 ? 4.050 -11.602 4.360 1.00 97.62 357 ARG A C 1
ATOM 2732 O O . ARG A 1 357 ? 2.850 -11.859 4.367 1.00 97.62 357 ARG A O 1
ATOM 2739 N N . LEU A 1 358 ? 4.769 -11.436 5.468 1.00 98.12 358 LEU A N 1
ATOM 2740 C CA . LEU A 1 358 ? 4.204 -11.304 6.808 1.00 98.12 358 LEU A CA 1
ATOM 2741 C C . LEU A 1 358 ? 4.559 -9.923 7.363 1.00 98.12 358 LEU A C 1
ATOM 2743 O O . LEU A 1 358 ? 5.728 -9.529 7.391 1.00 98.12 358 LEU A O 1
ATOM 2747 N N . ASP A 1 359 ? 3.541 -9.206 7.813 1.00 97.81 359 ASP A N 1
ATOM 2748 C CA . ASP A 1 359 ? 3.617 -7.890 8.434 1.00 97.81 359 ASP A CA 1
ATOM 2749 C C . ASP A 1 359 ? 3.067 -7.987 9.862 1.00 97.81 359 ASP A C 1
ATOM 2751 O O . ASP A 1 359 ? 2.021 -8.597 10.087 1.00 97.81 359 ASP A O 1
ATOM 2755 N N . ALA A 1 360 ? 3.765 -7.398 10.824 1.00 98.25 360 ALA A N 1
ATOM 2756 C CA . ALA A 1 360 ? 3.369 -7.334 12.221 1.00 98.25 360 ALA A CA 1
ATOM 2757 C C . ALA A 1 360 ? 3.438 -5.880 12.685 1.00 98.25 360 ALA A C 1
ATOM 2759 O O . ALA A 1 360 ? 4.471 -5.227 12.537 1.00 98.25 360 ALA A O 1
ATOM 2760 N N . ASN A 1 361 ? 2.356 -5.364 13.258 1.00 97.88 361 ASN A N 1
ATOM 2761 C CA . ASN A 1 361 ? 2.283 -3.995 13.754 1.00 97.88 361 ASN A CA 1
ATOM 2762 C C . ASN A 1 361 ? 1.724 -3.939 15.178 1.00 97.88 361 ASN A C 1
ATOM 2764 O O . ASN A 1 361 ? 0.929 -4.782 15.589 1.00 97.88 361 ASN A O 1
ATOM 2768 N N . ALA A 1 362 ? 2.160 -2.935 15.931 1.00 98.12 362 ALA A N 1
ATOM 2769 C CA . ALA A 1 362 ? 1.648 -2.615 17.252 1.00 98.12 362 ALA A CA 1
ATOM 2770 C C . ALA A 1 362 ? 1.645 -1.096 17.440 1.00 98.12 362 ALA A C 1
ATOM 2772 O O . ALA A 1 362 ? 2.643 -0.432 17.167 1.00 98.12 362 ALA A O 1
ATOM 2773 N N . THR A 1 363 ? 0.533 -0.545 17.915 1.00 98.06 363 THR A N 1
ATOM 2774 C CA . THR A 1 363 ? 0.372 0.868 18.260 1.00 98.06 363 THR A CA 1
ATOM 2775 C C . THR A 1 363 ? -0.177 0.977 19.675 1.00 98.06 363 THR A C 1
ATOM 2777 O O . THR A 1 363 ? -1.281 0.510 19.947 1.00 98.06 363 THR A O 1
ATOM 2780 N N . LEU A 1 364 ? 0.583 1.609 20.566 1.00 97.56 364 LEU A N 1
ATOM 2781 C CA . LEU A 1 364 ? 0.155 1.982 21.909 1.00 97.56 364 LEU A CA 1
ATOM 2782 C C . LEU A 1 364 ? -0.104 3.487 21.948 1.00 97.56 364 LEU A C 1
ATOM 2784 O O . LEU A 1 364 ? 0.810 4.298 21.815 1.00 97.56 364 LEU A O 1
ATOM 2788 N N . VAL A 1 365 ? -1.354 3.854 22.181 1.00 96.25 365 VAL A N 1
ATOM 2789 C CA . VAL A 1 365 ? -1.777 5.213 22.509 1.00 96.25 365 VAL A CA 1
ATOM 2790 C C . VAL A 1 365 ? -1.974 5.292 24.017 1.00 96.25 365 VAL A C 1
ATOM 2792 O O . VAL A 1 365 ? -2.691 4.467 24.577 1.00 96.25 365 VAL A O 1
ATOM 2795 N N . PHE A 1 366 ? -1.403 6.294 24.680 1.00 94.12 366 PHE A N 1
ATOM 2796 C CA . PHE A 1 366 ? -1.670 6.551 26.095 1.00 94.12 366 PHE A CA 1
ATOM 2797 C C . PHE A 1 366 ? -1.725 8.048 26.411 1.00 94.12 366 PHE A C 1
ATOM 2799 O O . PHE A 1 366 ? -1.031 8.864 25.803 1.00 94.12 366 PHE A O 1
ATOM 2806 N N . SER A 1 367 ? -2.560 8.403 27.382 1.00 93.50 367 SER A N 1
ATOM 2807 C CA . SER A 1 367 ? -2.699 9.757 27.915 1.00 93.50 367 SER A CA 1
ATOM 2808 C C . SER A 1 367 ? -2.167 9.778 29.348 1.00 93.50 367 SER A C 1
ATOM 2810 O O . SER A 1 367 ? -2.912 9.453 30.275 1.00 93.50 367 SER A O 1
ATOM 2812 N N . PRO A 1 368 ? -0.874 10.110 29.552 1.00 85.25 368 PRO A N 1
ATOM 2813 C CA . PRO A 1 368 ? -0.271 10.119 30.885 1.00 85.25 368 PRO A CA 1
ATOM 2814 C C . PRO A 1 368 ? -0.812 11.265 31.753 1.00 85.25 368 PRO A C 1
ATOM 2816 O O . PRO A 1 368 ? -0.877 11.135 32.971 1.00 85.25 368 PRO A O 1
ATOM 2819 N N . PHE A 1 369 ? -1.240 12.361 31.119 1.00 87.38 369 PHE A N 1
ATOM 2820 C CA . PHE A 1 369 ? -1.785 13.561 31.752 1.00 87.38 369 PHE A CA 1
ATOM 2821 C C . PHE A 1 369 ? -2.982 14.081 30.943 1.00 87.38 369 PHE A C 1
ATOM 2823 O O . PHE A 1 369 ? -3.126 13.765 29.759 1.00 87.38 369 PHE A O 1
ATOM 2830 N N . GLN A 1 370 ? -3.836 14.897 31.563 1.00 83.94 370 GLN A N 1
ATOM 2831 C CA . GLN A 1 370 ? -4.997 15.489 30.895 1.00 83.94 370 GLN A CA 1
ATOM 2832 C C . GLN A 1 370 ? -4.566 16.372 29.710 1.00 83.94 370 GLN A C 1
ATOM 2834 O O . GLN A 1 370 ? -3.620 17.143 29.816 1.00 83.94 370 GLN A O 1
ATOM 2839 N N . GLY A 1 371 ? -5.246 16.238 28.567 1.00 82.38 371 GLY A N 1
ATOM 2840 C CA . GLY A 1 371 ? -4.937 16.979 27.335 1.00 82.38 371 GLY A CA 1
ATOM 2841 C C . GLY A 1 371 ? -3.739 16.453 26.533 1.00 82.38 371 GLY A C 1
ATOM 2842 O O . GLY A 1 371 ? -3.626 16.775 25.354 1.00 82.38 371 GLY A O 1
ATOM 2843 N N . HIS A 1 372 ? -2.884 15.607 27.114 1.00 85.75 372 HIS A N 1
ATOM 2844 C CA . HIS A 1 372 ? -1.741 15.012 26.422 1.00 85.75 372 HIS A CA 1
ATOM 2845 C C . HIS A 1 372 ? -2.068 13.613 25.894 1.00 85.75 372 HIS A C 1
ATOM 2847 O O . HIS A 1 372 ? -2.696 12.797 26.577 1.00 85.75 372 HIS A O 1
ATOM 2853 N N . ARG A 1 373 ? -1.593 13.299 24.687 1.00 90.25 373 ARG A N 1
ATOM 2854 C CA . ARG A 1 373 ? -1.698 11.960 24.092 1.00 90.25 373 ARG A CA 1
ATOM 2855 C C . ARG A 1 373 ? -0.381 11.600 23.418 1.00 90.25 373 ARG A C 1
ATOM 2857 O O . ARG A 1 373 ? 0.040 12.276 22.485 1.00 90.25 373 ARG A O 1
ATOM 2864 N N . VAL A 1 374 ? 0.242 10.523 23.877 1.00 94.00 374 VAL A N 1
ATOM 2865 C CA . VAL A 1 374 ? 1.434 9.928 23.266 1.00 94.00 374 VAL A CA 1
ATOM 2866 C C . VAL A 1 374 ? 1.000 8.718 22.447 1.00 94.00 374 VAL A C 1
ATOM 2868 O O . VAL A 1 374 ? 0.144 7.942 22.875 1.00 94.00 374 VAL A O 1
ATOM 2871 N N . GLN A 1 375 ? 1.585 8.560 21.265 1.00 95.69 375 GLN A N 1
ATOM 2872 C CA . GLN A 1 375 ? 1.417 7.399 20.404 1.00 95.69 375 GLN A CA 1
ATOM 2873 C C . GLN A 1 375 ? 2.790 6.802 20.109 1.00 95.69 375 GLN A C 1
ATOM 2875 O O . GLN A 1 375 ? 3.651 7.457 19.529 1.00 95.69 375 GLN A O 1
ATOM 2880 N N . LEU A 1 376 ? 2.979 5.546 20.492 1.00 96.69 376 LEU A N 1
ATOM 2881 C CA . LEU A 1 376 ? 4.118 4.724 20.108 1.00 96.69 376 LEU A CA 1
ATOM 2882 C C . LEU A 1 376 ? 3.627 3.720 19.075 1.00 96.69 376 LEU A C 1
ATOM 2884 O O . LEU A 1 376 ? 2.605 3.072 19.291 1.00 96.69 376 LEU A O 1
ATOM 2888 N N . SER A 1 377 ? 4.337 3.577 17.964 1.00 96.81 377 SER A N 1
ATOM 2889 C CA . SER A 1 377 ? 4.010 2.582 16.945 1.00 96.81 377 SER A CA 1
ATOM 2890 C C . SER A 1 377 ? 5.262 1.877 16.444 1.00 96.81 377 SER A C 1
ATOM 2892 O O . SER A 1 377 ? 6.311 2.493 16.256 1.00 96.81 377 SER A O 1
ATOM 2894 N N . GLY A 1 378 ? 5.142 0.568 16.259 1.00 97.31 378 GLY A N 1
ATOM 2895 C CA . GLY A 1 378 ? 6.162 -0.297 15.693 1.00 97.31 378 GLY A CA 1
ATOM 2896 C C . GLY A 1 378 ? 5.554 -1.157 14.594 1.00 97.31 378 GLY A C 1
ATOM 2897 O O . GLY A 1 378 ? 4.436 -1.657 14.735 1.00 97.31 378 GLY A O 1
ATOM 2898 N N . ARG A 1 379 ? 6.290 -1.338 13.501 1.00 97.50 379 ARG A N 1
ATOM 2899 C CA . ARG A 1 379 ? 5.934 -2.233 12.400 1.00 97.50 379 ARG A CA 1
ATOM 2900 C C . ARG A 1 379 ? 7.166 -3.014 11.974 1.00 97.50 379 ARG A C 1
ATOM 2902 O O . ARG A 1 379 ? 8.217 -2.428 11.748 1.00 97.50 379 ARG A O 1
ATOM 2909 N N . TYR A 1 380 ? 7.027 -4.321 11.841 1.00 97.25 380 TYR A N 1
ATOM 2910 C CA . TYR A 1 380 ? 8.038 -5.221 11.306 1.00 97.25 380 TYR A CA 1
ATOM 2911 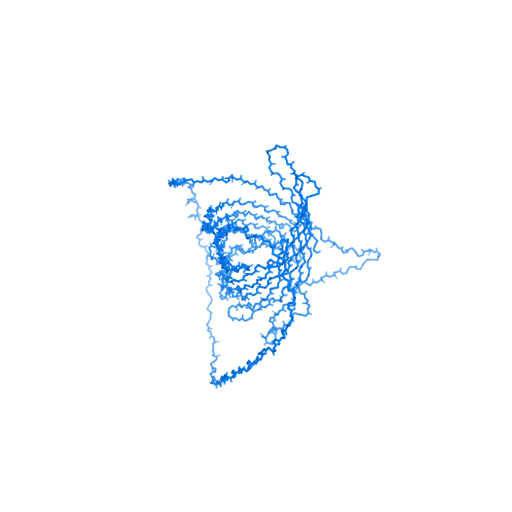C C . TYR A 1 380 ? 7.445 -5.963 10.116 1.00 97.25 380 TYR A C 1
ATOM 2913 O O . TYR A 1 380 ? 6.307 -6.425 10.187 1.00 97.25 380 TYR A O 1
ATOM 2921 N N . PHE A 1 381 ? 8.206 -6.123 9.038 1.00 95.50 381 PHE A N 1
ATOM 2922 C CA . PHE A 1 381 ? 7.803 -7.016 7.959 1.00 95.50 381 PHE A CA 1
ATOM 2923 C C . PHE A 1 381 ? 8.965 -7.840 7.421 1.00 95.50 381 PHE A C 1
ATOM 2925 O O . PHE A 1 381 ? 10.129 -7.435 7.437 1.00 95.50 381 PHE A O 1
ATOM 2932 N N . THR A 1 382 ? 8.612 -9.022 6.928 1.00 96.62 382 THR A N 1
ATOM 2933 C CA . THR A 1 382 ? 9.504 -9.959 6.250 1.00 96.62 382 THR A CA 1
ATOM 2934 C C . THR A 1 382 ? 8.778 -10.510 5.033 1.00 96.62 382 THR A C 1
ATOM 2936 O O . THR A 1 382 ? 7.570 -10.746 5.076 1.00 96.62 382 THR A O 1
ATOM 2939 N N . GLN A 1 383 ? 9.515 -10.749 3.957 1.00 96.94 383 GLN A N 1
ATOM 2940 C CA . GLN A 1 383 ? 8.980 -11.363 2.747 1.00 96.94 383 GLN A CA 1
ATOM 2941 C C . GLN A 1 383 ? 9.832 -12.579 2.382 1.00 96.94 383 GLN A C 1
ATOM 2943 O O . GLN A 1 383 ? 11.053 -12.572 2.567 1.00 96.94 383 GLN A O 1
ATOM 2948 N N . ALA A 1 384 ? 9.187 -13.655 1.943 1.00 96.12 384 ALA A N 1
ATOM 2949 C CA . ALA A 1 384 ? 9.858 -14.864 1.487 1.00 96.12 384 ALA A CA 1
ATOM 2950 C C . ALA A 1 384 ? 10.611 -14.611 0.170 1.00 96.12 384 ALA A C 1
ATOM 2952 O O . ALA A 1 384 ? 10.418 -13.594 -0.491 1.00 96.12 384 ALA A O 1
ATOM 2953 N N . ARG A 1 385 ? 11.461 -15.559 -0.236 1.00 96.25 385 ARG A N 1
ATOM 2954 C CA . ARG A 1 385 ? 12.150 -15.506 -1.535 1.00 96.25 385 ARG A CA 1
ATOM 2955 C C . ARG A 1 385 ? 11.147 -15.517 -2.683 1.00 96.25 385 ARG A C 1
ATOM 2957 O O . ARG A 1 385 ? 10.209 -16.326 -2.657 1.00 96.25 385 ARG A O 1
ATOM 2964 N N . ASN A 1 386 ? 11.384 -14.683 -3.690 1.00 96.19 386 ASN A N 1
ATOM 2965 C CA . ASN A 1 386 ? 10.564 -14.664 -4.897 1.00 96.19 386 ASN A CA 1
ATOM 2966 C C . ASN A 1 386 ? 10.823 -15.908 -5.753 1.00 96.19 386 ASN A C 1
ATOM 2968 O O . ASN A 1 386 ? 11.807 -16.630 -5.551 1.00 96.19 386 ASN A O 1
ATOM 2972 N N . ASP A 1 387 ? 9.932 -16.139 -6.707 1.00 95.25 387 ASP A N 1
ATOM 2973 C CA . ASP A 1 387 ? 10.147 -17.063 -7.811 1.00 95.25 387 ASP A CA 1
ATOM 2974 C C . ASP A 1 387 ? 10.393 -16.248 -9.085 1.00 95.25 387 ASP A C 1
ATOM 2976 O O . ASP A 1 387 ? 9.609 -15.364 -9.446 1.00 95.25 387 ASP A O 1
ATOM 2980 N N . VAL A 1 388 ? 11.512 -16.534 -9.742 1.00 93.00 388 VAL A N 1
ATOM 2981 C CA . VAL A 1 388 ? 12.002 -15.851 -10.943 1.00 93.00 388 VAL A CA 1
ATOM 2982 C C . VAL A 1 388 ? 12.117 -16.858 -12.081 1.00 93.00 388 VAL A C 1
ATOM 2984 O O . VAL A 1 388 ? 12.398 -18.033 -11.840 1.00 93.00 388 VAL A O 1
ATOM 2987 N N . VAL A 1 389 ? 11.888 -16.424 -13.319 1.00 90.50 389 VAL A N 1
ATOM 2988 C CA . VAL A 1 389 ? 12.060 -17.300 -14.487 1.00 90.50 389 VAL A CA 1
ATOM 2989 C C . VAL A 1 389 ? 13.527 -17.701 -14.614 1.00 90.50 389 VAL A C 1
ATOM 2991 O O . VAL A 1 389 ? 14.424 -16.854 -14.647 1.00 90.50 389 VAL A O 1
ATOM 2994 N N . ASN A 1 390 ? 13.776 -19.002 -14.711 1.00 87.19 390 ASN A N 1
ATOM 2995 C CA . ASN A 1 390 ? 15.078 -19.541 -15.053 1.00 87.19 390 ASN A CA 1
ATOM 2996 C C . ASN A 1 390 ? 15.273 -19.454 -16.573 1.00 87.19 390 ASN A C 1
ATOM 2998 O O . ASN A 1 390 ? 14.640 -20.189 -17.326 1.00 87.19 390 ASN A O 1
ATOM 3002 N N . PHE A 1 391 ? 16.191 -18.597 -17.024 1.00 81.12 391 PHE A N 1
ATOM 3003 C CA . PHE A 1 391 ? 16.495 -18.396 -18.448 1.00 81.12 391 PHE A CA 1
ATOM 3004 C C . PHE A 1 391 ? 16.885 -19.674 -19.214 1.00 81.12 391 PHE A C 1
ATOM 3006 O O . PHE A 1 391 ? 16.789 -19.682 -20.438 1.00 81.12 391 PHE A O 1
ATOM 3013 N N . PHE A 1 392 ? 17.324 -20.736 -18.529 1.00 84.31 392 PHE A N 1
ATOM 3014 C CA . PHE A 1 392 ? 17.722 -21.997 -19.163 1.00 84.31 392 PHE A CA 1
ATOM 3015 C C . PHE A 1 392 ? 16.593 -23.029 -19.275 1.00 84.31 392 PHE A C 1
ATOM 3017 O O . PHE A 1 392 ? 16.655 -23.871 -20.166 1.00 84.31 392 PHE A O 1
ATOM 3024 N N . THR A 1 393 ? 15.591 -22.999 -18.388 1.00 84.94 393 THR A N 1
ATOM 3025 C CA . THR A 1 393 ? 14.488 -23.985 -18.391 1.00 84.94 393 THR A CA 1
ATOM 3026 C C . THR A 1 393 ? 13.131 -23.386 -18.755 1.00 84.94 393 THR A C 1
ATOM 3028 O O . THR A 1 393 ? 12.231 -24.125 -19.128 1.00 84.94 393 THR A O 1
ATOM 3031 N N . GLY A 1 394 ? 12.963 -22.063 -18.656 1.00 81.88 394 GLY A N 1
ATOM 3032 C CA . GLY A 1 394 ? 11.671 -21.380 -18.794 1.00 81.88 394 GLY A CA 1
ATOM 3033 C C . GLY A 1 394 ? 10.782 -21.470 -17.546 1.00 81.88 394 GLY A C 1
ATOM 3034 O O . GLY A 1 394 ? 9.889 -20.644 -17.375 1.00 81.88 394 GLY A O 1
ATOM 3035 N N . ASP A 1 395 ? 11.052 -22.416 -16.645 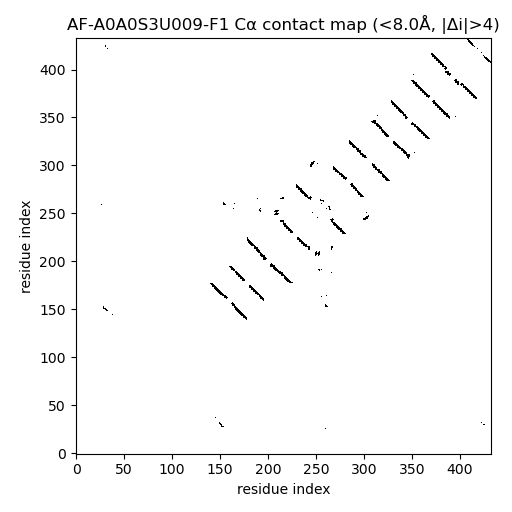1.00 87.69 395 ASP A N 1
ATOM 3036 C CA . ASP A 1 395 ? 10.311 -22.601 -15.396 1.00 87.69 395 ASP A CA 1
ATOM 3037 C C . ASP A 1 395 ? 10.653 -21.550 -14.332 1.00 87.69 395 ASP A C 1
ATOM 3039 O O . ASP A 1 395 ? 11.719 -20.927 -14.335 1.00 87.69 395 ASP A O 1
ATOM 3043 N N . PHE A 1 396 ? 9.784 -21.435 -13.327 1.00 91.88 396 PHE A N 1
ATOM 3044 C CA . PHE A 1 396 ? 10.113 -20.725 -12.098 1.00 91.88 396 PHE A CA 1
ATOM 3045 C C . PHE A 1 396 ? 11.153 -21.463 -11.253 1.00 91.88 396 PHE A C 1
ATOM 3047 O O . PHE A 1 396 ? 10.968 -22.617 -10.866 1.00 91.88 396 PHE A O 1
ATOM 3054 N N . ALA A 1 397 ? 12.188 -20.730 -10.849 1.00 91.44 397 ALA A N 1
ATOM 3055 C CA . ALA A 1 397 ? 13.093 -21.107 -9.776 1.00 91.44 397 ALA A CA 1
ATOM 3056 C C . ALA A 1 397 ? 12.961 -20.122 -8.604 1.00 91.44 397 ALA A C 1
ATOM 3058 O O . ALA A 1 397 ? 12.848 -18.911 -8.800 1.00 91.44 397 ALA A O 1
ATOM 3059 N N . LYS A 1 398 ? 13.032 -20.631 -7.368 1.00 93.12 398 LYS A N 1
ATOM 3060 C CA . LYS A 1 398 ? 13.237 -19.785 -6.183 1.00 93.12 398 LYS A CA 1
ATOM 3061 C C . LYS A 1 398 ? 14.542 -19.004 -6.340 1.00 93.12 398 LYS A C 1
ATOM 3063 O O . LYS A 1 398 ? 15.559 -19.593 -6.708 1.00 93.12 398 LYS A O 1
ATOM 3068 N N . GLU A 1 399 ? 14.540 -17.721 -5.983 1.00 92.19 399 GLU A N 1
ATOM 3069 C CA . GLU A 1 399 ? 15.775 -16.929 -5.906 1.00 92.19 399 GLU A CA 1
ATOM 3070 C C . GLU A 1 399 ? 16.840 -17.639 -5.044 1.00 92.19 399 GLU A C 1
ATOM 3072 O O . GLU A 1 399 ? 16.532 -18.256 -4.017 1.00 92.19 399 GLU A O 1
ATOM 3077 N N . SER A 1 400 ? 18.113 -17.548 -5.435 1.00 89.88 400 SER A N 1
ATOM 3078 C CA . SER A 1 400 ? 19.225 -18.182 -4.708 1.00 89.88 400 SER A CA 1
ATOM 3079 C C . SER A 1 400 ? 19.431 -17.584 -3.309 1.00 89.88 400 SER A C 1
ATOM 3081 O O . SER A 1 400 ? 19.710 -18.317 -2.361 1.00 89.88 400 SER A O 1
ATOM 3083 N N . ALA A 1 401 ? 19.206 -16.278 -3.162 1.00 90.38 401 ALA A N 1
ATOM 3084 C CA . ALA A 1 401 ? 19.200 -15.531 -1.905 1.00 90.38 401 ALA A CA 1
ATOM 3085 C C . ALA A 1 401 ? 17.895 -14.725 -1.770 1.00 90.38 401 ALA A C 1
ATOM 3087 O O . ALA A 1 401 ? 17.182 -14.540 -2.749 1.00 90.38 401 ALA A O 1
ATOM 3088 N N . ASN A 1 402 ? 17.553 -14.255 -0.565 1.00 91.56 402 ASN A N 1
ATOM 3089 C CA . ASN A 1 402 ? 16.344 -13.446 -0.369 1.00 91.56 402 ASN A CA 1
ATOM 3090 C C . ASN A 1 402 ? 16.605 -11.966 -0.655 1.00 91.56 402 ASN A C 1
ATOM 3092 O O . ASN A 1 402 ? 17.178 -11.274 0.184 1.00 91.56 402 ASN A O 1
ATOM 3096 N N . SER A 1 403 ? 16.149 -11.497 -1.816 1.00 91.62 403 SER A N 1
ATOM 3097 C CA . SER A 1 403 ? 16.281 -10.100 -2.241 1.00 91.62 403 SER A CA 1
ATOM 3098 C C . SER A 1 403 ? 15.401 -9.121 -1.448 1.00 91.62 403 SER A C 1
ATOM 3100 O O . SER A 1 403 ? 15.737 -7.946 -1.348 1.00 91.62 403 SER A O 1
ATOM 3102 N N . ASN A 1 404 ? 14.302 -9.591 -0.846 1.00 89.44 404 ASN A N 1
ATOM 3103 C CA . ASN A 1 404 ? 13.281 -8.718 -0.251 1.00 89.44 404 ASN A CA 1
ATOM 3104 C C . ASN A 1 404 ? 13.604 -8.226 1.171 1.00 89.44 404 ASN A C 1
ATOM 3106 O O . ASN A 1 404 ? 12.922 -7.344 1.691 1.00 89.44 404 ASN A O 1
ATOM 3110 N N . GLY A 1 405 ? 14.610 -8.817 1.823 1.00 86.12 405 GLY A N 1
ATOM 3111 C CA . GLY A 1 405 ? 15.070 -8.406 3.149 1.00 86.12 405 GLY A CA 1
ATOM 3112 C C . GLY A 1 405 ? 14.019 -8.482 4.269 1.00 86.12 405 GLY A C 1
ATOM 3113 O O . GLY A 1 405 ? 13.101 -9.310 4.271 1.00 86.12 405 GLY A O 1
ATOM 3114 N N . ARG A 1 406 ? 14.229 -7.632 5.277 1.00 92.50 406 ARG A N 1
ATOM 3115 C CA . ARG A 1 406 ? 13.378 -7.406 6.454 1.00 92.50 406 ARG A CA 1
ATOM 3116 C C . ARG A 1 406 ? 13.492 -5.935 6.823 1.00 92.50 406 ARG A C 1
ATOM 3118 O O . ARG A 1 406 ? 14.576 -5.375 6.690 1.00 92.50 406 ARG A O 1
ATOM 3125 N N . SER A 1 407 ? 12.432 -5.337 7.350 1.00 89.38 407 SER A N 1
ATOM 3126 C CA . SER A 1 407 ? 12.496 -3.951 7.826 1.00 89.38 407 SER A CA 1
ATOM 3127 C C . SER A 1 407 ? 11.727 -3.776 9.124 1.00 89.38 407 SER A C 1
ATOM 3129 O O . SER A 1 407 ? 10.724 -4.453 9.368 1.00 89.38 407 SER A O 1
ATOM 3131 N N . ILE A 1 408 ? 12.201 -2.839 9.942 1.00 93.06 408 ILE A N 1
ATOM 3132 C CA . ILE A 1 408 ? 11.527 -2.370 11.147 1.00 93.06 408 ILE A CA 1
ATOM 3133 C C . ILE A 1 408 ? 11.329 -0.857 11.045 1.00 93.06 408 ILE A C 1
ATOM 3135 O O . ILE A 1 408 ? 12.254 -0.115 10.731 1.00 93.06 408 ILE A O 1
ATOM 3139 N N . LEU A 1 409 ? 10.110 -0.403 11.307 1.00 92.06 409 LEU A N 1
ATOM 3140 C CA . LEU A 1 409 ? 9.750 1.002 11.418 1.00 92.06 409 LEU A CA 1
ATOM 3141 C C . LEU A 1 409 ? 9.282 1.255 12.847 1.00 92.06 409 LEU A C 1
ATOM 3143 O O . LEU A 1 409 ? 8.433 0.524 13.360 1.00 92.06 409 LEU A O 1
ATOM 3147 N N . VAL A 1 410 ? 9.815 2.298 13.474 1.00 94.31 410 VAL A N 1
ATOM 3148 C CA . VAL A 1 410 ? 9.390 2.769 14.795 1.00 94.31 410 VAL A CA 1
ATOM 3149 C C . VAL A 1 410 ? 9.053 4.249 14.677 1.00 94.31 410 VAL A C 1
ATOM 3151 O O . VAL A 1 410 ? 9.799 5.013 14.068 1.00 94.31 410 VAL A O 1
ATOM 3154 N N . SER A 1 411 ? 7.922 4.659 15.242 1.00 91.19 411 SER A N 1
ATOM 3155 C CA . SER A 1 411 ? 7.491 6.054 15.262 1.00 91.19 411 SER A CA 1
ATOM 3156 C C . SER A 1 411 ? 6.907 6.415 16.625 1.00 91.19 411 SER A C 1
ATOM 3158 O O . SER A 1 411 ? 6.161 5.640 17.231 1.00 91.19 411 SER A O 1
ATOM 3160 N N . ILE A 1 412 ? 7.266 7.610 17.090 1.00 92.25 412 ILE A N 1
ATOM 3161 C CA . ILE A 1 412 ? 6.738 8.257 18.286 1.00 92.25 412 ILE A CA 1
ATOM 3162 C C . ILE A 1 412 ? 6.062 9.563 17.864 1.00 92.25 412 ILE A C 1
ATOM 3164 O O . ILE A 1 412 ? 6.669 10.412 17.214 1.00 92.25 412 ILE A O 1
ATOM 3168 N N . GLY A 1 413 ? 4.794 9.710 18.233 1.00 88.31 413 GLY A N 1
ATOM 3169 C CA . GLY A 1 413 ? 3.996 10.914 18.031 1.00 88.31 413 GLY A CA 1
ATOM 3170 C C . GLY A 1 413 ? 3.462 11.436 19.360 1.00 88.31 413 GLY A C 1
ATOM 3171 O O . GLY A 1 413 ? 3.209 10.666 20.290 1.00 88.31 413 GLY A O 1
ATOM 3172 N N . GLY A 1 414 ? 3.275 12.749 19.453 1.00 83.06 414 GLY A N 1
ATOM 3173 C CA . GLY A 1 414 ? 2.709 13.398 20.629 1.00 83.06 414 GLY A CA 1
ATOM 3174 C C . GLY A 1 414 ? 1.771 14.525 20.228 1.00 83.06 414 GLY A C 1
ATOM 3175 O O . GLY A 1 414 ? 2.162 15.417 19.484 1.00 83.06 414 GLY A O 1
ATOM 3176 N N . LEU A 1 415 ? 0.550 14.496 20.756 1.00 76.56 415 LEU A N 1
ATOM 3177 C CA . LEU A 1 415 ? -0.362 15.634 20.756 1.00 76.56 415 LEU A CA 1
ATOM 3178 C C . LEU A 1 415 ? -0.264 16.325 22.117 1.00 76.56 415 LEU A C 1
ATOM 3180 O O . LEU A 1 415 ? -0.409 15.689 23.169 1.00 76.56 415 LEU A O 1
ATOM 3184 N N . GLN A 1 416 ? -0.003 17.628 22.079 1.00 64.25 416 GLN A N 1
ATOM 3185 C CA . GLN A 1 416 ? -0.074 18.521 23.230 1.00 64.25 416 GLN A CA 1
ATOM 3186 C C . GLN A 1 416 ? -1.325 19.398 23.091 1.00 64.25 416 GLN A C 1
ATOM 3188 O O . GLN A 1 416 ? -1.701 19.730 21.964 1.00 64.25 416 GLN A O 1
ATOM 3193 N N . PRO A 1 417 ? -1.979 19.787 24.197 1.00 55.41 417 PRO A N 1
ATOM 3194 C CA . PRO A 1 417 ? -3.110 20.696 24.133 1.00 55.41 417 PRO A CA 1
ATOM 3195 C C . PRO A 1 417 ? -2.594 22.090 23.763 1.00 55.41 417 PRO A C 1
ATOM 3197 O O . PRO A 1 417 ? -1.940 22.753 24.568 1.00 55.41 417 PRO A O 1
ATOM 3200 N N . ILE A 1 418 ? -2.869 22.534 22.536 1.00 47.94 418 ILE A N 1
ATOM 3201 C CA . ILE A 1 418 ? -2.476 23.871 22.090 1.00 47.94 418 ILE A CA 1
ATOM 3202 C C . ILE A 1 418 ? -3.437 24.880 22.710 1.00 47.94 418 ILE A C 1
ATOM 3204 O O . ILE A 1 418 ? -4.598 25.005 22.317 1.00 47.94 418 ILE A O 1
ATOM 3208 N N . VAL A 1 419 ? -2.934 25.602 23.708 1.00 46.53 419 VAL A N 1
ATOM 3209 C CA . VAL A 1 419 ? -3.626 26.749 24.289 1.00 46.53 419 VAL A CA 1
ATOM 3210 C C . VAL A 1 419 ? -3.588 27.876 23.251 1.00 46.53 419 VAL A C 1
ATOM 3212 O O . VAL A 1 419 ? -2.569 28.544 23.102 1.00 46.53 419 VAL A O 1
ATOM 3215 N N . ASN A 1 420 ? -4.722 28.062 22.565 1.00 37.81 420 ASN A N 1
ATOM 3216 C CA . ASN A 1 420 ? -5.020 29.025 21.488 1.00 37.81 420 ASN A CA 1
ATOM 3217 C C . ASN A 1 420 ? -4.713 28.565 20.042 1.00 37.81 420 ASN A C 1
ATOM 3219 O O . ASN A 1 420 ? -3.609 28.705 19.530 1.00 37.81 420 ASN A O 1
ATOM 3223 N N . SER A 1 421 ? -5.771 28.096 19.368 1.00 42.62 421 SER A N 1
ATOM 3224 C CA . SER A 1 421 ? -6.088 28.310 17.940 1.00 42.62 421 SER A CA 1
ATOM 3225 C C . SER A 1 421 ? -4.964 28.246 16.883 1.00 42.62 421 SER A C 1
ATOM 3227 O O . SER A 1 421 ? -4.841 29.164 16.074 1.00 42.62 421 SER A O 1
ATOM 3229 N N . ALA A 1 422 ? -4.227 27.135 16.817 1.00 35.59 422 ALA A N 1
ATOM 3230 C CA . ALA A 1 422 ? -3.686 26.569 15.569 1.00 35.59 422 ALA A CA 1
ATOM 3231 C C . ALA A 1 422 ? -3.239 25.117 15.817 1.00 35.59 422 ALA A C 1
ATOM 3233 O O . ALA A 1 422 ? -2.378 24.893 16.662 1.00 35.59 422 ALA A O 1
ATOM 3234 N N . GLU A 1 423 ? -3.783 24.120 15.112 1.00 36.16 423 GLU A N 1
ATOM 3235 C CA . GLU A 1 423 ? -3.321 22.729 15.259 1.00 36.16 423 GLU A CA 1
ATOM 3236 C C . GLU A 1 423 ? -1.981 22.513 14.536 1.00 36.16 423 GLU A C 1
ATOM 3238 O O . GLU A 1 423 ? -1.929 22.414 13.313 1.00 36.16 423 GLU A O 1
ATOM 3243 N N . LEU A 1 424 ? -0.885 22.406 15.296 1.00 30.73 424 LEU A N 1
ATOM 3244 C CA . LEU A 1 424 ? 0.437 22.044 14.779 1.00 30.73 424 LEU A CA 1
ATOM 3245 C C . LEU A 1 424 ? 0.780 20.594 15.154 1.00 30.73 424 LEU A C 1
ATOM 3247 O O . LEU A 1 424 ? 1.211 20.313 16.272 1.00 30.73 424 LEU A O 1
ATOM 3251 N N . CYS A 1 425 ? 0.622 19.670 14.205 1.00 34.88 425 CYS A N 1
ATOM 3252 C CA . CYS A 1 425 ? 1.080 18.286 14.346 1.00 34.88 425 CYS A CA 1
ATOM 3253 C C . CYS A 1 425 ? 2.499 18.124 13.783 1.00 34.88 425 CYS A C 1
ATOM 3255 O O . CYS A 1 425 ? 2.695 18.195 12.573 1.00 34.88 425 CYS A O 1
ATOM 3257 N N . ILE A 1 426 ? 3.482 17.848 14.646 1.00 28.41 426 ILE A N 1
ATOM 3258 C CA . ILE A 1 426 ? 4.859 17.535 14.232 1.00 28.41 426 ILE A CA 1
ATOM 3259 C C . ILE A 1 426 ? 5.057 16.015 14.271 1.00 28.41 426 ILE A C 1
ATOM 3261 O O . ILE A 1 426 ? 5.028 15.408 15.342 1.00 28.41 426 ILE A O 1
ATOM 3265 N N . TYR A 1 427 ? 5.291 15.406 13.107 1.00 30.09 427 TYR A N 1
ATOM 3266 C CA . TYR A 1 427 ? 5.653 13.993 12.985 1.00 30.09 427 TYR A CA 1
ATOM 3267 C C . TYR A 1 427 ? 7.166 13.834 12.822 1.00 30.09 427 TYR A C 1
ATOM 3269 O O . TYR A 1 427 ? 7.765 14.432 11.932 1.00 30.09 427 TYR A O 1
ATOM 3277 N N . TRP A 1 428 ? 7.771 12.968 13.638 1.00 24.67 428 TRP A N 1
ATOM 3278 C CA . TRP A 1 428 ? 9.147 12.507 13.450 1.00 24.67 428 TRP A CA 1
ATOM 3279 C C . TRP A 1 428 ? 9.127 11.063 12.944 1.00 24.67 428 TRP A C 1
ATOM 3281 O O . TRP A 1 428 ? 8.645 10.157 13.631 1.00 24.67 428 TRP A O 1
ATOM 3291 N N . GLN A 1 429 ? 9.661 10.838 11.744 1.00 27.05 429 GLN A N 1
ATOM 3292 C CA . GLN A 1 429 ? 9.837 9.505 11.171 1.00 27.05 429 GLN A CA 1
ATOM 3293 C C . GLN A 1 429 ? 11.332 9.218 11.022 1.00 27.05 429 GLN A C 1
ATOM 3295 O O . GLN A 1 429 ? 11.997 9.766 10.147 1.00 27.05 429 GLN A O 1
ATOM 3300 N N . ILE A 1 430 ? 11.861 8.354 11.890 1.00 25.77 430 ILE A N 1
ATOM 3301 C CA . ILE A 1 430 ? 13.248 7.882 11.825 1.00 25.77 430 ILE A CA 1
ATOM 3302 C C . ILE A 1 430 ? 13.225 6.487 11.200 1.00 25.77 430 ILE A C 1
ATOM 3304 O O . ILE A 1 430 ? 12.895 5.502 11.858 1.00 25.77 430 ILE A O 1
ATOM 3308 N N . GLY A 1 431 ? 13.537 6.413 9.907 1.00 23.62 431 GLY A N 1
ATOM 3309 C CA . GLY A 1 431 ? 13.751 5.148 9.212 1.00 23.62 431 GLY A CA 1
ATOM 3310 C C . GLY A 1 431 ? 15.206 4.701 9.337 1.00 23.62 431 GLY A C 1
ATOM 3311 O O . GLY A 1 431 ? 16.104 5.428 8.922 1.00 23.62 431 GLY A O 1
ATOM 3312 N N . CYS A 1 432 ? 15.429 3.495 9.857 1.00 20.97 432 CYS A N 1
ATOM 3313 C CA . CYS A 1 432 ? 16.674 2.759 9.644 1.00 20.97 432 CYS A CA 1
ATOM 3314 C C . CYS A 1 432 ? 16.411 1.692 8.574 1.00 20.97 432 CYS A C 1
ATOM 3316 O O . CYS A 1 432 ? 15.508 0.872 8.750 1.00 20.97 432 CYS A O 1
ATOM 3318 N N . MET A 1 433 ? 17.185 1.724 7.487 1.00 26.45 433 MET A N 1
ATOM 3319 C CA . MET A 1 433 ? 17.279 0.640 6.499 1.00 26.45 433 MET A CA 1
ATOM 3320 C C . MET A 1 433 ? 18.417 -0.311 6.868 1.00 26.45 433 MET A C 1
ATOM 3322 O O . MET A 1 433 ? 19.459 0.199 7.344 1.00 26.45 433 MET A O 1
#

Secondary structure (DSSP, 8-state):
------------SS---------PPPP---------------S---------------SSSSS-------------------------------------------------------------PPPPPPP---------PPPEEEEEE--EEEEEE-TTS-EEEEEEEEEEEEEEETTEEEEEEEEEEEEEEEEEEEETTEEEEEEEEEEEEEPPEEEEEEEEETT-SS-EEEEEEEEE--S---B-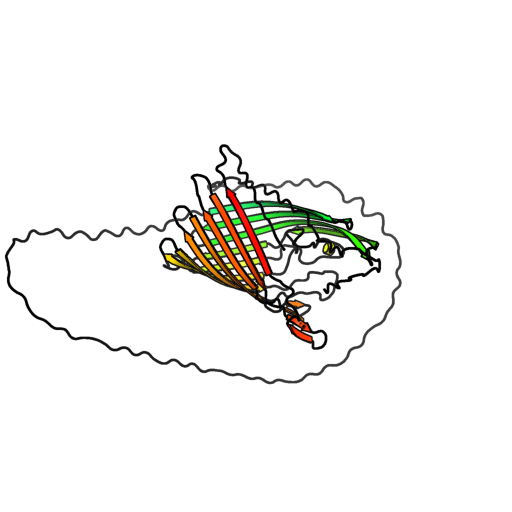GGGGGG---TTT-S-S-S----EEEEEEEEEEESSSSEEEEEEEEEEB---B-SBTTSTT--EEPPPEEEEEEEEEEE-SSEEEEEEEEEEEEPPEEETTEEEEEPPPEEEEEEEEEE-SSTT-EEEEEEEEEEEPPPEEE-TTTSSEEE-SS-TT-EEEEEEEEEE---SSS------EEEE--